Protein AF-0000000083339170 (afdb_homodimer)

Structure (mmCIF, N/CA/C/O backbone):
data_AF-0000000083339170-model_v1
#
loop_
_entity.id
_entity.type
_entity.pdbx_description
1 polymer 'D-allose kinase'
#
loop_
_atom_site.group_PDB
_atom_site.id
_atom_site.type_symbol
_atom_site.label_atom_id
_atom_site.label_alt_id
_atom_site.label_comp_id
_atom_site.label_asym_id
_atom_site.label_entity_id
_atom_site.label_seq_id
_atom_site.pdbx_PDB_ins_code
_atom_site.Cartn_x
_atom_site.Cartn_y
_atom_site.Cartn_z
_atom_site.occupancy
_atom_site.B_iso_or_equiv
_atom_site.auth_seq_id
_atom_site.auth_comp_id
_atom_site.auth_asym_id
_atom_site.auth_atom_id
_atom_site.pdbx_PDB_model_num
ATOM 1 N N . MET A 1 1 ? -38.438 28.297 18.734 1 37.62 1 MET A N 1
ATOM 2 C CA . MET A 1 1 ? -37.031 28.141 19.125 1 37.62 1 MET A CA 1
ATOM 3 C C . MET A 1 1 ? -36.156 27.781 17.922 1 37.62 1 MET A C 1
ATOM 5 O O . MET A 1 1 ? -36.406 26.766 17.25 1 37.62 1 MET A O 1
ATOM 9 N N . GLN A 1 2 ? -35.531 28.641 17.281 1 55.22 2 GLN A N 1
ATOM 10 C CA . GLN A 1 2 ? -34.875 28.438 16 1 55.22 2 GLN A CA 1
ATOM 11 C C . GLN A 1 2 ? -33.812 27.328 16.078 1 55.22 2 GLN A C 1
ATOM 13 O O . GLN A 1 2 ? -33.062 27.25 17.047 1 55.22 2 GLN A O 1
ATOM 18 N N . LYS A 1 3 ? -34.031 26.391 15.375 1 72.94 3 LYS A N 1
ATOM 19 C CA . LYS A 1 3 ? -33.25 25.156 15.422 1 72.94 3 LYS A CA 1
ATOM 20 C C . LYS A 1 3 ? -31.766 25.422 15.188 1 72.94 3 LYS A C 1
ATOM 22 O O . LYS A 1 3 ? -31.406 26.125 14.242 1 72.94 3 LYS A O 1
ATOM 27 N N . GLN A 1 4 ? -30.922 25.359 16.25 1 88.06 4 GLN A N 1
ATOM 28 C CA . GLN A 1 4 ? -29.484 25.516 16.156 1 88.06 4 GLN A CA 1
ATOM 29 C C . GLN A 1 4 ? -28.922 24.875 14.891 1 88.06 4 GLN A C 1
ATOM 31 O O . GLN A 1 4 ? -29.453 23.859 14.422 1 88.06 4 GLN A O 1
ATOM 36 N N . ARG A 1 5 ? -28 25.547 14.336 1 93.38 5 ARG A N 1
ATOM 37 C CA . ARG A 1 5 ? -27.312 25.047 13.148 1 93.38 5 ARG A CA 1
ATOM 38 C C . ARG A 1 5 ? -26.391 23.891 13.5 1 93.38 5 ARG A C 1
ATOM 40 O O . ARG A 1 5 ? -25.594 24 14.438 1 93.38 5 ARG A O 1
ATOM 47 N N . ASN A 1 6 ? -26.625 22.75 12.852 1 96.81 6 ASN A N 1
ATOM 48 C CA . ASN A 1 6 ? -25.703 21.641 13.047 1 96.81 6 ASN A CA 1
ATOM 49 C C . ASN A 1 6 ? -24.375 21.875 12.344 1 96.81 6 ASN A C 1
ATOM 51 O O . ASN A 1 6 ? -24.344 22.219 11.156 1 96.81 6 ASN A O 1
ATOM 55 N N . VAL A 1 7 ? -23.281 21.75 13.102 1 98.12 7 VAL A N 1
ATOM 56 C CA . VAL A 1 7 ? -21.953 21.922 12.523 1 98.12 7 VAL A CA 1
ATOM 57 C C . VAL A 1 7 ? -21.031 20.812 13.008 1 98.12 7 VAL A C 1
ATOM 59 O O . VAL A 1 7 ? -21.391 20.031 13.891 1 98.12 7 VAL A O 1
ATOM 62 N N . VAL A 1 8 ? -19.906 20.719 12.367 1 98.56 8 VAL A N 1
ATOM 63 C CA . VAL A 1 8 ? -18.812 19.859 12.828 1 98.56 8 VAL A CA 1
ATOM 64 C C . VAL A 1 8 ? -17.578 20.703 13.102 1 98.56 8 VAL A C 1
ATOM 66 O O . VAL A 1 8 ? -17.469 21.844 12.617 1 98.56 8 VAL A O 1
ATOM 69 N N . ALA A 1 9 ? -16.734 20.141 13.898 1 98.44 9 ALA A N 1
ATOM 70 C CA . ALA A 1 9 ? -15.492 20.828 14.234 1 98.44 9 ALA A CA 1
ATOM 71 C C . ALA A 1 9 ? -14.281 20.016 13.781 1 98.44 9 ALA A C 1
ATOM 73 O O . ALA A 1 9 ? -14.266 18.797 13.883 1 98.44 9 ALA A O 1
ATOM 74 N N . GLY A 1 10 ? -13.328 20.688 13.188 1 98.5 10 GLY A N 1
ATOM 75 C CA . GLY A 1 10 ? -12.008 20.156 12.891 1 98.5 10 GLY A CA 1
ATOM 76 C C . GLY A 1 10 ? -10.906 20.844 13.672 1 98.5 10 GLY A C 1
ATOM 77 O O . GLY A 1 10 ? -10.852 22.078 13.734 1 98.5 10 GLY A O 1
ATOM 78 N N . VAL A 1 11 ? -10.039 20.078 14.32 1 97.56 11 VAL A N 1
ATOM 79 C CA . VAL A 1 11 ? -8.906 20.594 15.062 1 97.56 11 VAL A CA 1
ATOM 80 C C . VAL A 1 11 ? -7.613 19.953 14.578 1 97.56 11 VAL A C 1
ATOM 82 O O . VAL A 1 11 ? -7.547 18.719 14.43 1 97.56 11 VAL A O 1
ATOM 85 N N . ASP A 1 12 ? -6.68 20.656 14.242 1 96.75 12 ASP A N 1
ATOM 86 C CA . ASP A 1 12 ? -5.324 20.234 13.914 1 96.75 12 ASP A CA 1
ATOM 87 C C . ASP A 1 12 ? -4.32 20.734 14.945 1 96.75 12 ASP A C 1
ATOM 89 O O . ASP A 1 12 ? -3.941 21.906 14.938 1 96.75 12 ASP A O 1
ATOM 93 N N . MET A 1 13 ? -3.891 19.844 15.773 1 93.06 13 MET A N 1
ATOM 94 C CA . MET A 1 13 ? -3.02 20.234 16.875 1 93.06 13 MET A CA 1
ATOM 95 C C . MET A 1 13 ? -1.557 19.969 16.531 1 93.06 13 MET A C 1
ATOM 97 O O . MET A 1 13 ? -1.157 18.828 16.328 1 93.06 13 MET A O 1
ATOM 101 N N . GLY A 1 14 ? -0.801 20.969 16.453 1 90.19 14 GLY A N 1
ATOM 102 C CA . GLY A 1 14 ? 0.647 20.891 16.359 1 90.19 14 GLY A CA 1
ATOM 103 C C . GLY A 1 14 ? 1.357 21.25 17.641 1 90.19 14 GLY A C 1
ATOM 104 O O . GLY A 1 14 ? 0.715 21.609 18.641 1 90.19 14 GLY A O 1
ATOM 105 N N . ALA A 1 15 ? 2.629 21.141 17.641 1 85.88 15 ALA A N 1
ATOM 106 C CA . ALA A 1 15 ? 3.424 21.453 18.828 1 85.88 15 ALA A CA 1
ATOM 107 C C . ALA A 1 15 ? 3.375 22.938 19.141 1 85.88 15 ALA A C 1
ATOM 109 O O . ALA A 1 15 ? 3.299 23.328 20.312 1 85.88 15 ALA A O 1
ATOM 110 N N . THR A 1 16 ? 3.363 23.734 18.109 1 87.62 16 THR A N 1
ATOM 111 C CA . THR A 1 16 ? 3.471 25.188 18.297 1 87.62 16 THR A CA 1
ATOM 112 C C . THR A 1 16 ? 2.102 25.844 18.172 1 87.62 16 THR A C 1
ATOM 114 O O . THR A 1 16 ? 1.79 26.781 18.906 1 87.62 16 THR A O 1
ATOM 117 N N . HIS A 1 17 ? 1.381 25.375 17.203 1 92.5 17 HIS A N 1
ATOM 118 C CA . HIS A 1 17 ? 0.088 26 16.953 1 92.5 17 HIS A CA 1
ATOM 119 C C . HIS A 1 17 ? -1.025 24.953 16.875 1 92.5 17 HIS A C 1
ATOM 121 O O . HIS A 1 17 ? -0.78 23.797 16.516 1 92.5 17 HIS A O 1
ATOM 127 N N . ILE A 1 18 ? -2.148 25.359 17.25 1 93.5 18 ILE A N 1
ATOM 128 C CA . ILE A 1 18 ? -3.381 24.594 17.094 1 93.5 18 ILE A CA 1
ATOM 129 C C . ILE A 1 18 ? -4.355 25.375 16.203 1 93.5 18 ILE A C 1
ATOM 131 O O . ILE A 1 18 ? -4.465 26.594 16.312 1 93.5 18 ILE A O 1
ATOM 135 N N . ARG A 1 19 ? -4.938 24.688 15.258 1 96.12 19 ARG A N 1
ATOM 136 C CA . ARG A 1 19 ? -5.91 25.297 14.352 1 96.12 19 ARG A CA 1
ATOM 137 C C . ARG A 1 19 ? -7.266 24.609 14.469 1 96.12 19 ARG A C 1
ATOM 139 O O . ARG A 1 19 ? -7.34 23.391 14.664 1 96.12 19 ARG A O 1
ATOM 146 N N . PHE A 1 20 ? -8.312 25.375 14.359 1 95.5 20 PHE A N 1
ATOM 147 C CA . PHE A 1 20 ? -9.664 24.828 14.461 1 95.5 20 PHE A CA 1
ATOM 148 C C . PHE A 1 20 ? -10.586 25.484 13.438 1 95.5 20 PHE A C 1
ATOM 150 O O . PHE A 1 20 ? -10.359 26.609 13.016 1 95.5 20 PHE A O 1
ATOM 157 N N . CYS A 1 21 ? -11.57 24.734 13.031 1 96.44 21 CYS A N 1
ATOM 158 C CA . CYS A 1 21 ? -12.578 25.281 12.133 1 96.44 21 CYS A CA 1
ATOM 159 C C . CYS A 1 21 ? -13.938 24.656 12.391 1 96.44 21 CYS A C 1
ATOM 161 O O . CYS A 1 21 ? -14.023 23.516 12.852 1 96.44 21 CYS A O 1
ATOM 163 N N . LEU A 1 22 ? -14.977 25.375 12.219 1 97.81 22 LEU A N 1
ATOM 164 C CA . LEU A 1 22 ? -16.359 24.922 12.234 1 97.81 22 LEU A CA 1
ATOM 165 C C . LEU A 1 22 ? -16.953 24.906 10.828 1 97.81 22 LEU A C 1
ATOM 167 O O . LEU A 1 22 ? -16.812 25.875 10.086 1 97.81 22 LEU A O 1
ATOM 171 N N . GLN A 1 23 ? -17.516 23.75 10.477 1 97.69 23 GLN A N 1
ATOM 172 C CA . GLN A 1 23 ? -18.094 23.656 9.148 1 97.69 23 GLN A CA 1
ATOM 173 C C . GLN A 1 23 ? -19.547 23.203 9.211 1 97.69 23 GLN A C 1
ATOM 175 O O . GLN A 1 23 ? -19.922 22.391 10.07 1 97.69 23 GLN A O 1
ATOM 180 N N . THR A 1 24 ? -20.328 23.734 8.258 1 97.19 24 THR A N 1
ATOM 181 C CA . THR A 1 24 ? -21.719 23.297 8.109 1 97.19 24 THR A CA 1
ATOM 182 C C . THR A 1 24 ? -21.797 22 7.32 1 97.19 24 THR A C 1
ATOM 184 O O . THR A 1 24 ? -20.781 21.484 6.836 1 97.19 24 THR A O 1
ATOM 187 N N . ALA A 1 25 ? -23 21.484 7.164 1 95.31 25 ALA A N 1
ATOM 188 C CA . ALA A 1 25 ? -23.234 20.25 6.414 1 95.31 25 ALA A CA 1
ATOM 189 C C . ALA A 1 25 ? -22.875 20.438 4.945 1 95.31 25 ALA A C 1
ATOM 191 O O . ALA A 1 25 ? -22.516 19.469 4.27 1 95.31 25 ALA A O 1
ATOM 192 N N . GLN A 1 26 ? -22.906 21.656 4.465 1 93.88 26 GLN A N 1
ATOM 193 C CA . GLN A 1 26 ? -22.625 21.953 3.066 1 93.88 26 GLN A CA 1
ATOM 194 C C . GLN A 1 26 ? -21.141 22.203 2.844 1 93.88 26 GLN A C 1
ATOM 196 O O . GLN A 1 26 ? -20.703 22.438 1.715 1 93.88 26 GLN A O 1
ATOM 201 N N . GLY A 1 27 ? -20.375 22.172 3.932 1 93.94 27 GLY A N 1
ATOM 202 C CA . GLY A 1 27 ? -18.938 22.344 3.801 1 93.94 27 GLY A CA 1
ATOM 203 C C . GLY A 1 27 ? -18.5 23.781 3.914 1 93.94 27 GLY A C 1
ATOM 204 O O . GLY A 1 27 ? -17.344 24.109 3.621 1 93.94 27 GLY A O 1
ATOM 205 N N . VAL A 1 28 ? -19.422 24.625 4.312 1 94.69 28 VAL A N 1
ATOM 206 C CA . VAL A 1 28 ? -19.094 26.047 4.496 1 94.69 28 VAL A CA 1
ATOM 207 C C . VAL A 1 28 ? -18.406 26.25 5.84 1 94.69 28 VAL A C 1
ATOM 209 O O . VAL A 1 28 ? -18.906 25.812 6.879 1 94.69 28 VAL A O 1
ATOM 212 N N . THR A 1 29 ? -17.281 26.922 5.781 1 95.56 29 THR A N 1
ATOM 213 C CA . THR A 1 29 ? -16.562 27.234 7.012 1 95.56 29 THR A CA 1
ATOM 214 C C . THR A 1 29 ? -17.188 28.438 7.711 1 95.56 29 THR A C 1
ATOM 216 O O . THR A 1 29 ? -17.172 29.547 7.176 1 95.56 29 THR A O 1
ATOM 219 N N . LEU A 1 30 ? -17.656 28.219 8.906 1 96.12 30 LEU A N 1
ATOM 220 C CA . LEU A 1 30 ? -18.25 29.312 9.68 1 96.12 30 LEU A CA 1
ATOM 221 C C . LEU A 1 30 ? -17.172 30.094 10.422 1 96.12 30 LEU A C 1
ATOM 223 O O . LEU A 1 30 ? -17.328 31.297 10.648 1 96.12 30 LEU A O 1
ATOM 227 N N . HIS A 1 31 ? -16.188 29.375 10.805 1 95.62 31 HIS A N 1
ATOM 228 C CA . HIS A 1 31 ? -15.117 29.984 11.594 1 95.62 31 HIS A CA 1
ATOM 229 C C . HIS A 1 31 ? -13.82 29.188 11.477 1 95.62 31 HIS A C 1
ATOM 231 O O . HIS A 1 31 ? -13.852 27.953 11.391 1 95.62 31 HIS A O 1
ATOM 237 N N . GLY A 1 32 ? -12.734 29.891 11.438 1 95.38 32 GLY A N 1
ATOM 238 C CA . GLY A 1 32 ? -11.391 29.344 11.516 1 95.38 32 GLY A CA 1
ATOM 239 C C . GLY A 1 32 ? -10.445 30.188 12.352 1 95.38 32 GLY A C 1
ATOM 240 O O . GLY A 1 32 ? -10.508 31.422 12.32 1 95.38 32 GLY A O 1
ATOM 241 N N . GLU A 1 33 ? -9.648 29.484 13.125 1 94.81 33 GLU A N 1
ATOM 242 C CA . GLU A 1 33 ? -8.742 30.234 14 1 94.81 33 GLU A CA 1
ATOM 243 C C . GLU A 1 33 ? -7.461 29.453 14.258 1 94.81 33 GLU A C 1
ATOM 245 O O . GLU A 1 33 ? -7.465 28.219 14.266 1 94.81 33 GLU A O 1
ATOM 250 N N . LYS A 1 34 ? -6.441 30.141 14.375 1 95.06 34 LYS A N 1
ATOM 251 C CA . LYS A 1 34 ? -5.125 29.641 14.758 1 95.06 34 LYS A CA 1
ATOM 252 C C . LYS A 1 34 ? -4.668 30.234 16.078 1 95.06 34 LYS A C 1
ATOM 254 O O . LYS A 1 34 ? -4.766 31.438 16.297 1 95.06 34 LYS A O 1
ATOM 259 N N . ARG A 1 35 ? -4.242 29.453 16.984 1 93.75 35 ARG A N 1
ATOM 260 C CA . ARG A 1 35 ? -3.723 29.875 18.281 1 93.75 35 ARG A CA 1
ATOM 261 C C . ARG A 1 35 ? -2.42 29.156 18.609 1 93.75 35 ARG A C 1
ATOM 263 O O . ARG A 1 35 ? -2.127 28.094 18.047 1 93.75 35 ARG A O 1
ATOM 270 N N . ARG A 1 36 ? -1.646 29.766 19.5 1 93.94 36 ARG A N 1
ATOM 271 C CA . ARG A 1 36 ? -0.527 29.016 20.062 1 93.94 36 ARG A CA 1
ATOM 272 C C . ARG A 1 36 ? -1.02 27.844 20.922 1 93.94 36 ARG A C 1
ATOM 274 O O . ARG A 1 36 ? -1.919 28.016 21.734 1 93.94 36 ARG A O 1
ATOM 281 N N . THR A 1 37 ? -0.454 26.672 20.672 1 91.81 37 THR A N 1
ATOM 282 C CA . THR A 1 37 ? -0.873 25.484 21.391 1 91.81 37 THR A CA 1
ATOM 283 C C . THR A 1 37 ? -0.781 25.703 22.906 1 91.81 37 THR A C 1
ATOM 285 O O . THR A 1 37 ? -1.71 25.375 23.641 1 91.81 37 THR A O 1
ATOM 288 N N . ALA A 1 38 ? 0.292 26.344 23.359 1 89.5 38 ALA A N 1
ATOM 289 C CA . ALA A 1 38 ? 0.528 26.609 24.781 1 89.5 38 ALA A CA 1
ATOM 290 C C . ALA A 1 38 ? -0.591 27.469 25.375 1 89.5 38 ALA A C 1
ATOM 292 O O . ALA A 1 38 ? -0.975 27.281 26.531 1 89.5 38 ALA A O 1
ATOM 293 N N . ASP A 1 39 ? -1.116 28.375 24.578 1 90.31 39 ASP A N 1
ATOM 294 C CA . ASP A 1 39 ? -2.168 29.281 25.047 1 90.31 39 ASP A CA 1
ATOM 295 C C . ASP A 1 39 ? -3.482 28.531 25.25 1 90.31 39 ASP A C 1
ATOM 297 O O . ASP A 1 39 ? -4.309 28.922 26.062 1 90.31 39 ASP A O 1
ATOM 301 N N . VAL A 1 40 ? -3.666 27.516 24.516 1 89 40 VAL A N 1
ATOM 302 C CA . VAL A 1 40 ? -4.902 26.734 24.594 1 89 40 VAL A CA 1
ATOM 303 C C . VAL A 1 40 ? -4.844 25.781 25.781 1 89 40 VAL A C 1
ATOM 305 O O . VAL A 1 40 ? -5.844 25.578 26.469 1 89 40 VAL A O 1
ATOM 308 N N . ILE A 1 41 ? -3.676 25.219 26.078 1 85.81 41 ILE A N 1
ATOM 309 C CA . ILE A 1 41 ? -3.539 24.188 27.094 1 85.81 41 ILE A CA 1
ATOM 310 C C . ILE A 1 41 ? -3.352 24.844 28.469 1 85.81 41 ILE A C 1
ATOM 312 O O . ILE A 1 41 ? -3.662 24.234 29.484 1 85.81 41 ILE A O 1
ATOM 316 N N . THR A 1 42 ? -2.6 25.953 28.734 1 75.69 42 THR A N 1
ATOM 317 C CA . THR A 1 42 ? -2.053 26.531 29.953 1 75.69 42 THR A CA 1
ATOM 318 C C . THR A 1 42 ? -3.139 26.688 31.016 1 75.69 42 THR A C 1
ATOM 320 O O . THR A 1 42 ? -2.887 26.469 32.219 1 75.69 42 THR A O 1
ATOM 323 N N . SER A 1 43 ? -4.145 27.109 30.734 1 67.75 43 SER A N 1
ATOM 324 C CA . SER A 1 43 ? -4.996 27.469 31.859 1 67.75 43 SER A CA 1
ATOM 325 C C . SER A 1 43 ? -5.684 26.234 32.438 1 67.75 43 SER A C 1
ATOM 327 O O . SER A 1 43 ? -5.531 25.938 33.625 1 67.75 43 SER A O 1
ATOM 329 N N . ASP A 1 44 ? -6.328 25.453 31.781 1 76.75 44 ASP A N 1
ATOM 330 C CA . ASP A 1 44 ? -7.238 24.438 32.312 1 76.75 44 ASP A CA 1
ATOM 331 C C . ASP A 1 44 ? -6.969 23.062 31.719 1 76.75 44 ASP A C 1
ATOM 333 O O . ASP A 1 44 ? -7.68 22.109 32 1 76.75 44 ASP A O 1
ATOM 337 N N . GLY A 1 45 ? -5.875 23.031 30.969 1 87.94 45 GLY A N 1
ATOM 338 C CA . GLY A 1 45 ? -5.566 21.766 30.328 1 87.94 45 GLY A CA 1
ATOM 339 C C . GLY A 1 45 ? -6.113 21.656 28.922 1 87.94 45 GLY A C 1
ATOM 340 O O . GLY A 1 45 ? -6.852 22.547 28.469 1 87.94 45 GLY A O 1
ATOM 341 N N . LEU A 1 46 ? -5.789 20.578 28.297 1 90.19 46 LEU A N 1
ATOM 342 C CA . LEU A 1 46 ? -6.098 20.406 26.875 1 90.19 46 LEU A CA 1
ATOM 343 C C . LEU A 1 46 ? -7.605 20.328 26.656 1 90.19 46 LEU A C 1
ATOM 345 O O . LEU A 1 46 ? -8.141 20.984 25.766 1 90.19 46 LEU A O 1
ATOM 349 N N . VAL A 1 47 ? -8.281 19.531 27.484 1 94.69 47 VAL A N 1
ATOM 350 C CA . VAL A 1 47 ? -9.711 19.297 27.312 1 94.69 47 VAL A CA 1
ATOM 351 C C . VAL A 1 47 ? -10.469 20.609 27.484 1 94.69 47 VAL A C 1
ATOM 353 O O . VAL A 1 47 ? -11.258 21 26.609 1 94.69 47 VAL A O 1
ATOM 356 N N . ASP A 1 48 ? -10.227 21.297 28.562 1 94 48 ASP A N 1
ATOM 357 C CA . ASP A 1 48 ? -10.906 22.562 28.812 1 94 48 ASP A CA 1
ATOM 358 C C . ASP A 1 48 ? -10.516 23.609 27.781 1 94 48 ASP A C 1
ATOM 360 O O . ASP A 1 48 ? -11.336 24.453 27.406 1 94 48 ASP A O 1
ATOM 364 N N . GLY A 1 49 ? -9.258 23.578 27.438 1 92.44 49 GLY A N 1
ATOM 365 C CA . GLY A 1 49 ? -8.805 24.484 26.391 1 92.44 49 GLY A CA 1
ATOM 366 C C . GLY A 1 49 ? -9.578 24.328 25.094 1 92.44 49 GLY A C 1
ATOM 367 O O . GLY A 1 49 ? -10.031 25.312 24.516 1 92.44 49 GLY A O 1
ATOM 368 N N . ILE A 1 50 ? -9.742 23.109 24.688 1 94.25 50 ILE A N 1
ATOM 369 C CA . ILE A 1 50 ? -10.477 22.812 23.453 1 94.25 50 ILE A CA 1
ATOM 370 C C . ILE A 1 50 ? -11.945 23.172 23.641 1 94.25 50 ILE A C 1
ATOM 372 O O . ILE A 1 50 ? -12.555 23.766 22.734 1 94.25 50 ILE A O 1
ATOM 376 N N . LYS A 1 51 ? -12.516 22.797 24.719 1 95 51 LYS A N 1
ATOM 377 C CA . LYS A 1 51 ? -13.914 23.109 25.016 1 95 51 LYS A CA 1
ATOM 378 C C . LYS A 1 51 ? -14.164 24.609 24.922 1 95 51 LYS A C 1
ATOM 380 O O . LYS A 1 51 ? -15.125 25.047 24.281 1 95 51 LYS A O 1
ATOM 385 N N . ASN A 1 52 ? -13.312 25.375 25.578 1 93.12 52 ASN A N 1
ATOM 386 C CA . ASN A 1 52 ? -13.484 26.828 25.594 1 93.12 52 ASN A CA 1
ATOM 387 C C . ASN A 1 52 ? -13.367 27.422 24.188 1 93.12 52 ASN A C 1
ATOM 389 O O . ASN A 1 52 ? -14.133 28.312 23.828 1 93.12 52 ASN A O 1
ATOM 393 N N . LEU A 1 53 ? -12.422 26.859 23.5 1 89.06 53 LEU A N 1
ATOM 394 C CA . LEU A 1 53 ? -12.203 27.312 22.125 1 89.06 53 LEU A CA 1
ATOM 395 C C . LEU A 1 53 ? -13.445 27.094 21.281 1 89.06 53 LEU A C 1
ATOM 397 O O . LEU A 1 53 ? -13.828 27.953 20.484 1 89.06 53 LEU A O 1
ATOM 401 N N . LEU A 1 54 ? -14.117 26 21.422 1 93.56 54 LEU A N 1
ATOM 402 C CA . LEU A 1 54 ? -15.25 25.625 20.594 1 93.56 54 LEU A CA 1
ATOM 403 C C . LEU A 1 54 ? -16.531 26.281 21.094 1 93.56 54 LEU A C 1
ATOM 405 O O . LEU A 1 54 ? -17.328 26.766 20.281 1 93.56 54 LEU A O 1
ATOM 409 N N . GLN A 1 55 ? -16.719 26.281 22.375 1 93.44 55 GLN A N 1
ATOM 410 C CA . GLN A 1 55 ? -17.969 26.75 22.969 1 93.44 55 GLN A CA 1
ATOM 411 C C . GLN A 1 55 ? -18.219 28.219 22.625 1 93.44 55 GLN A C 1
ATOM 413 O O . GLN A 1 55 ? -19.359 28.609 22.344 1 93.44 55 GLN A O 1
ATOM 418 N N . GLN A 1 56 ? -17.188 28.938 22.703 1 92.44 56 GLN A N 1
ATOM 419 C CA . GLN A 1 56 ? -17.312 30.344 22.375 1 92.44 56 GLN A CA 1
ATOM 420 C C . GLN A 1 56 ? -17.844 30.547 20.953 1 92.44 56 GLN A C 1
ATOM 422 O O . GLN A 1 56 ? -18.75 31.344 20.734 1 92.44 56 GLN A O 1
ATOM 427 N N . GLN A 1 57 ? -17.359 29.828 20.062 1 95.06 57 GLN A N 1
ATOM 428 C CA . GLN A 1 57 ? -17.734 29.984 18.672 1 95.06 57 GLN A CA 1
ATOM 429 C C . GLN A 1 57 ? -19.094 29.344 18.375 1 95.06 57 GLN A C 1
ATOM 431 O O . GLN A 1 57 ? -19.844 29.844 17.547 1 95.06 57 GLN A O 1
ATOM 436 N N . LEU A 1 58 ? -19.328 28.25 19.031 1 96.19 58 LEU A N 1
ATOM 437 C CA . LEU A 1 58 ? -20.625 27.609 18.875 1 96.19 58 LEU A CA 1
ATOM 438 C C . LEU A 1 58 ? -21.75 28.531 19.359 1 96.19 58 LEU A C 1
ATOM 440 O O . LEU A 1 58 ? -22.781 28.672 18.688 1 96.19 58 LEU A O 1
ATOM 444 N N . ALA A 1 59 ? -21.5 29.188 20.469 1 95.31 59 ALA A N 1
ATOM 445 C CA . ALA A 1 59 ? -22.484 30.141 21 1 95.31 59 ALA A CA 1
ATOM 446 C C . ALA A 1 59 ? -22.656 31.312 20.047 1 95.31 59 ALA A C 1
ATOM 448 O O . ALA A 1 59 ? -23.781 31.734 19.766 1 95.31 59 ALA A O 1
ATOM 449 N N . HIS A 1 60 ? -21.578 31.812 19.562 1 95.19 60 HIS A N 1
ATOM 450 C CA . HIS A 1 60 ? -21.578 32.969 18.672 1 95.19 60 HIS A CA 1
ATOM 451 C C . HIS A 1 60 ? -22.375 32.688 17.406 1 95.19 60 HIS A C 1
ATOM 453 O O . HIS A 1 60 ? -23.047 33.594 16.875 1 95.19 60 HIS A O 1
ATOM 459 N N . HIS A 1 61 ? -22.375 31.484 16.938 1 95.56 61 HIS A N 1
ATOM 460 C CA . HIS A 1 61 ? -23.031 31.125 15.672 1 95.56 61 HIS A CA 1
ATOM 461 C C . HIS A 1 61 ? -24.359 30.406 15.914 1 95.56 61 HIS A C 1
ATOM 463 O O . HIS A 1 61 ? -24.984 29.922 14.977 1 95.56 61 HIS A O 1
ATOM 469 N N . ASP A 1 62 ? -24.719 30.344 17.156 1 95.88 62 ASP A N 1
ATOM 470 C CA . ASP A 1 62 ? -25.922 29.594 17.531 1 95.88 62 ASP A CA 1
ATOM 471 C C . ASP A 1 62 ? -25.938 28.219 16.891 1 95.88 62 ASP A C 1
ATOM 473 O O . ASP A 1 62 ? -26.891 27.859 16.188 1 95.88 62 ASP A O 1
ATOM 477 N N . ALA A 1 63 ? -24.828 27.484 17.156 1 96.38 63 ALA A N 1
ATOM 478 C CA . ALA A 1 63 ? -24.641 26.188 16.5 1 96.38 63 ALA A CA 1
ATOM 479 C C . ALA A 1 63 ? -24.453 25.078 17.531 1 96.38 63 ALA A C 1
ATOM 481 O O . ALA A 1 63 ? -24.156 25.344 18.688 1 96.38 63 ALA A O 1
ATOM 482 N N . ARG A 1 64 ? -24.672 23.875 17.094 1 96.44 64 ARG A N 1
ATOM 483 C CA . ARG A 1 64 ? -24.406 22.656 17.859 1 96.44 64 ARG A CA 1
ATOM 484 C C . ARG A 1 64 ? -23.406 21.766 17.141 1 96.44 64 ARG A C 1
ATOM 486 O O . ARG A 1 64 ? -23.562 21.484 15.953 1 96.44 64 ARG A O 1
ATOM 493 N N . CYS A 1 65 ? -22.422 21.359 17.875 1 97.75 65 CYS A N 1
ATOM 494 C CA . CYS A 1 65 ? -21.406 20.5 17.281 1 97.75 65 CYS A CA 1
ATOM 495 C C . CYS A 1 65 ? -21.859 19.047 17.266 1 97.75 65 CYS A C 1
ATOM 497 O O . CYS A 1 65 ? -22.156 18.469 18.328 1 97.75 65 CYS A O 1
ATOM 499 N N . ARG A 1 66 ? -21.875 18.453 16.062 1 98.25 66 ARG A N 1
ATOM 500 C CA . ARG A 1 66 ? -22.359 17.094 15.93 1 98.25 66 ARG A CA 1
ATOM 501 C C . ARG A 1 66 ? -21.219 16.078 15.969 1 98.25 66 ARG A C 1
ATOM 503 O O . ARG A 1 66 ? -21.453 14.875 16.125 1 98.25 66 ARG A O 1
ATOM 510 N N . GLY A 1 67 ? -20.047 16.531 15.836 1 98.5 67 GLY A N 1
ATOM 511 C CA . GLY A 1 67 ? -18.859 15.688 15.883 1 98.5 67 GLY A CA 1
ATOM 512 C C . GLY A 1 67 ? -17.562 16.453 15.695 1 98.5 67 GLY A C 1
ATOM 513 O O . GLY A 1 67 ? -17.547 17.5 15.031 1 98.5 67 GLY A O 1
ATOM 514 N N . LEU A 1 68 ? -16.531 15.969 16.297 1 98.5 68 LEU A N 1
ATOM 515 C CA . LEU A 1 68 ? -15.203 16.578 16.219 1 98.5 68 LEU A CA 1
ATOM 516 C C . LEU A 1 68 ? -14.172 15.562 15.758 1 98.5 68 LEU A C 1
ATOM 518 O O . LEU A 1 68 ? -14.141 14.422 16.234 1 98.5 68 LEU A O 1
ATOM 522 N N . VAL A 1 69 ? -13.406 15.914 14.773 1 98.69 69 VAL A N 1
ATOM 523 C CA . VAL A 1 69 ? -12.188 15.188 14.43 1 98.69 69 VAL A CA 1
ATOM 524 C C . VAL A 1 69 ? -10.969 16.031 14.789 1 98.69 69 VAL A C 1
ATOM 526 O O . VAL A 1 69 ? -10.906 17.219 14.453 1 98.69 69 VAL A O 1
ATOM 529 N N . MET A 1 70 ? -10.078 15.43 15.492 1 97.62 70 MET A N 1
ATOM 530 C CA . MET A 1 70 ? -8.875 16.109 15.953 1 97.62 70 MET A CA 1
ATOM 531 C C . MET A 1 70 ? -7.625 15.375 15.477 1 97.62 70 MET A C 1
ATOM 533 O O . MET A 1 70 ? -7.523 14.156 15.609 1 97.62 70 MET A O 1
ATOM 537 N N . GLY A 1 71 ? -6.727 16.141 14.898 1 96.25 71 GLY A N 1
ATOM 538 C CA . GLY A 1 71 ? -5.496 15.57 14.375 1 96.25 71 GLY A CA 1
ATOM 539 C C . GLY A 1 71 ? -4.293 15.828 15.266 1 96.25 71 GLY A C 1
ATOM 540 O O . GLY A 1 71 ? -4.223 16.859 15.945 1 96.25 71 GLY A O 1
ATOM 541 N N . PHE A 1 72 ? -3.34 14.914 15.242 1 92.5 72 PHE A N 1
ATOM 542 C CA . PHE A 1 72 ? -2.096 14.977 16 1 92.5 72 PHE A CA 1
ATOM 543 C C . PHE A 1 72 ? -0.913 14.555 15.133 1 92.5 72 PHE A C 1
ATOM 545 O O . PHE A 1 72 ? -1.055 13.711 14.25 1 92.5 72 PHE A O 1
ATOM 552 N N . PRO A 1 73 ? 0.22 15.172 15.352 1 89.38 73 PRO A N 1
ATOM 553 C CA . PRO A 1 73 ? 1.448 14.57 14.82 1 89.38 73 PRO A CA 1
ATOM 554 C C . PRO A 1 73 ? 1.906 13.359 15.625 1 89.38 73 PRO A C 1
ATOM 556 O O . PRO A 1 73 ? 2.941 13.414 16.297 1 89.38 73 PRO A O 1
ATOM 559 N N . ALA A 1 74 ? 1.116 12.258 15.531 1 87.62 74 ALA A N 1
ATOM 560 C CA . ALA A 1 74 ? 1.311 11.07 16.359 1 87.62 74 ALA A CA 1
ATOM 561 C C . ALA A 1 74 ? 0.768 9.82 15.672 1 87.62 74 ALA A C 1
ATOM 563 O O . ALA A 1 74 ? 0.073 9.922 14.656 1 87.62 74 ALA A O 1
ATOM 564 N N . LEU A 1 75 ? 1.196 8.664 16.219 1 89.88 75 LEU A N 1
ATOM 565 C CA . LEU A 1 75 ? 0.508 7.426 15.859 1 89.88 75 LEU A CA 1
ATOM 566 C C . LEU A 1 75 ? -0.845 7.336 16.562 1 89.88 75 LEU A C 1
ATOM 568 O O . LEU A 1 75 ? -0.939 7.547 17.766 1 89.88 75 LEU A O 1
ATOM 572 N N . VAL A 1 76 ? -1.806 7.137 15.797 1 94.25 76 VAL A N 1
ATOM 573 C CA . VAL A 1 76 ? -3.168 6.984 16.297 1 94.25 76 VAL A CA 1
ATOM 574 C C . VAL A 1 76 ? -3.639 5.547 16.094 1 94.25 76 VAL A C 1
ATOM 576 O O . VAL A 1 76 ? -3.455 4.98 15.016 1 94.25 76 VAL A O 1
ATOM 579 N N . ALA A 1 77 ? -4.234 4.984 17.109 1 94.75 77 ALA A N 1
ATOM 580 C CA . ALA A 1 77 ? -4.656 3.588 17.062 1 94.75 77 ALA A CA 1
ATOM 581 C C . ALA A 1 77 ? -5.852 3.408 16.125 1 94.75 77 ALA A C 1
ATOM 583 O O . ALA A 1 77 ? -6.5 4.387 15.742 1 94.75 77 ALA A O 1
ATOM 584 N N . ARG A 1 78 ? -6.09 2.205 15.844 1 95.44 78 ARG A N 1
ATOM 585 C CA . ARG A 1 78 ? -7.156 1.836 14.922 1 95.44 78 ARG A CA 1
ATOM 586 C C . ARG A 1 78 ? -8.508 2.318 15.43 1 95.44 78 ARG A C 1
ATOM 588 O O . ARG A 1 78 ? -9.391 2.658 14.641 1 95.44 78 ARG A O 1
ATOM 595 N N . ASP A 1 79 ? -8.68 2.406 16.719 1 96.12 79 ASP A N 1
ATOM 596 C CA . ASP A 1 79 ? -9.969 2.789 17.297 1 96.12 79 ASP A CA 1
ATOM 597 C C . ASP A 1 79 ? -10.227 4.281 17.109 1 96.12 79 ASP A C 1
ATOM 599 O O . ASP A 1 79 ? -11.32 4.77 17.438 1 96.12 79 ASP A O 1
ATOM 603 N N . LYS A 1 80 ? -9.219 5.047 16.672 1 96.56 80 LYS A N 1
ATOM 604 C CA . LYS A 1 80 ? -9.289 6.484 16.422 1 96.56 80 LYS A CA 1
ATOM 605 C C . LYS A 1 80 ? -9.562 7.254 17.703 1 96.56 80 LYS A C 1
ATOM 607 O O . LYS A 1 80 ? -10.18 8.32 17.688 1 96.56 80 LYS A O 1
ATOM 612 N N . ARG A 1 81 ? -9.219 6.652 18.812 1 96.31 81 ARG A N 1
ATOM 613 C CA . ARG A 1 81 ? -9.469 7.27 20.109 1 96.31 81 ARG A CA 1
ATOM 614 C C . ARG A 1 81 ? -8.203 7.281 20.969 1 96.31 81 ARG A C 1
ATOM 616 O O . ARG A 1 81 ? -8.086 8.062 21.906 1 96.31 81 ARG A O 1
ATOM 623 N N . THR A 1 82 ? -7.297 6.41 20.609 1 93.81 82 THR A N 1
ATOM 624 C CA . THR A 1 82 ? -6.09 6.215 21.406 1 93.81 82 THR A CA 1
ATOM 625 C C . THR A 1 82 ? -4.867 6.762 20.672 1 93.81 82 THR A C 1
ATOM 627 O O . THR A 1 82 ? -4.66 6.465 19.484 1 93.81 82 THR A O 1
ATOM 630 N N . ILE A 1 83 ? -4.137 7.535 21.312 1 91.94 83 ILE A N 1
ATOM 631 C CA . ILE A 1 83 ? -2.852 8.008 20.828 1 91.94 83 ILE A CA 1
ATOM 632 C C . ILE A 1 83 ? -1.739 7.074 21.281 1 91.94 83 ILE A C 1
ATOM 634 O O . ILE A 1 83 ? -1.546 6.879 22.484 1 91.94 83 ILE A O 1
ATOM 638 N N . ILE A 1 84 ? -1.02 6.516 20.422 1 85.56 84 ILE A N 1
ATOM 639 C CA . ILE A 1 84 ? -0.02 5.496 20.719 1 85.56 84 ILE A CA 1
ATOM 640 C C . ILE A 1 84 ? 1.309 6.16 21.078 1 85.56 84 ILE A C 1
ATOM 642 O O . ILE A 1 84 ? 1.979 5.758 22.031 1 85.56 84 ILE A O 1
ATOM 646 N N . SER A 1 85 ? 1.749 7.141 20.266 1 78.12 85 SER A N 1
ATOM 647 C CA . SER A 1 85 ? 3.033 7.801 20.469 1 78.12 85 SER A CA 1
ATOM 648 C C . SER A 1 85 ? 2.996 9.242 19.984 1 78.12 85 SER A C 1
ATOM 650 O O . SER A 1 85 ? 2.402 9.539 18.953 1 78.12 85 SER A O 1
ATOM 652 N N . THR A 1 86 ? 3.484 10.078 20.953 1 70.38 86 THR A N 1
ATOM 653 C CA . THR A 1 86 ? 3.566 11.492 20.609 1 70.38 86 THR A CA 1
ATOM 654 C C . THR A 1 86 ? 4.984 12.016 20.812 1 70.38 86 THR A C 1
ATOM 656 O O . THR A 1 86 ? 5.242 12.773 21.75 1 70.38 86 THR A O 1
ATOM 659 N N . PRO A 1 87 ? 5.82 11.703 19.969 1 65.19 87 PRO A N 1
ATOM 660 C CA . PRO A 1 87 ? 7.207 12.055 20.281 1 65.19 87 PRO A CA 1
ATOM 661 C C . PRO A 1 87 ? 7.445 13.562 20.281 1 65.19 87 PRO A C 1
ATOM 663 O O . PRO A 1 87 ? 8.336 14.055 20.969 1 65.19 87 PRO A O 1
ATOM 666 N N . ASN A 1 88 ? 6.59 14.328 19.672 1 67.56 88 ASN A N 1
ATOM 667 C CA . ASN A 1 88 ? 6.934 15.734 19.484 1 67.56 88 ASN A CA 1
ATOM 668 C C . ASN A 1 88 ? 5.887 16.656 20.109 1 67.56 88 ASN A C 1
ATOM 670 O O . ASN A 1 88 ? 5.895 17.859 19.875 1 67.56 88 ASN A O 1
ATOM 674 N N . LEU A 1 89 ? 5.004 16.078 20.828 1 72.5 89 LEU A N 1
ATOM 675 C CA . LEU A 1 89 ? 3.98 16.938 21.422 1 72.5 89 LEU A CA 1
ATOM 676 C C . LEU A 1 89 ? 4.266 17.172 22.906 1 72.5 89 LEU A C 1
ATOM 678 O O . LEU A 1 89 ? 4.664 16.25 23.625 1 72.5 89 LEU A O 1
ATOM 682 N N . PRO A 1 90 ? 4.207 18.422 23.281 1 72.44 90 PRO A N 1
ATOM 683 C CA . PRO A 1 90 ? 4.414 18.766 24.688 1 72.44 90 PRO A CA 1
ATOM 684 C C . PRO A 1 90 ? 3.25 18.328 25.578 1 72.44 90 PRO A C 1
ATOM 686 O O . PRO A 1 90 ? 2.637 19.172 26.25 1 72.44 90 PRO A O 1
ATOM 689 N N . LEU A 1 91 ? 2.834 17.094 25.5 1 77.12 91 LEU A N 1
ATOM 690 C CA . LEU A 1 91 ? 1.714 16.562 26.281 1 77.12 91 LEU A CA 1
ATOM 691 C C . LEU A 1 91 ? 2.176 15.453 27.219 1 77.12 91 LEU A C 1
ATOM 693 O O . LEU A 1 91 ? 3.033 14.648 26.859 1 77.12 91 LEU A O 1
ATOM 697 N N . ALA A 1 92 ? 1.739 15.672 28.469 1 75.38 92 ALA A N 1
ATOM 698 C CA . ALA A 1 92 ? 2.023 14.625 29.453 1 75.38 92 ALA A CA 1
ATOM 699 C C . ALA A 1 92 ? 1.127 13.414 29.234 1 75.38 92 ALA A C 1
ATOM 701 O O . ALA A 1 92 ? 0.101 13.5 28.562 1 75.38 92 ALA A O 1
ATOM 702 N N . ALA A 1 93 ? 1.558 12.305 29.656 1 73.94 93 ALA A N 1
ATOM 703 C CA . ALA A 1 93 ? 0.789 11.062 29.547 1 73.94 93 ALA A CA 1
ATOM 704 C C . ALA A 1 93 ? -0.622 11.25 30.109 1 73.94 93 ALA A C 1
ATOM 706 O O . ALA A 1 93 ? -1.588 10.727 29.547 1 73.94 93 ALA A O 1
ATOM 707 N N . ASP A 1 94 ? -0.73 12.039 31.125 1 77.94 94 ASP A N 1
ATOM 708 C CA . ASP A 1 94 ? -2.016 12.273 31.781 1 77.94 94 ASP A CA 1
ATOM 709 C C . ASP A 1 94 ? -2.953 13.062 30.875 1 77.94 94 ASP A C 1
ATOM 711 O O . ASP A 1 94 ? -4.172 12.898 30.938 1 77.94 94 ASP A O 1
ATOM 715 N N . ASP A 1 95 ? -2.402 13.828 30.062 1 79.81 95 ASP A N 1
ATOM 716 C CA . ASP A 1 95 ? -3.207 14.617 29.125 1 79.81 95 ASP A CA 1
ATOM 717 C C . ASP A 1 95 ? -3.877 13.719 28.094 1 79.81 95 ASP A C 1
ATOM 719 O O . ASP A 1 95 ? -4.992 13.992 27.641 1 79.81 95 ASP A O 1
ATOM 723 N N . LEU A 1 96 ? -3.23 12.672 27.828 1 84.62 96 LEU A N 1
ATOM 724 C CA . LEU A 1 96 ? -3.686 11.836 26.734 1 84.62 96 LEU A CA 1
ATOM 725 C C . LEU A 1 96 ? -4.562 10.695 27.234 1 84.62 96 LEU A C 1
ATOM 727 O O . LEU A 1 96 ? -5.277 10.062 26.453 1 84.62 96 LEU A O 1
ATOM 731 N N . TYR A 1 97 ? -4.484 10.523 28.5 1 85.81 97 TYR A N 1
ATOM 732 C CA . TYR A 1 97 ? -5.266 9.438 29.078 1 85.81 97 TYR A CA 1
ATOM 733 C C . TYR A 1 97 ? -6.758 9.672 28.891 1 85.81 97 TYR A C 1
ATOM 735 O O . TYR A 1 97 ? -7.289 10.711 29.297 1 85.81 97 TYR A O 1
ATOM 743 N N . ASN A 1 98 ? -7.484 8.734 28.234 1 92.88 98 ASN A N 1
ATOM 744 C CA . ASN A 1 98 ? -8.914 8.766 27.953 1 92.88 98 ASN A CA 1
ATOM 745 C C . ASN A 1 98 ? -9.336 10.094 27.344 1 92.88 98 ASN A C 1
ATOM 747 O O . ASN A 1 98 ? -10.414 10.609 27.641 1 92.88 98 ASN A O 1
ATOM 751 N N . LEU A 1 99 ? -8.43 10.68 26.594 1 94.38 99 LEU A N 1
ATOM 752 C CA . LEU A 1 99 ? -8.648 12.016 26.047 1 94.38 99 LEU A CA 1
ATOM 753 C C . LEU A 1 99 ? -9.938 12.07 25.234 1 94.38 99 LEU A C 1
ATOM 755 O O . LEU A 1 99 ? -10.719 13.016 25.375 1 94.38 99 LEU A O 1
ATOM 759 N N . ALA A 1 100 ? -10.227 11.078 24.422 1 96.81 100 ALA A N 1
ATOM 760 C CA . ALA A 1 100 ? -11.422 11.07 23.578 1 96.81 100 ALA A CA 1
ATOM 761 C C . ALA A 1 100 ? -12.688 11.102 24.438 1 96.81 100 ALA A C 1
ATOM 763 O O . ALA A 1 100 ? -13.602 11.891 24.188 1 96.81 100 ALA A O 1
ATOM 764 N N . ASP A 1 101 ? -12.719 10.281 25.469 1 97.31 101 ASP A N 1
ATOM 765 C CA . ASP A 1 101 ? -13.859 10.234 26.375 1 97.31 101 ASP A CA 1
ATOM 766 C C . ASP A 1 101 ? -14.055 11.57 27.078 1 97.31 101 ASP A C 1
ATOM 768 O O . ASP A 1 101 ? -15.18 12.039 27.234 1 97.31 101 ASP A O 1
ATOM 772 N N . ARG A 1 102 ? -13 12.102 27.531 1 96.75 102 ARG A N 1
ATOM 773 C CA . ARG A 1 102 ? -13.062 13.367 28.25 1 96.75 102 ARG A CA 1
ATOM 774 C C . ARG A 1 102 ? -13.539 14.5 27.344 1 96.75 102 ARG A C 1
ATOM 776 O O . ARG A 1 102 ? -14.352 15.328 27.75 1 96.75 102 ARG A O 1
ATOM 783 N N . LEU A 1 103 ? -13.062 14.5 26.156 1 97.25 103 LEU A N 1
ATOM 784 C CA . LEU A 1 103 ? -13.508 15.508 25.188 1 97.25 103 LEU A CA 1
ATOM 785 C C . LEU A 1 103 ? -14.984 15.328 24.875 1 97.25 103 LEU A C 1
ATOM 787 O O . LEU A 1 103 ? -15.727 16.312 24.781 1 97.25 103 LEU A O 1
ATOM 791 N N . GLU A 1 104 ? -15.406 14.117 24.656 1 98 104 GLU A N 1
ATOM 792 C CA . GLU A 1 104 ? -16.812 13.844 24.375 1 98 104 GLU A CA 1
ATOM 793 C C . GLU A 1 104 ? -17.703 14.32 25.516 1 98 104 GLU A C 1
ATOM 795 O O . GLU A 1 104 ? -18.766 14.914 25.281 1 98 104 GLU A O 1
ATOM 800 N N . ALA A 1 105 ? -17.297 14.016 26.719 1 97.38 105 ALA A N 1
ATOM 801 C CA . ALA A 1 105 ? -18.062 14.445 27.891 1 97.38 105 ALA A CA 1
ATOM 802 C C . ALA A 1 105 ? -18.141 15.969 27.969 1 97.38 105 ALA A C 1
ATOM 804 O O . ALA A 1 105 ? -19.188 16.516 28.312 1 97.38 105 ALA A O 1
ATOM 805 N N . ALA A 1 106 ? -17.094 16.625 27.672 1 96.12 106 ALA A N 1
ATOM 806 C CA . ALA A 1 106 ? -17.016 18.078 27.781 1 96.12 106 ALA A CA 1
ATOM 807 C C . ALA A 1 106 ? -17.797 18.75 26.656 1 96.12 106 ALA A C 1
ATOM 809 O O . ALA A 1 106 ? -18.391 19.812 26.859 1 96.12 106 ALA A O 1
ATOM 810 N N . LEU A 1 107 ? -17.812 18.156 25.484 1 96.56 107 LEU A N 1
ATOM 811 C CA . LEU A 1 107 ? -18.344 18.812 24.297 1 96.56 107 LEU A CA 1
ATOM 812 C C . LEU A 1 107 ? -19.75 18.312 23.984 1 96.56 107 LEU A C 1
ATOM 814 O O . LEU A 1 107 ? -20.5 18.969 23.266 1 96.56 107 LEU A O 1
ATOM 818 N N . GLY A 1 108 ? -20.047 17.125 24.422 1 97.06 108 GLY A N 1
ATOM 819 C CA . GLY A 1 108 ? -21.359 16.547 24.203 1 97.06 108 GLY A CA 1
ATOM 820 C C . GLY A 1 108 ? -21.531 16.016 22.781 1 97.06 108 GLY A C 1
ATOM 821 O O . GLY A 1 108 ? -22.656 15.992 22.266 1 97.06 108 GLY A O 1
ATOM 822 N N . CYS A 1 109 ? -20.516 15.695 22.109 1 97.75 109 CYS A N 1
ATOM 823 C CA . CYS A 1 109 ? -20.562 15.125 20.766 1 97.75 109 CYS A CA 1
ATOM 824 C C . CYS A 1 109 ? -19.469 14.102 20.562 1 97.75 109 CYS A C 1
ATOM 826 O O . CYS A 1 109 ? -18.516 14.047 21.344 1 97.75 109 CYS A O 1
ATOM 828 N N . PRO A 1 110 ? -19.625 13.211 19.547 1 98.25 110 PRO A N 1
ATOM 829 C CA . PRO A 1 110 ? -18.578 12.219 19.281 1 98.25 110 PRO A CA 1
ATOM 830 C C . PRO A 1 110 ? -17.25 12.859 18.875 1 98.25 110 PRO A C 1
ATOM 832 O O . PRO A 1 110 ? -17.234 13.906 18.234 1 98.25 110 PRO A O 1
ATOM 835 N N . VAL A 1 111 ? -16.141 12.188 19.312 1 98.31 111 VAL A N 1
ATOM 836 C CA . VAL A 1 111 ? -14.789 12.664 19.031 1 98.31 111 VAL A CA 1
ATOM 837 C C . VAL A 1 111 ? -13.961 11.531 18.422 1 98.31 111 VAL A C 1
ATOM 839 O O . VAL A 1 111 ? -14.016 10.391 18.891 1 98.31 111 VAL A O 1
ATOM 842 N N . GLU A 1 112 ? -13.227 11.812 17.359 1 98 112 GLU A N 1
ATOM 843 C CA . GLU A 1 112 ? -12.273 10.891 16.75 1 98 112 GLU A CA 1
ATOM 844 C C . GLU A 1 112 ? -10.914 11.562 16.547 1 98 112 GLU A C 1
ATOM 846 O O . GLU A 1 112 ? -10.852 12.766 16.266 1 98 112 GLU A O 1
ATOM 851 N N . PHE A 1 113 ? -9.898 10.781 16.656 1 97.44 113 PHE A N 1
ATOM 852 C CA . PHE A 1 113 ? -8.539 11.25 16.391 1 97.44 113 PHE A CA 1
ATOM 853 C C . PHE A 1 113 ? -8.031 10.75 15.047 1 97.44 113 PHE A C 1
ATOM 855 O O . PHE A 1 113 ? -8.516 9.742 14.531 1 97.44 113 PHE A O 1
ATOM 862 N N . SER A 1 114 ? -7.145 11.445 14.438 1 97.06 114 SER A N 1
ATOM 863 C CA . SER A 1 114 ? -6.496 11.094 13.18 1 97.06 114 SER A CA 1
ATOM 864 C C . SER A 1 114 ? -5.059 11.594 13.133 1 97.06 114 SER A C 1
ATOM 866 O O . SER A 1 114 ?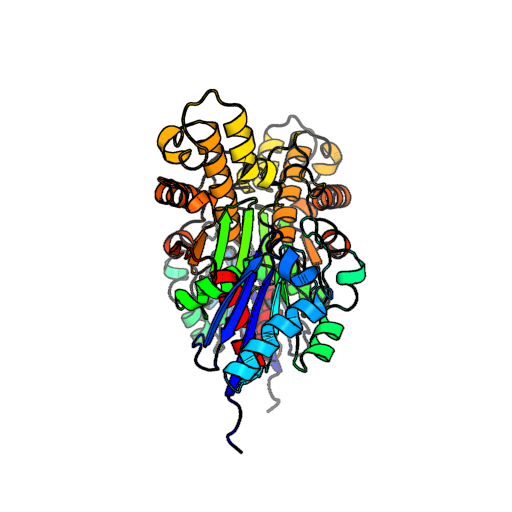 -4.688 12.492 13.891 1 97.06 114 SER A O 1
ATOM 868 N N . ARG A 1 115 ? -4.289 11.008 12.336 1 95.62 115 ARG A N 1
ATOM 869 C CA . ARG A 1 115 ? -2.957 11.539 12.055 1 95.62 115 ARG A CA 1
ATOM 870 C C . ARG A 1 115 ? -3.039 12.844 11.273 1 95.62 115 ARG A C 1
ATOM 872 O O . ARG A 1 115 ? -3.877 12.992 10.383 1 95.62 115 ARG A O 1
ATOM 879 N N . ASP A 1 116 ? -2.162 13.688 11.523 1 93.12 116 ASP A N 1
ATOM 880 C CA . ASP A 1 116 ? -2.188 15 10.898 1 93.12 116 ASP A CA 1
ATOM 881 C C . ASP A 1 116 ? -2.104 14.891 9.375 1 93.12 116 ASP A C 1
ATOM 883 O O . ASP A 1 116 ? -2.785 15.625 8.656 1 93.12 116 ASP A O 1
ATOM 887 N N . VAL A 1 117 ? -1.281 13.953 8.867 1 95.5 117 VAL A N 1
ATOM 888 C CA . VAL A 1 117 ? -1.126 13.82 7.418 1 95.5 117 VAL A CA 1
ATOM 889 C C . VAL A 1 117 ? -2.445 13.359 6.797 1 95.5 117 VAL A C 1
ATOM 891 O O . VAL A 1 117 ? -2.746 13.695 5.648 1 95.5 117 VAL A O 1
ATOM 894 N N . ASN A 1 118 ? -3.225 12.594 7.488 1 97.88 118 ASN A N 1
ATOM 895 C CA . ASN A 1 118 ? -4.531 12.188 6.988 1 97.88 118 ASN A CA 1
ATOM 896 C C . ASN A 1 118 ? -5.48 13.375 6.852 1 97.88 118 ASN A C 1
ATOM 898 O O . ASN A 1 118 ? -6.32 13.406 5.949 1 97.88 118 ASN A O 1
ATOM 902 N N . LEU A 1 119 ? -5.344 14.367 7.789 1 97.5 119 LEU A N 1
ATOM 903 C CA . LEU A 1 119 ? -6.152 15.578 7.691 1 97.5 119 LEU A CA 1
ATOM 904 C C . LEU A 1 119 ? -5.785 16.375 6.445 1 97.5 119 LEU A C 1
ATOM 906 O O . LEU A 1 119 ? -6.668 16.828 5.715 1 97.5 119 LEU A O 1
ATOM 910 N N . GLN A 1 120 ? -4.48 16.484 6.281 1 96.44 120 GLN A N 1
ATOM 911 C CA . GLN A 1 120 ? -4.008 17.203 5.098 1 96.44 120 GLN A CA 1
ATOM 912 C C . GLN A 1 120 ? -4.492 16.516 3.818 1 96.44 120 GLN A C 1
ATOM 914 O O . GLN A 1 120 ? -4.961 17.188 2.893 1 96.44 120 GLN A O 1
ATOM 919 N N . LEU A 1 121 ? -4.367 15.234 3.77 1 98 121 LEU A N 1
ATOM 920 C CA . LEU A 1 121 ? -4.855 14.461 2.633 1 98 121 LEU A CA 1
ATOM 921 C C . LEU A 1 121 ? -6.344 14.711 2.41 1 98 121 LEU A C 1
ATOM 923 O O . LEU A 1 121 ? -6.781 14.93 1.278 1 98 121 LEU A O 1
ATOM 927 N N . SER A 1 122 ? -7.082 14.625 3.469 1 97.88 122 SER A N 1
ATOM 928 C CA . SER A 1 122 ? -8.523 14.828 3.369 1 97.88 122 SER A CA 1
ATOM 929 C C . SER A 1 122 ? -8.852 16.172 2.744 1 97.88 122 SER A C 1
ATOM 931 O O . SER A 1 122 ? -9.719 16.266 1.867 1 97.88 122 SER A O 1
ATOM 933 N N . PHE A 1 123 ? -8.211 17.234 3.154 1 97.69 123 PHE A N 1
ATOM 934 C CA . PHE A 1 123 ? -8.422 18.562 2.578 1 97.69 123 PHE A CA 1
ATOM 935 C C . PHE A 1 123 ? -8.133 18.562 1.082 1 97.69 123 PHE A C 1
ATOM 937 O O . PHE A 1 123 ? -8.961 19 0.281 1 97.69 123 PHE A O 1
ATOM 944 N N . ASP A 1 124 ? -6.934 18.047 0.75 1 98.06 124 ASP A N 1
ATOM 945 C CA . ASP A 1 124 ? -6.488 18.062 -0.641 1 98.06 124 ASP A CA 1
ATOM 946 C C . ASP A 1 124 ? -7.418 17.234 -1.527 1 98.06 124 ASP A C 1
ATOM 948 O O . ASP A 1 124 ? -7.695 17.625 -2.668 1 98.06 124 ASP A O 1
ATOM 952 N N . VAL A 1 125 ? -7.871 16.094 -1.032 1 97.88 125 VAL A N 1
ATOM 953 C CA . VAL A 1 125 ? -8.812 15.258 -1.767 1 97.88 125 VAL A CA 1
ATOM 954 C C . VAL A 1 125 ? -10.102 16.031 -2.029 1 97.88 125 VAL A C 1
ATOM 956 O O . VAL A 1 125 ? -10.609 16.031 -3.15 1 97.88 125 VAL A O 1
ATOM 959 N N . GLN A 1 126 ? -10.594 16.703 -0.995 1 96 126 GLN A N 1
ATOM 960 C CA . GLN A 1 126 ? -11.812 17.5 -1.15 1 96 126 GLN A CA 1
ATOM 961 C C . GLN A 1 126 ? -11.594 18.656 -2.127 1 96 126 GLN A C 1
ATOM 963 O O . GLN A 1 126 ? -12.422 18.875 -3.012 1 96 126 GLN A O 1
ATOM 968 N N . GLU A 1 127 ? -10.531 19.328 -1.916 1 95.31 127 GLU A N 1
ATOM 969 C CA . GLU A 1 127 ? -10.242 20.5 -2.723 1 95.31 127 GLU A CA 1
ATOM 970 C C . GLU A 1 127 ? -10.117 20.141 -4.203 1 95.31 127 GLU A C 1
ATOM 972 O O . GLU A 1 127 ? -10.484 20.938 -5.07 1 95.31 127 GLU A O 1
ATOM 977 N N . ASN A 1 128 ? -9.625 19 -4.477 1 97.38 128 ASN A N 1
ATOM 978 C CA . ASN A 1 128 ? -9.367 18.609 -5.855 1 97.38 128 ASN A CA 1
ATOM 979 C C . ASN A 1 128 ? -10.422 17.641 -6.375 1 97.38 128 ASN A C 1
ATOM 981 O O . ASN A 1 128 ? -10.266 17.062 -7.453 1 97.38 128 ASN A O 1
ATOM 985 N N . HIS A 1 129 ? -11.508 17.406 -5.645 1 97.19 129 HIS A N 1
ATOM 986 C CA . HIS A 1 129 ? -12.656 16.578 -6.023 1 97.19 129 HIS A CA 1
ATOM 987 C C . HIS A 1 129 ? -12.219 15.156 -6.352 1 97.19 129 HIS A C 1
ATOM 989 O O . HIS A 1 129 ? -12.609 14.609 -7.387 1 97.19 129 HIS A O 1
ATOM 995 N N . LEU A 1 130 ? -11.43 14.531 -5.441 1 98.06 130 LEU A N 1
ATOM 996 C CA . LEU A 1 130 ? -10.852 13.219 -5.668 1 98.06 130 LEU A CA 1
ATOM 997 C C . LEU A 1 130 ? -11.469 12.18 -4.738 1 98.06 130 LEU A C 1
ATOM 999 O O . LEU A 1 130 ? -10.883 11.125 -4.484 1 98.06 130 LEU A O 1
ATOM 1003 N N . GLN A 1 131 ? -12.633 12.398 -4.199 1 97 131 GLN A N 1
ATOM 1004 C CA . GLN A 1 131 ? -13.219 11.594 -3.133 1 97 131 GLN A CA 1
ATOM 1005 C C . GLN A 1 131 ? -13.469 10.164 -3.594 1 97 131 GLN A C 1
ATOM 1007 O O . GLN A 1 131 ? -13.477 9.234 -2.781 1 97 131 GLN A O 1
ATOM 1012 N N . GLU A 1 132 ? -13.664 9.961 -4.883 1 97.06 132 GLU A N 1
ATOM 1013 C CA . GLU A 1 132 ? -14 8.633 -5.383 1 97.06 132 GLU A CA 1
ATOM 1014 C C . GLU A 1 132 ? -12.781 7.969 -6.031 1 97.06 132 GLU A C 1
ATOM 1016 O O . GLU A 1 132 ? -12.914 6.934 -6.688 1 97.06 132 GLU A O 1
ATOM 1021 N N . GLN A 1 133 ? -11.641 8.516 -5.898 1 98.19 133 GLN A N 1
ATOM 1022 C CA . GLN A 1 133 ? -10.43 8.023 -6.535 1 98.19 133 GLN A CA 1
ATOM 1023 C C . GLN A 1 133 ? -9.461 7.453 -5.504 1 98.19 133 GLN A C 1
ATOM 1025 O O . GLN A 1 133 ? -9.641 7.652 -4.301 1 98.19 133 GLN A O 1
ATOM 1030 N N . GLU A 1 134 ? -8.547 6.602 -5.93 1 98.56 134 GLU A N 1
ATOM 1031 C CA . GLU A 1 134 ? -7.418 6.156 -5.113 1 98.56 134 GLU A CA 1
ATOM 1032 C C . GLU A 1 134 ? -6.273 7.16 -5.164 1 98.56 134 GLU A C 1
ATOM 1034 O O . GLU A 1 134 ? -5.723 7.43 -6.234 1 98.56 134 GLU A O 1
ATOM 1039 N N . VAL A 1 135 ? -5.945 7.738 -3.973 1 98.88 135 VAL A N 1
ATOM 1040 C CA . VAL A 1 135 ? -5.016 8.867 -3.961 1 98.88 135 VAL A CA 1
ATOM 1041 C C . VAL A 1 135 ? -3.908 8.609 -2.943 1 98.88 135 VAL A C 1
ATOM 1043 O O . VAL A 1 135 ? -4.168 8.117 -1.843 1 98.88 135 VAL A O 1
ATOM 1046 N N . LEU A 1 136 ? -2.68 8.852 -3.348 1 98.94 136 LEU A N 1
ATOM 1047 C CA . LEU A 1 136 ? -1.548 8.93 -2.43 1 98.94 136 LEU A CA 1
ATOM 1048 C C . LEU A 1 136 ? -1.122 10.383 -2.223 1 98.94 136 LEU A C 1
ATOM 1050 O O . LEU A 1 136 ? -1.254 11.203 -3.129 1 98.94 136 LEU A O 1
ATOM 1054 N N . ALA A 1 137 ? -0.671 10.672 -1.067 1 98.75 137 ALA A N 1
ATOM 1055 C CA . ALA A 1 137 ? -0.107 11.992 -0.805 1 98.75 137 ALA A CA 1
ATOM 1056 C C . ALA A 1 137 ? 1.248 11.883 -0.111 1 98.75 137 ALA A C 1
ATOM 1058 O O . ALA A 1 137 ? 1.385 11.172 0.887 1 98.75 137 ALA A O 1
ATOM 1059 N N . ALA A 1 138 ? 2.203 12.5 -0.651 1 98.62 138 ALA A N 1
ATOM 1060 C CA . ALA A 1 138 ? 3.535 12.625 -0.063 1 98.62 138 ALA A CA 1
ATOM 1061 C C . ALA A 1 138 ? 3.822 14.07 0.34 1 98.62 138 ALA A C 1
ATOM 1063 O O . ALA A 1 138 ? 3.758 14.977 -0.491 1 98.62 138 ALA A O 1
ATOM 1064 N N . TYR A 1 139 ? 4.039 14.289 1.604 1 97.06 139 TYR A N 1
ATOM 1065 C CA . TYR 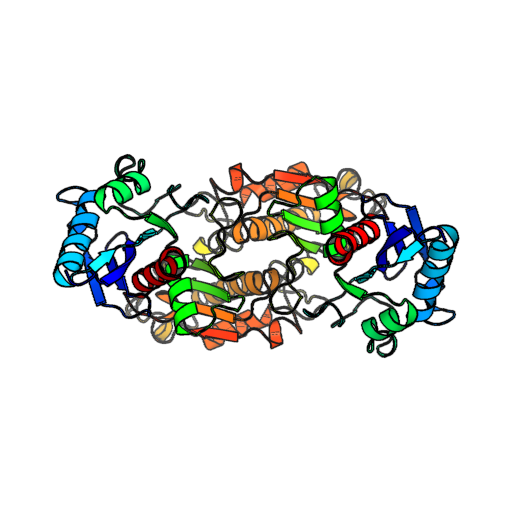A 1 139 ? 4.293 15.609 2.16 1 97.06 139 TYR A CA 1
ATOM 1066 C C . TYR A 1 139 ? 5.707 15.711 2.719 1 97.06 139 TYR A C 1
ATOM 1068 O O . TYR A 1 139 ? 5.988 15.203 3.811 1 97.06 139 TYR A O 1
ATOM 1076 N N . LEU A 1 140 ? 6.586 16.406 1.995 1 97.38 140 LEU A N 1
ATOM 1077 C CA . LEU A 1 140 ? 7.961 16.578 2.443 1 97.38 140 LEU A CA 1
ATOM 1078 C C . LEU A 1 140 ? 8.102 17.828 3.307 1 97.38 140 LEU A C 1
ATOM 1080 O O . LEU A 1 140 ? 8.039 18.953 2.799 1 97.38 140 LEU A O 1
ATOM 1084 N N . GLY A 1 141 ? 8.156 17.672 4.535 1 94.19 141 GLY A N 1
ATOM 1085 C CA . GLY A 1 141 ? 8.359 18.719 5.527 1 94.19 141 GLY A CA 1
ATOM 1086 C C . GLY A 1 141 ? 9.484 18.406 6.496 1 94.19 141 GLY A C 1
ATOM 1087 O O . GLY A 1 141 ? 10.594 18.047 6.078 1 94.19 141 GLY A O 1
ATOM 1088 N N . THR A 1 142 ? 9.141 18.578 7.816 1 91.38 142 THR A N 1
ATOM 1089 C CA . THR A 1 142 ? 10.141 18.188 8.797 1 91.38 142 THR A CA 1
ATOM 1090 C C . THR A 1 142 ? 10.586 16.75 8.578 1 91.38 142 THR A C 1
ATOM 1092 O O . THR A 1 142 ? 11.773 16.438 8.656 1 91.38 142 THR A O 1
ATOM 1095 N N . GLY A 1 143 ? 9.695 15.898 8.312 1 94.12 143 GLY A N 1
ATOM 1096 C CA . GLY A 1 143 ? 9.922 14.531 7.875 1 94.12 143 GLY A CA 1
ATOM 1097 C C . GLY A 1 143 ? 9.305 14.234 6.52 1 94.12 143 GLY A C 1
ATOM 1098 O O . GLY A 1 143 ? 9.109 15.141 5.707 1 94.12 143 GLY A O 1
ATOM 1099 N N . MET A 1 144 ? 9.211 13 6.18 1 96.25 144 MET A N 1
ATOM 1100 C CA . MET A 1 144 ? 8.492 12.539 4.992 1 96.25 144 MET A CA 1
ATOM 1101 C C . MET A 1 144 ? 7.145 11.945 5.363 1 96.25 144 MET A C 1
ATOM 1103 O O . MET A 1 144 ? 7.051 10.75 5.656 1 96.25 144 MET A O 1
ATOM 1107 N N . GLY A 1 145 ? 6.082 12.789 5.32 1 96.06 145 GLY A N 1
ATOM 1108 C CA . GLY A 1 145 ? 4.727 12.32 5.559 1 96.06 145 GLY A CA 1
ATOM 1109 C C . GLY A 1 145 ? 4.125 11.609 4.363 1 96.06 145 GLY A C 1
ATOM 1110 O O . GLY A 1 145 ? 4.512 11.859 3.223 1 96.06 145 GLY A O 1
ATOM 1111 N N . PHE A 1 146 ? 3.207 10.789 4.652 1 98.06 146 PHE A N 1
ATOM 1112 C CA . PHE A 1 146 ? 2.533 10.008 3.619 1 98.06 146 PHE A CA 1
ATOM 1113 C C . PHE A 1 146 ? 1.151 9.57 4.09 1 98.06 146 PHE A C 1
ATOM 1115 O O . PHE A 1 146 ? 0.968 9.227 5.258 1 98.06 146 PHE A O 1
ATOM 1122 N N . ALA A 1 147 ? 0.225 9.664 3.25 1 98.5 147 ALA A N 1
ATOM 1123 C CA . ALA A 1 147 ? -1.145 9.242 3.539 1 98.5 147 ALA A CA 1
ATOM 1124 C C . ALA A 1 147 ? -1.804 8.633 2.307 1 98.5 147 ALA A C 1
ATOM 1126 O O . ALA A 1 147 ? -1.396 8.906 1.176 1 98.5 147 ALA A O 1
ATOM 1127 N N . VAL A 1 148 ? -2.744 7.758 2.541 1 98.69 148 VAL A N 1
ATOM 1128 C CA . VAL A 1 148 ? -3.393 6.992 1.482 1 98.69 148 VAL A CA 1
ATOM 1129 C C . VAL A 1 148 ? -4.906 7.16 1.576 1 98.69 148 VAL A C 1
ATOM 1131 O O . VAL A 1 148 ? -5.484 7.043 2.66 1 98.69 148 VAL A O 1
ATOM 1134 N N . TRP A 1 149 ? -5.543 7.566 0.52 1 98.62 149 TRP A N 1
ATOM 1135 C CA . TRP A 1 149 ? -6.992 7.637 0.394 1 98.62 149 TRP A CA 1
ATOM 1136 C C . TRP A 1 149 ? -7.523 6.477 -0.438 1 98.62 149 TRP A C 1
ATOM 1138 O O . TRP A 1 149 ? -7.273 6.398 -1.643 1 98.62 149 TRP A O 1
ATOM 1148 N N . LEU A 1 150 ? -8.164 5.555 0.202 1 96.88 150 LEU A N 1
ATOM 1149 C CA . LEU A 1 150 ? -8.742 4.379 -0.435 1 96.88 150 LEU A CA 1
ATOM 1150 C C . LEU A 1 150 ? -10.195 4.199 -0.025 1 96.88 150 LEU A C 1
ATOM 1152 O O . LEU A 1 150 ? -10.555 4.438 1.13 1 96.88 150 LEU A O 1
ATOM 1156 N N . ASN A 1 151 ? -10.992 3.773 -0.911 1 93.12 151 ASN A N 1
ATOM 1157 C CA . ASN A 1 151 ? -12.383 3.412 -0.64 1 93.12 151 ASN A CA 1
ATOM 1158 C C . ASN A 1 151 ? -13.125 4.535 0.079 1 93.12 151 ASN A C 1
ATOM 1160 O O . ASN A 1 151 ? -13.805 4.297 1.08 1 93.12 151 ASN A O 1
ATOM 1164 N N . GLY A 1 152 ? -12.836 5.746 -0.184 1 94.69 152 GLY A N 1
ATOM 1165 C CA . GLY A 1 152 ? -13.648 6.879 0.235 1 94.69 152 GLY A CA 1
ATOM 1166 C C . GLY A 1 152 ? -13.156 7.516 1.522 1 94.69 152 GLY A C 1
ATOM 1167 O O . GLY A 1 152 ? -13.836 8.375 2.094 1 94.69 152 GLY A O 1
ATOM 1168 N N . GLY A 1 153 ? -11.992 7.145 2.023 1 96.69 153 GLY A N 1
ATOM 1169 C CA . GLY A 1 153 ? -11.422 7.723 3.229 1 96.69 153 GLY A CA 1
ATOM 1170 C C . GLY A 1 153 ? -9.945 7.418 3.395 1 96.69 153 GLY A C 1
ATOM 1171 O O . GLY A 1 153 ? -9.367 6.664 2.607 1 96.69 153 GLY A O 1
ATOM 1172 N N . PRO A 1 154 ? -9.359 7.98 4.449 1 97.94 154 PRO A N 1
ATOM 1173 C CA . PRO A 1 154 ? -7.965 7.641 4.727 1 97.94 154 PRO A CA 1
ATOM 1174 C C . PRO A 1 154 ? -7.777 6.176 5.109 1 97.94 154 PRO A C 1
ATOM 1176 O O . PRO A 1 154 ? -8.531 5.648 5.934 1 97.94 154 PRO A O 1
ATOM 1179 N N . TRP A 1 155 ? -6.848 5.551 4.477 1 97.94 155 TRP A N 1
ATOM 1180 C CA . TRP A 1 155 ? -6.492 4.191 4.859 1 97.94 155 TRP A CA 1
ATOM 1181 C C . TRP A 1 155 ? -5.609 4.188 6.105 1 97.94 155 TRP A C 1
ATOM 1183 O O . TRP A 1 155 ? -4.52 4.766 6.102 1 97.94 155 TRP A O 1
ATOM 1193 N N . ILE A 1 156 ? -6.066 3.475 7.129 1 97.5 156 ILE A N 1
ATOM 1194 C CA . ILE A 1 156 ? -5.32 3.574 8.375 1 97.5 156 ILE A CA 1
ATOM 1195 C C . ILE A 1 156 ? -4.652 2.238 8.688 1 97.5 156 ILE A C 1
ATOM 1197 O O . ILE A 1 156 ? -3.781 2.158 9.562 1 97.5 156 ILE A O 1
ATOM 1201 N N . GLY A 1 157 ? -5.008 1.127 7.969 1 97.5 157 GLY A N 1
ATOM 1202 C CA . GLY A 1 157 ? -4.387 -0.172 8.172 1 97.5 157 GLY A CA 1
ATOM 1203 C C . GLY A 1 157 ? -5.012 -0.965 9.305 1 97.5 157 GLY A C 1
ATOM 1204 O O . GLY A 1 157 ? -6.043 -0.57 9.852 1 97.5 157 GLY A O 1
ATOM 1205 N N . ALA A 1 158 ? -4.461 -2.117 9.609 1 97.81 158 ALA A N 1
ATOM 1206 C CA . ALA A 1 158 ? -4.988 -3.066 10.586 1 97.81 158 ALA A CA 1
ATOM 1207 C C . ALA A 1 158 ? -4.848 -2.525 12.008 1 97.81 158 ALA A C 1
ATOM 1209 O O . ALA A 1 158 ? -5.656 -2.842 12.883 1 97.81 158 ALA A O 1
ATOM 1210 N N . HIS A 1 159 ? -3.836 -1.647 12.203 1 97.19 159 HIS A N 1
ATOM 1211 C CA . HIS A 1 159 ? -3.535 -1.213 13.562 1 97.19 159 HIS A CA 1
ATOM 1212 C C . HIS A 1 159 ? -3.598 0.306 13.688 1 97.19 159 HIS A C 1
ATOM 1214 O O . HIS A 1 159 ? -3.314 0.861 14.75 1 97.19 159 HIS A O 1
ATOM 1220 N N . GLY A 1 160 ? -3.914 0.964 12.586 1 96.88 160 GLY A N 1
ATOM 1221 C CA . GLY A 1 160 ? -4.121 2.404 12.586 1 96.88 160 GLY A CA 1
ATOM 1222 C C . GLY A 1 160 ? -2.896 3.184 12.141 1 96.88 160 GLY A C 1
ATOM 1223 O O . GLY A 1 160 ? -2.932 4.414 12.062 1 96.88 160 GLY A O 1
ATOM 1224 N N . VAL A 1 161 ? -1.821 2.512 11.719 1 96.56 161 VAL A N 1
ATOM 1225 C CA . VAL A 1 161 ? -0.551 3.211 11.562 1 96.56 161 VAL A CA 1
ATOM 1226 C C . VAL A 1 161 ? -0.04 3.033 10.133 1 96.56 161 VAL A C 1
ATOM 1228 O O . VAL A 1 161 ? 1.17 2.996 9.898 1 96.56 161 VAL A O 1
ATOM 1231 N N . ALA A 1 162 ? -0.926 2.857 9.156 1 97.69 162 ALA A N 1
ATOM 1232 C CA . ALA A 1 162 ? -0.525 2.744 7.754 1 97.69 162 ALA A CA 1
ATOM 1233 C C . ALA A 1 162 ? 0.132 4.031 7.266 1 97.69 162 ALA A C 1
ATOM 1235 O O . ALA A 1 162 ? -0.1 5.105 7.824 1 97.69 162 ALA A O 1
ATOM 1236 N N . GLY A 1 163 ? 0.965 3.9 6.258 1 97.69 163 GLY A N 1
ATOM 1237 C CA . GLY A 1 163 ? 1.46 5.051 5.52 1 97.69 163 GLY A CA 1
ATOM 1238 C C . GLY A 1 163 ? 2.732 5.633 6.105 1 97.69 163 GLY A C 1
ATOM 1239 O O . GLY A 1 163 ? 2.908 6.855 6.133 1 97.69 163 GLY A O 1
ATOM 1240 N N . GLU A 1 164 ? 3.588 4.816 6.598 1 96.69 164 GLU A N 1
ATOM 1241 C CA . GLU A 1 164 ? 4.836 5.293 7.188 1 96.69 164 GLU A CA 1
ATOM 1242 C C . GLU A 1 164 ? 5.965 5.297 6.16 1 96.69 164 GLU A C 1
ATOM 1244 O O . GLU A 1 164 ? 7.004 4.668 6.367 1 96.69 164 GLU A O 1
ATOM 1249 N N . LEU A 1 165 ? 5.812 6.129 5.18 1 98.06 165 LEU A N 1
ATOM 1250 C CA . LEU A 1 165 ? 6.773 6.219 4.09 1 98.06 165 LEU A CA 1
ATOM 1251 C C . LEU A 1 165 ? 8.125 6.719 4.594 1 98.06 165 LEU A C 1
ATOM 1253 O O . LEU A 1 165 ? 9.172 6.289 4.105 1 98.06 165 LEU A O 1
ATOM 1257 N N . GLY A 1 166 ? 8.148 7.598 5.547 1 97.75 166 GLY A N 1
ATOM 1258 C CA . GLY A 1 166 ? 9.391 8.125 6.094 1 97.75 166 GLY A CA 1
ATOM 1259 C C . GLY A 1 166 ? 10.211 7.082 6.828 1 97.75 166 GLY A C 1
ATOM 1260 O O . GLY A 1 166 ? 11.398 7.289 7.086 1 97.75 166 GLY A O 1
ATOM 1261 N N . HIS A 1 167 ? 9.617 5.961 7.121 1 97.44 167 HIS A N 1
ATOM 1262 C CA . HIS A 1 167 ? 10.266 4.957 7.961 1 97.44 167 HIS A CA 1
ATOM 1263 C C . HIS A 1 167 ? 10.477 3.656 7.195 1 97.44 167 HIS A C 1
ATOM 1265 O O . HIS A 1 167 ? 10.617 2.59 7.805 1 97.44 167 HIS A O 1
ATOM 1271 N N . ILE A 1 168 ? 10.477 3.703 5.875 1 98.62 168 ILE A N 1
ATOM 1272 C CA . ILE A 1 168 ? 10.883 2.535 5.102 1 98.62 168 ILE A CA 1
ATOM 1273 C C . ILE A 1 168 ? 12.406 2.494 4.996 1 98.62 168 ILE A C 1
ATOM 1275 O O . ILE A 1 168 ? 13.07 3.525 5.117 1 98.62 168 ILE A O 1
ATOM 1279 N N . PRO A 1 169 ? 12.953 1.337 4.773 1 98.44 169 PRO A N 1
ATOM 1280 C CA . PRO A 1 169 ? 14.414 1.179 4.77 1 98.44 169 PRO A CA 1
ATOM 1281 C C . PRO A 1 169 ? 15.039 1.536 3.424 1 98.44 169 PRO A C 1
ATOM 1283 O O . PRO A 1 169 ? 15.672 0.687 2.789 1 98.44 169 PRO A O 1
ATOM 1286 N N . LEU A 1 170 ? 14.984 2.75 3.01 1 97.94 170 LEU A N 1
ATOM 1287 C CA . LEU A 1 170 ? 15.547 3.295 1.781 1 97.94 170 LEU A CA 1
ATOM 1288 C C . LEU A 1 170 ? 16.547 4.414 2.09 1 97.94 170 LEU A C 1
ATOM 1290 O O . LEU A 1 170 ? 16.797 5.273 1.244 1 97.94 170 LEU A O 1
ATOM 1294 N N . GLY A 1 171 ? 16.969 4.516 3.344 1 97.44 171 GLY A N 1
ATOM 1295 C CA . GLY A 1 171 ? 17.922 5.531 3.762 1 97.44 171 GLY A CA 1
ATOM 1296 C C . GLY A 1 171 ? 19.328 5 3.904 1 97.44 171 GLY A C 1
ATOM 1297 O O . GLY A 1 171 ? 19.75 4.141 3.131 1 97.44 171 GLY A O 1
ATOM 1298 N N . ASP A 1 172 ? 20.109 5.609 4.742 1 96.06 172 ASP A N 1
ATOM 1299 C CA . ASP A 1 172 ? 21.5 5.254 5.008 1 96.06 172 ASP A CA 1
ATOM 1300 C C . ASP A 1 172 ? 21.594 4.234 6.137 1 96.06 172 ASP A C 1
ATOM 1302 O O . ASP A 1 172 ? 21.172 4.504 7.266 1 96.06 172 ASP A O 1
ATOM 1306 N N . ASP A 1 173 ? 22.203 3.146 5.832 1 95.94 173 ASP A N 1
ATOM 1307 C CA . ASP A 1 173 ? 22.328 2.059 6.797 1 95.94 173 ASP A CA 1
ATOM 1308 C C . ASP A 1 173 ? 23.109 2.504 8.031 1 95.94 173 ASP A C 1
ATOM 1310 O O . ASP A 1 173 ? 22.953 1.928 9.109 1 95.94 173 ASP A O 1
ATOM 1314 N N . ALA A 1 174 ? 23.938 3.479 7.887 1 96.56 174 ALA A N 1
ATOM 1315 C CA . ALA A 1 174 ? 24.828 3.916 8.961 1 96.56 174 ALA A CA 1
ATOM 1316 C C . ALA A 1 174 ? 24.094 4.844 9.93 1 96.56 174 ALA A C 1
ATOM 1318 O O . ALA A 1 174 ? 24.625 5.176 11 1 96.56 174 ALA A O 1
ATOM 1319 N N . LEU A 1 175 ? 22.922 5.285 9.633 1 96.38 175 LEU A N 1
ATOM 1320 C CA . LEU A 1 175 ? 22.188 6.238 10.453 1 96.38 175 LEU A CA 1
ATOM 1321 C C . LEU A 1 175 ? 21.031 5.559 11.164 1 96.38 175 LEU A C 1
ATOM 1323 O O . LEU A 1 175 ? 20.359 4.699 10.594 1 96.38 175 LEU A O 1
ATOM 1327 N N . THR A 1 176 ? 20.781 5.938 12.391 1 95.88 176 THR A N 1
ATOM 1328 C CA . THR A 1 176 ? 19.641 5.492 13.172 1 95.88 176 THR A CA 1
ATOM 1329 C C . THR A 1 176 ? 18.578 6.586 13.242 1 95.88 176 THR A C 1
ATOM 1331 O O . THR A 1 176 ? 18.875 7.734 13.586 1 95.88 176 THR A O 1
ATOM 1334 N N . CYS A 1 177 ? 17.438 6.25 12.883 1 94.38 177 CYS A N 1
ATOM 1335 C CA . CYS A 1 177 ? 16.312 7.18 12.883 1 94.38 177 CYS A CA 1
ATOM 1336 C C . CYS A 1 177 ? 15.828 7.449 14.297 1 94.38 177 CYS A C 1
ATOM 1338 O O . CYS A 1 177 ? 16.109 6.672 15.211 1 94.38 177 CYS A O 1
ATOM 1340 N N . ALA A 1 178 ? 15.094 8.547 14.492 1 86.5 178 ALA A N 1
ATOM 1341 C CA . ALA A 1 178 ? 14.523 8.867 15.789 1 86.5 178 ALA A CA 1
ATOM 1342 C C . ALA A 1 178 ? 13.539 7.789 16.234 1 86.5 178 ALA A C 1
ATOM 1344 O O . ALA A 1 178 ? 13.312 7.609 17.438 1 86.5 178 ALA A O 1
ATOM 1345 N N . CYS A 1 179 ? 13.039 7.027 15.328 1 88.69 179 CYS A N 1
ATOM 1346 C CA . CYS A 1 179 ? 12.094 5.969 15.672 1 88.69 179 CYS A CA 1
ATOM 1347 C C . CYS A 1 179 ? 12.82 4.75 16.219 1 88.69 179 CYS A C 1
ATOM 1349 O O . CYS A 1 179 ? 12.195 3.82 16.719 1 88.69 179 CYS A O 1
ATOM 1351 N N . GLY A 1 180 ? 14.102 4.699 16.078 1 92.75 180 GLY A N 1
ATOM 1352 C CA . GLY A 1 180 ? 14.922 3.617 16.594 1 92.75 180 GLY A CA 1
ATOM 1353 C C . GLY A 1 180 ? 15.391 2.654 15.516 1 92.75 180 GLY A C 1
ATOM 1354 O O . GLY A 1 180 ? 16.281 1.837 15.758 1 92.75 180 GLY A O 1
ATOM 1355 N N . ASN A 1 181 ? 14.883 2.678 14.312 1 95.69 181 ASN A N 1
ATOM 1356 C CA . ASN A 1 181 ? 15.242 1.768 13.234 1 95.69 181 ASN A CA 1
ATOM 1357 C C . ASN A 1 181 ? 16.438 2.281 12.445 1 95.69 181 ASN A C 1
ATOM 1359 O O . ASN A 1 181 ? 16.672 3.49 12.359 1 95.69 181 ASN A O 1
ATOM 1363 N N . PRO A 1 182 ? 17.141 1.414 11.898 1 96.5 182 PRO A N 1
ATOM 1364 C CA . PRO A 1 182 ? 18.156 1.826 10.922 1 96.5 182 PRO A CA 1
ATOM 1365 C C . PRO A 1 182 ? 17.562 2.119 9.547 1 96.5 182 PRO A C 1
ATOM 1367 O O . PRO A 1 182 ? 16.484 1.617 9.219 1 96.5 182 PRO A O 1
ATOM 1370 N N . ALA A 1 183 ? 18.219 2.961 8.734 1 97.44 183 ALA A N 1
ATOM 1371 C CA . ALA A 1 183 ? 18.094 3.084 7.289 1 97.44 183 ALA A CA 1
ATOM 1372 C C . ALA A 1 183 ? 16.75 3.695 6.895 1 97.44 183 ALA A C 1
ATOM 1374 O O . ALA A 1 183 ? 16.359 3.623 5.73 1 97.44 183 ALA A O 1
ATOM 1375 N N . CYS A 1 184 ? 16.078 4.328 7.867 1 98.12 184 CYS A N 1
ATOM 1376 C CA . CYS A 1 184 ? 14.828 4.977 7.496 1 98.12 184 CYS A CA 1
ATOM 1377 C C . CYS A 1 184 ? 15.07 6.078 6.469 1 98.12 184 CYS A C 1
ATOM 1379 O O . CYS A 1 184 ? 16.047 6.828 6.57 1 98.12 184 CYS A O 1
ATOM 1381 N N . LEU A 1 185 ? 14.156 6.227 5.59 1 98.5 185 LEU A N 1
ATOM 1382 C CA . LEU A 1 185 ? 14.219 7.207 4.516 1 98.5 185 LEU A CA 1
ATOM 1383 C C . LEU A 1 185 ? 14.43 8.609 5.07 1 98.5 185 LEU A C 1
ATOM 1385 O O . LEU A 1 185 ? 15.203 9.391 4.523 1 98.5 185 LEU A O 1
ATOM 1389 N N . GLU A 1 186 ? 13.789 8.969 6.16 1 97 186 GLU A N 1
ATOM 1390 C CA . GLU A 1 186 ? 13.75 10.328 6.691 1 97 186 GLU A CA 1
ATOM 1391 C C . GLU A 1 186 ? 15.141 10.789 7.121 1 97 186 GLU A C 1
ATOM 1393 O O . GLU A 1 186 ? 15.398 11.992 7.223 1 97 186 GLU A O 1
ATOM 1398 N N . THR A 1 187 ? 16.031 9.82 7.367 1 96.88 187 THR A N 1
ATOM 1399 C CA . THR A 1 187 ? 17.391 10.188 7.785 1 96.88 187 THR A CA 1
ATOM 1400 C C . THR A 1 187 ? 18.125 10.891 6.652 1 96.88 187 THR A C 1
ATOM 1402 O O . THR A 1 187 ? 19.078 11.633 6.898 1 96.88 187 THR A O 1
ATOM 1405 N N . VAL A 1 188 ? 17.656 10.68 5.402 1 97.88 188 VAL A N 1
ATOM 1406 C CA . VAL A 1 188 ? 18.391 11.25 4.273 1 97.88 188 VAL A CA 1
ATOM 1407 C C . VAL A 1 188 ? 17.453 12.062 3.396 1 97.88 188 VAL A C 1
ATOM 1409 O O . VAL A 1 188 ? 17.891 12.812 2.521 1 97.88 188 VAL A O 1
ATOM 1412 N N . CYS A 1 189 ? 16.203 11.938 3.586 1 98.25 189 CYS A N 1
ATOM 1413 C CA . CYS A 1 189 ? 15.195 12.625 2.787 1 98.25 189 CYS A CA 1
ATOM 1414 C C . CYS A 1 189 ? 14.141 13.258 3.678 1 98.25 189 CYS A C 1
ATOM 1416 O O . CYS A 1 189 ? 13.055 12.695 3.852 1 98.25 189 CYS A O 1
ATOM 1418 N N . SER A 1 190 ? 14.406 14.422 4.18 1 97.31 190 SER A N 1
ATOM 1419 C CA . SER A 1 190 ? 13.539 15.195 5.062 1 97.31 190 SER A CA 1
ATOM 1420 C C . SER A 1 190 ? 14.023 16.625 5.188 1 97.31 190 SER A C 1
ATOM 1422 O O . SER A 1 190 ? 15.133 16.953 4.758 1 97.31 190 SER A O 1
ATOM 1424 N N . GLY A 1 191 ? 13.102 17.453 5.73 1 96.56 191 GLY A N 1
ATOM 1425 C CA . GLY A 1 191 ? 13.531 18.797 6.047 1 96.56 191 GLY A CA 1
ATOM 1426 C C . GLY A 1 191 ? 14.648 18.844 7.07 1 96.56 191 GLY A C 1
ATOM 1427 O O . GLY A 1 191 ? 15.539 19.703 6.992 1 96.56 191 GLY A O 1
ATOM 1428 N N . ILE A 1 192 ? 14.648 17.953 8 1 95.19 192 ILE A N 1
ATOM 1429 C CA . ILE A 1 192 ? 15.695 17.875 9.016 1 95.19 192 ILE A CA 1
ATOM 1430 C C . ILE A 1 192 ? 17.031 17.547 8.352 1 95.19 192 ILE A C 1
ATOM 1432 O O . ILE A 1 192 ? 18.047 18.156 8.664 1 95.19 192 ILE A O 1
ATOM 1436 N N . ALA A 1 193 ? 17.016 16.578 7.445 1 96.62 193 ALA A N 1
ATOM 1437 C CA . ALA A 1 193 ? 18.234 16.219 6.719 1 96.62 193 ALA A CA 1
ATOM 1438 C C . ALA A 1 193 ? 18.75 17.391 5.902 1 96.62 193 ALA A C 1
ATOM 1440 O O . ALA A 1 193 ? 19.953 17.656 5.867 1 96.62 193 ALA A O 1
ATOM 1441 N N . LEU A 1 194 ? 17.875 18.125 5.27 1 96.81 194 LEU A N 1
ATOM 1442 C CA . LEU A 1 194 ? 18.234 19.297 4.488 1 96.81 194 LEU A CA 1
ATOM 1443 C C . LEU A 1 194 ? 18.859 20.375 5.375 1 96.81 194 LEU A C 1
ATOM 1445 O O . LEU A 1 194 ? 19.859 20.984 5.008 1 96.81 194 LEU A O 1
ATOM 1449 N N . LYS A 1 195 ? 18.234 20.609 6.496 1 96.31 195 LYS A N 1
ATOM 1450 C CA . LYS A 1 195 ? 18.734 21.609 7.438 1 96.31 195 LYS A CA 1
ATOM 1451 C C . LYS A 1 195 ? 20.125 21.234 7.941 1 96.31 195 LYS A C 1
ATOM 1453 O O . LYS A 1 195 ? 21 22.094 8.039 1 96.31 195 LYS A O 1
ATOM 1458 N N . ARG A 1 196 ? 20.297 19.984 8.297 1 95.88 196 ARG A N 1
ATOM 1459 C CA . ARG A 1 196 ? 21.594 19.516 8.75 1 95.88 196 ARG A CA 1
ATOM 1460 C C . ARG A 1 196 ? 22.672 19.781 7.695 1 95.88 196 ARG A C 1
ATOM 1462 O O . ARG A 1 196 ? 23.75 20.266 8.008 1 95.88 196 ARG A O 1
ATOM 1469 N N . TRP A 1 197 ? 22.391 19.438 6.457 1 96.31 197 TRP A N 1
ATOM 1470 C CA . TRP A 1 197 ? 23.312 19.672 5.355 1 96.31 197 TRP A CA 1
ATOM 1471 C C . TRP A 1 197 ? 23.594 21.172 5.195 1 96.31 197 TRP A C 1
ATOM 1473 O O . TRP A 1 197 ? 24.75 21.578 5.074 1 96.31 197 TRP A O 1
ATOM 1483 N N . TYR A 1 198 ? 22.547 21.984 5.219 1 96.19 198 TYR A N 1
ATOM 1484 C CA . TYR A 1 198 ? 22.625 23.422 5.078 1 96.19 198 TYR A CA 1
ATOM 1485 C C . TYR A 1 198 ? 23.547 24.031 6.129 1 96.19 198 TYR A C 1
ATOM 1487 O O . TYR A 1 198 ? 24.359 24.891 5.816 1 96.19 198 TYR A O 1
ATOM 1495 N N . GLU A 1 199 ? 23.391 23.547 7.34 1 96 199 GLU A N 1
ATOM 1496 C CA . GLU A 1 199 ? 24.141 24.094 8.469 1 96 199 GLU A CA 1
ATOM 1497 C C . GLU A 1 199 ? 25.641 23.797 8.328 1 96 199 GLU A C 1
ATOM 1499 O O . GLU A 1 199 ? 26.469 24.438 8.969 1 96 199 GLU A O 1
ATOM 1504 N N . GLN A 1 200 ? 25.969 22.875 7.523 1 94.12 200 GLN A N 1
ATOM 1505 C CA . GLN A 1 200 ? 27.359 22.5 7.316 1 94.12 200 GLN A CA 1
ATOM 1506 C C . GLN A 1 200 ? 27.969 23.266 6.148 1 94.12 200 GLN A C 1
ATOM 1508 O O . GLN A 1 200 ? 29.188 23.203 5.914 1 94.12 200 GLN A O 1
ATOM 1513 N N . GLN A 1 201 ? 27.188 23.984 5.484 1 90.12 201 GLN A N 1
ATOM 1514 C CA . GLN A 1 201 ? 27.672 24.688 4.305 1 90.12 201 GLN A CA 1
ATOM 1515 C C . GLN A 1 201 ? 28.125 26.109 4.66 1 90.12 201 GLN A C 1
ATOM 1517 O O . GLN A 1 201 ? 27.578 26.719 5.578 1 90.12 201 GLN A O 1
ATOM 1522 N N . THR A 1 202 ? 29.266 26.578 4.047 1 87.62 202 THR A N 1
ATOM 1523 C CA . THR A 1 202 ? 29.594 28 4.039 1 87.62 202 THR A CA 1
ATOM 1524 C C . THR A 1 202 ? 28.719 28.75 3.025 1 87.62 202 THR A C 1
ATOM 1526 O O . THR A 1 202 ? 28.844 28.531 1.818 1 87.62 202 THR A O 1
ATOM 1529 N N . ARG A 1 203 ? 27.812 29.531 3.623 1 79.12 203 ARG A N 1
ATOM 1530 C CA . ARG A 1 203 ? 26.828 30.109 2.701 1 79.12 203 ARG A CA 1
ATOM 1531 C C . ARG A 1 203 ? 26.469 31.531 3.107 1 79.12 203 ARG A C 1
ATOM 1533 O O . ARG A 1 203 ? 26.641 31.906 4.266 1 79.12 203 ARG A O 1
ATOM 1540 N N . ASP A 1 204 ? 25.969 32.281 2.145 1 89.56 204 ASP A N 1
ATOM 1541 C CA . ASP A 1 204 ? 25.469 33.625 2.381 1 89.56 204 ASP A CA 1
ATOM 1542 C C . ASP A 1 204 ? 23.984 33.75 2.057 1 89.56 204 ASP A C 1
ATOM 1544 O O . ASP A 1 204 ? 23.5 34.812 1.65 1 89.56 204 ASP A O 1
ATOM 1548 N N . TRP A 1 205 ? 23.328 32.625 1.982 1 92 205 TRP A N 1
ATOM 1549 C CA . TRP A 1 205 ? 21.906 32.625 1.694 1 92 205 TRP A CA 1
ATOM 1550 C C . TRP A 1 205 ? 21.125 31.906 2.783 1 92 205 TRP A C 1
ATOM 1552 O O . TRP A 1 205 ? 21.688 31.062 3.488 1 92 205 TRP A O 1
ATOM 1562 N N . ALA A 1 206 ? 19.828 32.25 3.023 1 94.56 206 ALA A N 1
ATOM 1563 C CA . ALA A 1 206 ? 18.969 31.656 4.059 1 94.56 206 ALA A CA 1
ATOM 1564 C C . ALA A 1 206 ? 18.469 30.281 3.643 1 94.56 206 ALA A C 1
ATOM 1566 O O . ALA A 1 206 ? 18.391 29.984 2.451 1 94.56 206 ALA A O 1
ATOM 1567 N N . LEU A 1 207 ? 18.109 29.469 4.598 1 93.81 207 LEU A N 1
ATOM 1568 C CA . LEU A 1 207 ? 17.594 28.125 4.371 1 93.81 207 LEU A CA 1
ATOM 1569 C C . LEU A 1 207 ? 16.406 28.156 3.42 1 93.81 207 LEU A C 1
ATOM 1571 O O . LEU A 1 207 ? 16.281 27.281 2.559 1 93.81 207 LEU A O 1
ATOM 1575 N N . GLY A 1 208 ? 15.562 29.156 3.564 1 94.25 208 GLY A N 1
ATOM 1576 C CA . GLY A 1 208 ? 14.367 29.281 2.746 1 94.25 208 GLY A CA 1
ATOM 1577 C C . GLY A 1 208 ? 14.672 29.469 1.271 1 94.25 208 GLY A C 1
ATOM 1578 O O . GLY A 1 208 ? 13.789 29.312 0.426 1 94.25 208 GLY A O 1
ATOM 1579 N N . GLU A 1 209 ? 15.906 29.766 0.923 1 95.88 209 GLU A N 1
ATOM 1580 C CA . GLU A 1 209 ? 16.328 29.984 -0.457 1 95.88 209 GLU A CA 1
ATOM 1581 C C . GLU A 1 20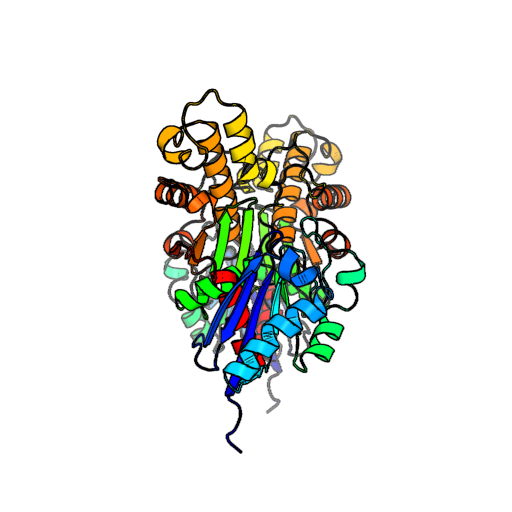9 ? 17.203 28.828 -0.953 1 95.88 209 GLU A C 1
ATOM 1583 O O . GLU A 1 209 ? 17.938 28.969 -1.943 1 95.88 209 GLU A O 1
ATOM 1588 N N . LEU A 1 210 ? 17.125 27.781 -0.34 1 96.12 210 LEU A N 1
ATOM 1589 C CA . LEU A 1 210 ? 18.047 26.656 -0.573 1 96.12 210 LEU A CA 1
ATOM 1590 C C . LEU A 1 210 ? 17.984 26.219 -2.029 1 96.12 210 LEU A C 1
ATOM 1592 O O . LEU A 1 210 ? 19.031 26.094 -2.684 1 96.12 210 LEU A O 1
ATOM 1596 N N . PHE A 1 211 ? 16.844 26.031 -2.604 1 97.19 211 PHE A N 1
ATOM 1597 C CA . PHE A 1 211 ? 16.719 25.469 -3.939 1 97.19 211 PHE A CA 1
ATOM 1598 C C . PHE A 1 211 ? 17.078 26.5 -5.004 1 97.19 211 PHE A C 1
ATOM 1600 O O . PHE A 1 211 ? 17.391 26.141 -6.141 1 97.19 211 PHE A O 1
ATOM 1607 N N . VAL A 1 212 ? 16.984 27.734 -4.637 1 96.81 212 VAL A N 1
ATOM 1608 C CA . VAL A 1 212 ? 17.406 28.797 -5.539 1 96.81 212 VAL A CA 1
ATOM 1609 C C . VAL A 1 212 ? 18.922 28.734 -5.746 1 96.81 212 VAL A C 1
ATOM 1611 O O . VAL A 1 212 ? 19.406 28.875 -6.871 1 96.81 212 VAL A O 1
ATOM 1614 N N . HIS A 1 213 ? 19.609 28.438 -4.73 1 95.44 213 HIS A N 1
ATOM 1615 C CA . HIS A 1 213 ? 21.062 28.594 -4.762 1 95.44 213 HIS A CA 1
ATOM 1616 C C . HIS A 1 213 ? 21.766 27.234 -4.867 1 95.44 213 HIS A C 1
ATOM 1618 O O . HIS A 1 213 ? 22.875 27.156 -5.383 1 95.44 213 HIS A O 1
ATOM 1624 N N . ALA A 1 214 ? 21.109 26.203 -4.426 1 94.5 214 ALA A N 1
ATOM 1625 C CA . ALA A 1 214 ? 21.812 24.938 -4.297 1 94.5 214 ALA A CA 1
ATOM 1626 C C . ALA A 1 214 ? 20.984 23.781 -4.855 1 94.5 214 ALA A C 1
ATOM 1628 O O . ALA A 1 214 ? 21.141 22.641 -4.418 1 94.5 214 ALA A O 1
ATOM 1629 N N . GLY A 1 215 ? 20.109 24.062 -5.766 1 94 215 GLY A N 1
ATOM 1630 C CA . GLY A 1 215 ? 19.234 23.047 -6.344 1 94 215 GLY A CA 1
ATOM 1631 C C . GLY A 1 215 ? 20 21.953 -7.047 1 94 215 GLY A C 1
ATOM 1632 O O . GLY A 1 215 ? 19.531 20.812 -7.141 1 94 215 GLY A O 1
ATOM 1633 N N . GLN A 1 216 ? 21.25 22.234 -7.43 1 95.56 216 GLN A N 1
ATOM 1634 C CA . GLN A 1 216 ? 22.031 21.266 -8.195 1 95.56 216 GLN A CA 1
ATOM 1635 C C . GLN A 1 216 ? 23.109 20.625 -7.332 1 95.56 216 GLN A C 1
ATOM 1637 O O . GLN A 1 216 ? 23.875 19.766 -7.805 1 95.56 216 GLN A O 1
ATOM 1642 N N . ALA A 1 217 ? 23.125 21.016 -6.07 1 96 217 ALA A N 1
ATOM 1643 C CA . ALA A 1 217 ? 24.094 20.391 -5.176 1 96 217 ALA A CA 1
ATOM 1644 C C . ALA A 1 217 ? 23.891 18.891 -5.117 1 96 217 ALA A C 1
ATOM 1646 O O . ALA A 1 217 ? 22.75 18.406 -5.102 1 96 217 ALA A O 1
ATOM 1647 N N . PRO A 1 218 ? 24.984 18.141 -5.051 1 97.31 218 PRO A N 1
ATOM 1648 C CA . PRO A 1 218 ? 24.891 16.688 -5.059 1 97.31 218 PRO A CA 1
ATOM 1649 C C . PRO A 1 218 ? 23.969 16.156 -3.959 1 97.31 218 PRO A C 1
ATOM 1651 O O . PRO A 1 218 ? 23.188 15.227 -4.199 1 97.31 218 PRO A O 1
ATOM 1654 N N . PHE A 1 219 ? 24.078 16.734 -2.797 1 96.56 219 PHE A N 1
ATOM 1655 C CA . PHE A 1 219 ? 23.219 16.281 -1.7 1 96.56 219 PHE A CA 1
ATOM 1656 C C . PHE A 1 219 ? 21.75 16.453 -2.049 1 96.56 219 PHE A C 1
ATOM 1658 O O . PHE A 1 219 ? 20.938 15.57 -1.78 1 96.56 219 PHE A O 1
ATOM 1665 N N . VAL A 1 220 ? 21.422 17.594 -2.625 1 97.12 220 VAL A N 1
ATOM 1666 C CA . VAL A 1 220 ? 20.047 17.906 -2.961 1 97.12 220 VAL A CA 1
ATOM 1667 C C . VAL A 1 220 ? 19.531 16.953 -4.035 1 97.12 220 VAL A C 1
ATOM 1669 O O . VAL A 1 220 ? 18.422 16.438 -3.938 1 97.12 220 VAL A O 1
ATOM 1672 N N . GLN A 1 221 ? 20.375 16.672 -4.996 1 97.94 221 GLN A N 1
ATOM 1673 C CA . GLN A 1 221 ? 20.016 15.734 -6.051 1 97.94 221 GLN A CA 1
ATOM 1674 C C . GLN A 1 221 ? 19.781 14.328 -5.488 1 97.94 221 GLN A C 1
ATOM 1676 O O . GLN A 1 221 ? 18.859 13.625 -5.914 1 97.94 221 GLN A O 1
ATOM 1681 N N . THR A 1 222 ? 20.609 13.938 -4.559 1 97.94 222 THR A N 1
ATOM 1682 C CA . THR A 1 222 ? 20.453 12.641 -3.908 1 97.94 222 THR A CA 1
ATOM 1683 C C . THR A 1 222 ? 19.156 12.586 -3.102 1 97.94 222 THR A C 1
ATOM 1685 O O . THR A 1 222 ? 18.453 11.57 -3.113 1 97.94 222 THR A O 1
ATOM 1688 N N . LEU A 1 223 ? 18.891 13.68 -2.387 1 98.12 223 LEU A N 1
ATOM 1689 C CA . LEU A 1 223 ? 17.641 13.773 -1.625 1 98.12 223 LEU A CA 1
ATOM 1690 C C . LEU A 1 223 ? 16.438 13.625 -2.541 1 98.12 223 LEU A C 1
ATOM 1692 O O . LEU A 1 223 ? 15.516 12.859 -2.244 1 98.12 223 LEU A O 1
ATOM 1696 N N . LEU A 1 224 ? 16.484 14.273 -3.66 1 98.44 224 LEU A N 1
ATOM 1697 C CA . LEU A 1 224 ? 15.383 14.203 -4.621 1 98.44 224 LEU A CA 1
ATOM 1698 C C . LEU A 1 224 ? 15.242 12.797 -5.188 1 98.44 224 LEU A C 1
ATOM 1700 O O . LEU A 1 224 ? 14.125 12.312 -5.383 1 98.44 224 LEU A O 1
ATOM 1704 N N . ASN A 1 225 ? 16.344 12.18 -5.426 1 98.56 225 ASN A N 1
ATOM 1705 C CA . ASN A 1 225 ? 16.297 10.812 -5.934 1 98.56 225 ASN A CA 1
ATOM 1706 C C . ASN A 1 225 ? 15.695 9.852 -4.914 1 98.56 225 ASN A C 1
ATOM 1708 O O . ASN A 1 225 ? 14.93 8.961 -5.277 1 98.56 225 ASN A O 1
ATOM 1712 N N . HIS A 1 226 ? 16.062 10.031 -3.658 1 98.69 226 HIS A N 1
ATOM 1713 C CA . HIS A 1 226 ? 15.469 9.227 -2.598 1 98.69 226 HIS A CA 1
ATOM 1714 C C . HIS A 1 226 ? 13.961 9.445 -2.52 1 98.69 226 HIS A C 1
ATOM 1716 O O . HIS A 1 226 ? 13.195 8.484 -2.357 1 98.69 226 HIS A O 1
ATOM 1722 N N . ALA A 1 227 ? 13.547 10.68 -2.605 1 98.81 227 ALA A N 1
ATOM 1723 C CA . ALA A 1 227 ? 12.117 10.992 -2.611 1 98.81 227 ALA A CA 1
ATOM 1724 C C . ALA A 1 227 ? 11.414 10.32 -3.785 1 98.81 227 ALA A C 1
ATOM 1726 O O . ALA A 1 227 ? 10.359 9.711 -3.617 1 98.81 227 ALA A O 1
ATOM 1727 N N . ALA A 1 228 ? 12.039 10.406 -4.941 1 98.88 228 ALA A N 1
ATOM 1728 C CA . ALA A 1 228 ? 11.469 9.828 -6.156 1 98.88 228 ALA A CA 1
ATOM 1729 C C . ALA A 1 228 ? 11.305 8.32 -6.023 1 98.88 228 ALA A C 1
ATOM 1731 O O . ALA A 1 228 ? 10.258 7.766 -6.355 1 98.88 228 ALA A O 1
ATOM 1732 N N . ARG A 1 229 ? 12.32 7.648 -5.527 1 98.81 229 ARG A N 1
ATOM 1733 C CA . ARG A 1 229 ? 12.289 6.199 -5.352 1 98.81 229 ARG A CA 1
ATOM 1734 C C . ARG A 1 229 ? 11.195 5.793 -4.371 1 98.81 229 ARG A C 1
ATOM 1736 O O . ARG A 1 229 ? 10.461 4.828 -4.613 1 98.81 229 ARG A O 1
ATOM 1743 N N . ALA A 1 230 ? 11.094 6.555 -3.305 1 98.88 230 ALA A N 1
ATOM 1744 C CA . ALA A 1 230 ? 10.094 6.246 -2.285 1 98.88 230 ALA A CA 1
ATOM 1745 C C . ALA A 1 230 ? 8.68 6.43 -2.832 1 98.88 230 ALA A C 1
ATOM 1747 O O . ALA A 1 230 ? 7.812 5.574 -2.627 1 98.88 230 ALA A O 1
ATOM 1748 N N . ILE A 1 231 ? 8.445 7.508 -3.516 1 98.94 231 ILE A N 1
ATOM 1749 C CA . ILE A 1 231 ? 7.121 7.801 -4.059 1 98.94 231 ILE A CA 1
ATOM 1750 C C . ILE A 1 231 ? 6.781 6.801 -5.164 1 98.94 231 ILE A C 1
ATOM 1752 O O . ILE A 1 231 ? 5.664 6.285 -5.223 1 98.94 231 ILE A O 1
ATOM 1756 N N . ALA A 1 232 ? 7.762 6.492 -6.004 1 98.94 232 ALA A N 1
ATOM 1757 C CA . ALA A 1 232 ? 7.547 5.488 -7.043 1 98.94 232 ALA A CA 1
ATOM 1758 C C . ALA A 1 232 ? 7.215 4.129 -6.434 1 98.94 232 ALA A C 1
ATOM 1760 O O . ALA A 1 232 ? 6.367 3.398 -6.953 1 98.94 232 ALA A O 1
ATOM 1761 N N . THR A 1 233 ? 7.914 3.773 -5.371 1 98.88 233 THR A N 1
ATOM 1762 C CA . THR A 1 233 ? 7.613 2.549 -4.637 1 98.88 233 THR A CA 1
ATOM 1763 C C . THR A 1 233 ? 6.141 2.506 -4.234 1 98.88 233 THR A C 1
ATOM 1765 O O . THR A 1 233 ? 5.453 1.515 -4.48 1 98.88 233 THR A O 1
ATOM 1768 N N . SER A 1 234 ? 5.668 3.586 -3.68 1 98.88 234 SER A N 1
ATOM 1769 C CA . SER A 1 234 ? 4.273 3.65 -3.248 1 98.88 234 SER A CA 1
ATOM 1770 C C . SER A 1 234 ? 3.322 3.537 -4.434 1 98.88 234 SER A C 1
ATOM 1772 O O . SER A 1 234 ? 2.295 2.861 -4.352 1 98.88 234 SER A O 1
ATOM 1774 N N . ILE A 1 235 ? 3.646 4.188 -5.566 1 98.88 235 ILE A N 1
ATOM 1775 C CA . ILE A 1 235 ? 2.816 4.137 -6.762 1 98.88 235 ILE A CA 1
ATOM 1776 C C . ILE A 1 235 ? 2.74 2.701 -7.277 1 98.88 235 ILE A C 1
ATOM 1778 O O . ILE A 1 235 ? 1.655 2.201 -7.582 1 98.88 235 ILE A O 1
ATOM 1782 N N . ASN A 1 236 ? 3.877 2.051 -7.32 1 98.62 236 ASN A N 1
ATOM 1783 C CA . ASN A 1 236 ? 3.938 0.69 -7.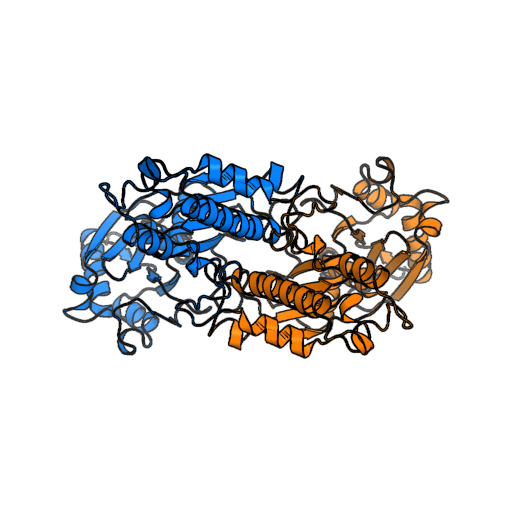844 1 98.62 236 ASN A CA 1
ATOM 1784 C C . ASN A 1 236 ? 3.201 -0.293 -6.938 1 98.62 236 ASN A C 1
ATOM 1786 O O . ASN A 1 236 ? 2.693 -1.313 -7.406 1 98.62 236 ASN A O 1
ATOM 1790 N N . LEU A 1 237 ? 3.096 -0.008 -5.695 1 98.75 237 LEU A N 1
ATOM 1791 C CA . LEU A 1 237 ? 2.447 -0.915 -4.754 1 98.75 237 LEU A CA 1
ATOM 1792 C C . LEU A 1 237 ? 0.946 -0.651 -4.695 1 98.75 237 LEU A C 1
ATOM 1794 O O . LEU A 1 237 ? 0.147 -1.59 -4.668 1 98.75 237 LEU A O 1
ATOM 1798 N N . PHE A 1 238 ? 0.541 0.632 -4.758 1 98.81 238 PHE A N 1
ATOM 1799 C CA . PHE A 1 238 ? -0.853 0.968 -4.492 1 98.81 238 PHE A CA 1
ATOM 1800 C C . PHE A 1 238 ? -1.625 1.146 -5.793 1 98.81 238 PHE A C 1
ATOM 1802 O O . PHE A 1 238 ? -2.854 1.044 -5.812 1 98.81 238 PHE A O 1
ATOM 1809 N N . ASP A 1 239 ? -0.982 1.536 -6.941 1 98.56 239 ASP A N 1
ATOM 1810 C CA . ASP A 1 239 ? -1.622 1.816 -8.227 1 98.56 239 ASP A CA 1
ATOM 1811 C C . ASP A 1 239 ? -2.717 2.871 -8.07 1 98.56 239 ASP A C 1
ATOM 1813 O O . ASP A 1 239 ? -3.895 2.588 -8.305 1 98.56 239 ASP A O 1
ATOM 1817 N N . PRO A 1 240 ? -2.312 4.098 -7.746 1 98.81 240 PRO A N 1
ATOM 1818 C CA . PRO A 1 240 ? -3.291 5.16 -7.504 1 98.81 240 PRO A CA 1
ATOM 1819 C C . PRO A 1 240 ? -3.752 5.844 -8.789 1 98.81 240 PRO A C 1
ATOM 1821 O O . PRO A 1 240 ? -3.098 5.719 -9.828 1 98.81 240 PRO A O 1
ATOM 1824 N N . ASP A 1 241 ? -4.875 6.559 -8.664 1 98.81 241 ASP A N 1
ATOM 1825 C CA . ASP A 1 241 ? -5.293 7.492 -9.703 1 98.81 241 ASP A CA 1
ATOM 1826 C C . ASP A 1 241 ? -4.414 8.742 -9.711 1 98.81 241 ASP A C 1
ATOM 1828 O O . ASP A 1 241 ? -4.094 9.273 -10.773 1 98.81 241 ASP A O 1
ATOM 1832 N N . ALA A 1 242 ? -4.035 9.164 -8.523 1 98.88 242 ALA A N 1
ATOM 1833 C CA . ALA A 1 242 ? -3.324 10.43 -8.398 1 98.88 242 ALA A CA 1
ATOM 1834 C C . ALA A 1 242 ? -2.373 10.406 -7.203 1 98.88 242 ALA A C 1
ATOM 1836 O O . ALA A 1 242 ? -2.568 9.641 -6.258 1 98.88 242 ALA A O 1
ATOM 1837 N N . VAL A 1 243 ? -1.338 11.227 -7.293 1 98.88 243 VAL A N 1
ATOM 1838 C CA . VAL A 1 243 ? -0.388 11.477 -6.215 1 98.88 243 VAL A CA 1
ATOM 1839 C C . VAL A 1 243 ? -0.332 12.977 -5.918 1 98.88 243 VAL A C 1
ATOM 1841 O O . VAL A 1 243 ? -0.054 13.781 -6.812 1 98.88 243 VAL A O 1
ATOM 1844 N N . ILE A 1 244 ? -0.656 13.297 -4.68 1 98.81 244 ILE A N 1
ATOM 1845 C CA . ILE A 1 244 ? -0.543 14.68 -4.227 1 98.81 244 ILE A CA 1
ATOM 1846 C C . ILE A 1 244 ? 0.844 14.914 -3.633 1 98.81 244 ILE A C 1
ATOM 1848 O O . ILE A 1 244 ? 1.311 14.133 -2.801 1 98.81 244 ILE A O 1
ATOM 1852 N N . LEU A 1 245 ? 1.54 15.945 -4.09 1 98.62 245 LEU A N 1
ATOM 1853 C CA . LEU A 1 245 ? 2.871 16.312 -3.615 1 98.62 245 LEU A CA 1
ATOM 1854 C C . LEU A 1 245 ? 2.842 17.656 -2.9 1 98.62 245 LEU A C 1
ATOM 1856 O O . LEU A 1 245 ? 2.355 18.641 -3.451 1 98.62 245 LEU A O 1
ATOM 1860 N N . GLY A 1 246 ? 3.281 17.625 -1.679 1 97.31 246 GLY A N 1
ATOM 1861 C CA . GLY A 1 246 ? 3.307 18.875 -0.919 1 97.31 246 GLY A CA 1
ATOM 1862 C C . GLY A 1 246 ? 4.234 18.812 0.28 1 97.31 246 GLY A C 1
ATOM 1863 O O . GLY A 1 246 ? 5.113 17.953 0.353 1 97.31 246 GLY A O 1
ATOM 1864 N N . GLY A 1 247 ? 4.039 19.844 1.219 1 95.12 247 GLY A N 1
ATOM 1865 C CA . GLY A 1 247 ? 4.891 19.969 2.393 1 95.12 247 GLY A CA 1
ATOM 1866 C C . GLY A 1 247 ? 5.766 21.219 2.354 1 95.12 247 GLY A C 1
ATOM 1867 O O . GLY A 1 247 ? 5.996 21.781 1.286 1 95.12 247 GLY A O 1
ATOM 1868 N N . GLY A 1 248 ? 6.227 21.594 3.551 1 94.5 248 GLY A N 1
ATOM 1869 C CA . GLY A 1 248 ? 6.984 22.812 3.699 1 94.5 248 GLY A CA 1
ATOM 1870 C C . GLY A 1 248 ? 8.211 22.875 2.807 1 94.5 248 GLY A C 1
ATOM 1871 O O . GLY A 1 248 ? 8.555 23.938 2.289 1 94.5 248 GLY A O 1
ATOM 1872 N N . VAL A 1 249 ? 8.883 21.766 2.605 1 96.5 249 VAL A N 1
ATOM 1873 C CA . VAL A 1 249 ? 10.078 21.734 1.771 1 96.5 249 VAL A CA 1
ATOM 1874 C C . VAL A 1 249 ? 9.695 21.938 0.307 1 96.5 249 VAL A C 1
ATOM 1876 O O . VAL A 1 249 ? 10.336 22.719 -0.403 1 96.5 249 VAL A O 1
ATOM 1879 N N . MET A 1 250 ? 8.609 21.281 -0.174 1 96.62 250 MET A N 1
ATOM 1880 C CA . MET A 1 250 ? 8.188 21.391 -1.567 1 96.62 250 MET A CA 1
ATOM 1881 C C . MET A 1 250 ? 7.605 22.781 -1.853 1 96.62 250 MET A C 1
ATOM 1883 O O . MET A 1 250 ? 7.484 23.172 -3.012 1 96.62 250 MET A O 1
ATOM 1887 N N . ASP A 1 251 ? 7.27 23.484 -0.779 1 95 251 ASP A N 1
ATOM 1888 C CA . ASP A 1 251 ? 6.707 24.828 -0.929 1 95 251 ASP A CA 1
ATOM 1889 C C . ASP A 1 251 ? 7.812 25.875 -1.063 1 95 251 ASP A C 1
ATOM 1891 O O . ASP A 1 251 ? 7.539 27.031 -1.392 1 95 251 ASP A O 1
ATOM 1895 N N . MET A 1 252 ? 9.039 25.5 -0.787 1 96.06 252 MET A N 1
ATOM 1896 C CA . MET A 1 252 ? 10.141 26.453 -0.862 1 96.06 252 MET A CA 1
ATOM 1897 C C . MET A 1 252 ? 10.305 26.984 -2.283 1 96.06 252 MET A C 1
ATOM 1899 O O . MET A 1 252 ? 10.086 26.266 -3.252 1 96.06 252 MET A O 1
ATOM 1903 N N . PRO A 1 253 ? 10.781 28.203 -2.359 1 96.69 253 PRO A N 1
ATOM 1904 C CA . PRO A 1 253 ? 11.016 28.797 -3.682 1 96.69 253 PRO A CA 1
ATOM 1905 C C . PRO A 1 253 ? 11.969 27.969 -4.535 1 96.69 253 PRO A C 1
ATOM 1907 O O . PRO A 1 253 ? 12.984 27.469 -4.035 1 96.69 253 PRO A O 1
ATOM 1910 N N . ALA A 1 254 ? 11.57 27.734 -5.762 1 97.75 254 ALA A N 1
ATOM 1911 C CA . ALA A 1 254 ? 12.391 27.109 -6.797 1 97.75 254 ALA A CA 1
ATOM 1912 C C . ALA A 1 254 ? 12.523 25.609 -6.57 1 97.75 254 ALA A C 1
ATOM 1914 O O . ALA A 1 254 ? 13.336 24.938 -7.223 1 97.75 254 ALA A O 1
ATOM 1915 N N . PHE A 1 255 ? 11.797 25.078 -5.633 1 97.88 255 PHE A N 1
ATOM 1916 C CA . PHE A 1 255 ? 11.781 23.625 -5.527 1 97.88 255 PHE A CA 1
ATOM 1917 C C . PHE A 1 255 ? 11.523 22.984 -6.891 1 97.88 255 PHE A C 1
ATOM 1919 O O . PHE A 1 255 ? 10.594 23.375 -7.598 1 97.88 255 PHE A O 1
ATOM 1926 N N . PRO A 1 256 ? 12.336 21.984 -7.258 1 97.88 256 PRO A N 1
ATOM 1927 C CA . PRO A 1 256 ? 12.242 21.438 -8.609 1 97.88 256 PRO A CA 1
ATOM 1928 C C . PRO A 1 256 ? 11.18 20.359 -8.742 1 97.88 256 PRO A C 1
ATOM 1930 O O . PRO A 1 256 ? 11.5 19.203 -9.016 1 97.88 256 PRO A O 1
ATOM 1933 N N . ARG A 1 257 ? 9.945 20.734 -8.719 1 97.88 257 ARG A N 1
ATOM 1934 C CA . ARG A 1 257 ? 8.812 19.812 -8.719 1 97.88 257 ARG A CA 1
ATOM 1935 C C . ARG A 1 257 ? 8.781 18.969 -9.992 1 97.88 257 ARG A C 1
ATOM 1937 O O . ARG A 1 257 ? 8.594 17.766 -9.945 1 97.88 257 ARG A O 1
ATOM 1944 N N . ASP A 1 258 ? 8.953 19.594 -11.141 1 98 258 ASP A N 1
ATOM 1945 C CA . ASP A 1 258 ? 8.914 18.875 -12.414 1 98 258 ASP A CA 1
ATOM 1946 C C . ASP A 1 258 ? 10.039 17.859 -12.516 1 98 258 ASP A C 1
ATOM 1948 O O . ASP A 1 258 ? 9.844 16.766 -13.055 1 98 258 ASP A O 1
ATOM 1952 N N . ALA A 1 259 ? 11.188 18.266 -12.039 1 98.19 259 ALA A N 1
ATOM 1953 C CA . ALA A 1 259 ? 12.305 17.328 -12.031 1 98.19 259 ALA A CA 1
ATOM 1954 C C . ALA A 1 259 ? 12.008 16.125 -11.133 1 98.19 259 ALA A C 1
ATOM 1956 O O . ALA A 1 259 ? 12.32 14.992 -11.492 1 98.19 259 ALA A O 1
ATOM 1957 N N . LEU A 1 260 ? 11.43 16.406 -9.977 1 98.69 260 LEU A N 1
ATOM 1958 C CA . LEU A 1 260 ? 11.055 15.32 -9.078 1 98.69 260 LEU A CA 1
ATOM 1959 C C . LEU A 1 260 ? 10.07 14.367 -9.758 1 98.69 260 LEU A C 1
ATOM 1961 O O . LEU A 1 260 ? 10.258 13.148 -9.719 1 98.69 260 LEU A O 1
ATOM 1965 N N . ILE A 1 261 ? 9.07 14.906 -10.422 1 98.81 261 ILE A N 1
ATOM 1966 C CA . ILE A 1 261 ? 8.055 14.094 -11.086 1 98.81 261 ILE A CA 1
ATOM 1967 C C . ILE A 1 261 ? 8.703 13.266 -12.188 1 98.81 261 ILE A C 1
ATOM 1969 O O . ILE A 1 261 ? 8.391 12.078 -12.344 1 98.81 261 ILE A O 1
ATOM 1973 N N . ALA A 1 262 ? 9.586 13.852 -12.906 1 98.5 262 ALA A N 1
ATOM 1974 C CA . ALA A 1 262 ? 10.305 13.125 -13.945 1 98.5 262 ALA A CA 1
ATOM 1975 C C . ALA A 1 262 ? 11.109 11.977 -13.359 1 98.5 262 ALA A C 1
ATOM 1977 O O . ALA A 1 262 ? 11.141 10.875 -13.914 1 98.5 262 ALA A O 1
ATOM 1978 N N . MET A 1 263 ? 11.789 12.242 -12.258 1 98.5 263 MET A N 1
ATOM 1979 C CA . MET A 1 263 ? 12.539 11.195 -11.57 1 98.5 263 MET A CA 1
ATOM 1980 C C . MET A 1 263 ? 11.617 10.086 -11.094 1 98.5 263 MET A C 1
ATOM 1982 O O . MET A 1 263 ? 11.938 8.906 -11.219 1 98.5 263 MET A O 1
ATOM 1986 N N . ILE A 1 264 ? 10.469 10.453 -10.516 1 98.81 264 ILE A N 1
ATOM 1987 C CA . ILE A 1 264 ? 9.492 9.461 -10.07 1 98.81 264 ILE A CA 1
ATOM 1988 C C . ILE A 1 264 ? 9.102 8.562 -11.242 1 98.81 264 ILE A C 1
ATOM 1990 O O . ILE A 1 264 ? 9.125 7.332 -11.117 1 98.81 264 ILE A O 1
ATOM 1994 N N . LYS A 1 265 ? 8.82 9.117 -12.344 1 98.31 265 LYS A N 1
ATOM 1995 C CA . LYS A 1 265 ? 8.32 8.398 -13.516 1 98.31 265 LYS A CA 1
ATOM 1996 C C . LYS A 1 265 ? 9.367 7.434 -14.062 1 98.31 265 LYS A C 1
ATOM 1998 O O . LYS A 1 265 ? 9.031 6.426 -14.68 1 98.31 265 LYS A O 1
ATOM 2003 N N . THR A 1 266 ? 10.648 7.695 -13.805 1 97.75 266 THR A N 1
ATOM 2004 C CA . THR A 1 266 ? 11.719 6.797 -14.219 1 97.75 266 THR A CA 1
ATOM 2005 C C . THR A 1 266 ? 11.57 5.434 -13.547 1 97.75 266 THR A C 1
ATOM 2007 O O . THR A 1 266 ? 11.984 4.414 -14.102 1 97.75 266 THR A O 1
ATOM 2010 N N . TYR A 1 267 ? 10.93 5.422 -12.406 1 98.19 267 TYR A N 1
ATOM 2011 C CA . TYR A 1 267 ? 10.906 4.215 -11.586 1 98.19 267 TYR A CA 1
ATOM 2012 C C . TYR A 1 267 ? 9.516 3.592 -11.562 1 98.19 267 TYR A C 1
ATOM 2014 O O . TYR A 1 267 ? 9.32 2.512 -11 1 98.19 267 TYR A O 1
ATOM 2022 N N . VAL A 1 268 ? 8.5 4.215 -12.164 1 98.19 268 VAL A N 1
ATOM 2023 C CA . VAL A 1 268 ? 7.125 3.717 -12.148 1 98.19 268 VAL A CA 1
ATOM 2024 C C . VAL A 1 268 ? 6.941 2.672 -13.242 1 98.19 268 VAL A C 1
ATOM 2026 O O . VAL A 1 268 ? 7.41 2.857 -14.375 1 98.19 268 VAL A O 1
ATOM 2029 N N . ARG A 1 269 ? 6.297 1.638 -12.883 1 94.62 269 ARG A N 1
ATOM 2030 C CA . ARG A 1 269 ? 6.094 0.513 -13.789 1 94.62 269 ARG A CA 1
ATOM 2031 C C . ARG A 1 269 ? 5.332 0.947 -15.039 1 94.62 269 ARG A C 1
ATOM 2033 O O . ARG A 1 269 ? 4.375 1.718 -14.953 1 94.62 269 ARG A O 1
ATOM 2040 N N . ARG A 1 270 ? 5.832 0.464 -16.188 1 92.06 270 ARG A N 1
ATOM 2041 C CA . ARG A 1 270 ? 5.188 0.689 -17.469 1 92.06 270 ARG A CA 1
ATOM 2042 C C . ARG A 1 270 ? 4.449 -0.559 -17.938 1 92.06 270 ARG A C 1
ATOM 2044 O O . ARG A 1 270 ? 4.887 -1.682 -17.672 1 92.06 270 ARG A O 1
ATOM 2051 N N . PRO A 1 271 ? 3.33 -0.378 -18.625 1 92.5 271 PRO A N 1
ATOM 2052 C CA . PRO A 1 271 ? 2.73 0.887 -19.062 1 92.5 271 PRO A CA 1
ATOM 2053 C C . PRO A 1 271 ? 1.864 1.528 -17.984 1 92.5 271 PRO A C 1
ATOM 2055 O O . PRO A 1 271 ? 1.643 2.742 -18 1 92.5 271 PRO A O 1
ATOM 2058 N N . LEU A 1 272 ? 1.325 0.609 -17.125 1 92.69 272 LEU A N 1
ATOM 2059 C CA . LEU A 1 272 ? 0.526 1.097 -16 1 92.69 272 LEU A CA 1
ATOM 2060 C C . LEU A 1 272 ? 1.212 0.8 -14.68 1 92.69 272 LEU A C 1
ATOM 2062 O O . LEU A 1 272 ? 1.827 -0.257 -14.516 1 92.69 272 LEU A O 1
ATOM 2066 N N . PRO A 1 273 ? 1.218 1.82 -13.773 1 93.69 273 PRO A N 1
ATOM 2067 C CA . PRO A 1 273 ? 0.38 3.021 -13.727 1 93.69 273 PRO A CA 1
ATOM 2068 C C . PRO A 1 273 ? 1.021 4.215 -14.43 1 93.69 273 PRO A C 1
ATOM 2070 O O . PRO A 1 273 ? 0.431 5.301 -14.477 1 93.69 273 PRO A O 1
ATOM 2073 N N . TYR A 1 274 ? 2.127 4.07 -15 1 95 274 TYR A N 1
A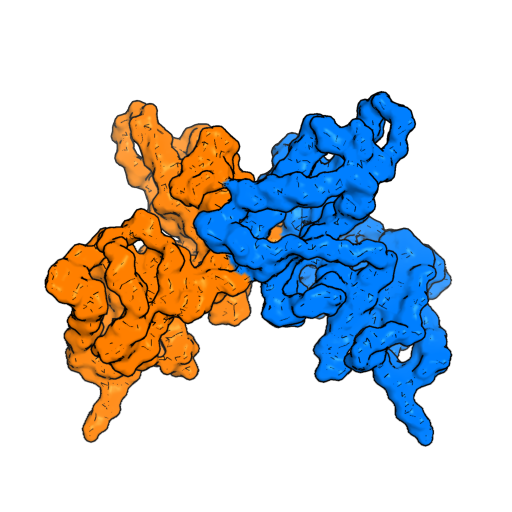TOM 2074 C CA . TYR A 1 274 ? 2.957 5.137 -15.547 1 95 274 TYR A CA 1
ATOM 2075 C C . TYR A 1 274 ? 2.129 6.09 -16.406 1 95 274 TYR A C 1
ATOM 2077 O O . TYR A 1 274 ? 2.184 7.309 -16.203 1 95 274 TYR A O 1
ATOM 2085 N N . GLN A 1 275 ? 1.308 5.551 -17.25 1 95.44 275 GLN A N 1
ATOM 2086 C CA . GLN A 1 275 ? 0.585 6.367 -18.219 1 95.44 275 GLN A CA 1
ATOM 2087 C C . GLN A 1 275 ? -0.639 7.023 -17.578 1 95.44 275 GLN A C 1
ATOM 2089 O O . GLN A 1 275 ? -1.19 7.98 -18.125 1 95.44 275 GLN A O 1
ATOM 2094 N N . ALA A 1 276 ? -1.029 6.574 -16.438 1 96.81 276 ALA A N 1
ATOM 2095 C CA . ALA A 1 276 ? -2.369 6.934 -15.977 1 96.81 276 ALA A CA 1
ATOM 2096 C C . ALA A 1 276 ? -2.305 7.789 -14.719 1 96.81 276 ALA A C 1
ATOM 2098 O O . ALA A 1 276 ? -3.215 8.578 -14.445 1 96.81 276 ALA A O 1
ATOM 2099 N N . VAL A 1 277 ? -1.231 7.625 -13.922 1 98.5 277 VAL A N 1
ATOM 2100 C CA . VAL A 1 277 ? -1.178 8.305 -12.633 1 98.5 277 VAL A CA 1
ATOM 2101 C C . VAL A 1 277 ? -0.995 9.805 -12.852 1 98.5 277 VAL A C 1
ATOM 2103 O O . VAL A 1 277 ? -0.193 10.227 -13.688 1 98.5 277 VAL A O 1
ATOM 2106 N N . ARG A 1 278 ? -1.789 10.609 -12.188 1 98.5 278 ARG A N 1
ATOM 2107 C CA . ARG A 1 278 ? -1.702 12.062 -12.227 1 98.5 278 ARG A CA 1
ATOM 2108 C C . ARG A 1 278 ? -0.955 12.602 -11.008 1 98.5 278 ARG A C 1
ATOM 2110 O O . ARG A 1 278 ? -1.054 12.039 -9.922 1 98.5 278 ARG A O 1
ATOM 2117 N N . PHE A 1 279 ? -0.224 13.672 -11.164 1 98.81 279 PHE A N 1
ATOM 2118 C CA . PHE A 1 279 ? 0.446 14.367 -10.07 1 98.81 279 PHE A CA 1
ATOM 2119 C C . PHE A 1 279 ? -0.204 15.719 -9.805 1 98.81 279 PHE A C 1
ATOM 2121 O O . PHE A 1 279 ? -0.403 16.5 -10.727 1 98.81 279 PHE A O 1
ATOM 2128 N N . ILE A 1 280 ? -0.566 15.969 -8.562 1 98.38 280 ILE A N 1
ATOM 2129 C CA . ILE A 1 280 ? -1.271 17.188 -8.156 1 98.38 280 ILE A CA 1
ATOM 2130 C C . ILE A 1 280 ? -0.492 17.891 -7.047 1 98.38 280 ILE A C 1
ATOM 2132 O O . ILE A 1 280 ? 0.02 17.234 -6.133 1 98.38 280 ILE A O 1
ATOM 2136 N N . ALA A 1 281 ? -0.375 19.203 -7.102 1 97.31 281 ALA A N 1
ATOM 2137 C CA . ALA A 1 281 ? 0.25 19.969 -6.031 1 97.31 281 ALA A CA 1
ATOM 2138 C C . ALA A 1 281 ? -0.705 20.156 -4.855 1 97.31 281 ALA A C 1
ATOM 2140 O O . ALA A 1 281 ? -1.885 20.453 -5.047 1 97.31 281 ALA A O 1
ATOM 2141 N N . ALA A 1 282 ? -0.182 19.891 -3.699 1 96.25 282 ALA A N 1
ATOM 2142 C CA . ALA A 1 282 ? -0.984 20.156 -2.506 1 96.25 282 ALA A CA 1
ATOM 2143 C C . ALA A 1 282 ? -1.191 21.656 -2.301 1 96.25 282 ALA A C 1
ATOM 2145 O O . ALA A 1 282 ? -0.389 22.469 -2.766 1 96.25 282 ALA A O 1
ATOM 2146 N N . SER A 1 283 ? -2.279 21.938 -1.676 1 89.19 283 SER A N 1
ATOM 2147 C CA . SER A 1 283 ? -2.516 23.312 -1.258 1 89.19 283 SER A CA 1
ATOM 2148 C C . SER A 1 283 ? -1.688 23.672 -0.027 1 89.19 283 SER A C 1
ATOM 2150 O O . SER A 1 283 ? -1.428 22.812 0.821 1 89.19 283 SER A O 1
ATOM 2152 N N . SER A 1 284 ? -1.256 24.953 0.051 1 81.12 284 SER A N 1
ATOM 2153 C CA . SER A 1 284 ? -0.378 25.344 1.15 1 81.12 284 SER A CA 1
ATOM 2154 C C . SER A 1 284 ? -1.077 26.312 2.102 1 81.12 284 SER A C 1
ATOM 2156 O O . SER A 1 284 ? -0.822 27.516 2.07 1 81.12 284 SER A O 1
ATOM 2158 N N . SER A 1 285 ? -2.211 25.984 2.561 1 79.12 285 SER A N 1
ATOM 2159 C CA . SER A 1 285 ? -2.871 26.828 3.551 1 79.12 285 SER A CA 1
ATOM 2160 C C . SER A 1 285 ? -2.609 26.328 4.969 1 79.12 285 SER A C 1
ATOM 2162 O O . SER A 1 285 ? -2.525 25.125 5.199 1 79.12 285 SER A O 1
ATOM 2164 N N . ALA A 1 286 ? -2.496 27.344 5.855 1 81.94 286 ALA A N 1
ATOM 2165 C CA . ALA A 1 286 ? -2.266 27.016 7.262 1 81.94 286 ALA A CA 1
ATOM 2166 C C . ALA A 1 286 ? -3.461 26.281 7.855 1 81.94 286 ALA A C 1
ATOM 2168 O O . ALA A 1 286 ? -3.35 25.656 8.914 1 81.94 286 ALA A O 1
ATOM 2169 N N . PHE A 1 287 ? -4.574 26.297 7.188 1 90.25 287 PHE A N 1
ATOM 2170 C CA . PHE A 1 287 ? -5.789 25.766 7.781 1 90.25 287 PHE A CA 1
ATOM 2171 C C . PHE A 1 287 ? -6.164 24.438 7.137 1 90.25 287 PHE A C 1
ATOM 2173 O O . PHE A 1 287 ? -7.203 23.844 7.453 1 90.25 287 PHE A O 1
ATOM 2180 N N . ASN A 1 288 ? -5.336 23.922 6.273 1 94 288 ASN A N 1
ATOM 2181 C CA . ASN A 1 288 ? -5.688 22.703 5.543 1 94 288 ASN A CA 1
ATOM 2182 C C . ASN A 1 288 ? -5.965 21.547 6.492 1 94 288 ASN A C 1
ATOM 2184 O O . ASN A 1 288 ? -6.938 20.797 6.312 1 94 288 ASN A O 1
ATOM 2188 N N . GLY A 1 289 ? -5.129 21.469 7.52 1 96.06 289 GLY A N 1
ATOM 2189 C CA . GLY A 1 289 ? -5.316 20.406 8.477 1 96.06 289 GLY A CA 1
ATOM 2190 C C . GLY A 1 289 ? -6.656 20.453 9.18 1 96.06 289 GLY A C 1
ATOM 2191 O O . GLY A 1 289 ? -7.398 19.469 9.203 1 96.06 289 GLY A O 1
ATOM 2192 N N . ALA A 1 290 ? -7.02 21.672 9.695 1 97.62 290 ALA A N 1
ATOM 2193 C CA . ALA A 1 290 ? -8.281 21.844 10.414 1 97.62 290 ALA A CA 1
ATOM 2194 C C . ALA A 1 290 ? -9.477 21.641 9.484 1 97.62 290 ALA A C 1
ATOM 2196 O O . ALA A 1 290 ? -10.461 21 9.867 1 97.62 290 ALA A O 1
ATOM 2197 N N . ARG A 1 291 ? -9.352 22.156 8.336 1 97.31 291 ARG A N 1
ATOM 2198 C CA . ARG A 1 291 ? -10.43 22 7.367 1 97.31 291 ARG A CA 1
ATOM 2199 C C . ARG A 1 291 ? -10.57 20.547 6.938 1 97.31 291 ARG A C 1
ATOM 2201 O O . ARG A 1 291 ? -11.688 20.062 6.723 1 97.31 291 ARG A O 1
ATOM 2208 N N . GLY A 1 292 ? -9.43 19.844 6.738 1 97.75 292 GLY A N 1
ATOM 2209 C CA . GLY A 1 292 ? -9.477 18.422 6.453 1 97.75 292 GLY A CA 1
ATOM 2210 C C . GLY A 1 292 ? -10.117 17.609 7.566 1 97.75 292 GLY A C 1
ATOM 2211 O O . GLY A 1 292 ? -10.859 16.672 7.301 1 97.75 292 GLY A O 1
ATOM 2212 N N . ALA A 1 293 ? -9.789 18 8.766 1 98.25 293 ALA A N 1
ATOM 2213 C CA . ALA A 1 293 ? -10.406 17.359 9.922 1 98.25 293 ALA A CA 1
ATOM 2214 C C . ALA A 1 293 ? -11.922 17.562 9.914 1 98.25 293 ALA A C 1
ATOM 2216 O O . ALA A 1 293 ? -12.68 16.609 10.133 1 98.25 293 ALA A O 1
ATOM 2217 N N . ALA A 1 294 ? -12.367 18.781 9.641 1 98.19 294 ALA A N 1
ATOM 2218 C CA . ALA A 1 294 ? -13.789 19.078 9.594 1 98.19 294 ALA A CA 1
ATOM 2219 C C . ALA A 1 294 ? -14.477 18.297 8.477 1 98.19 294 ALA A C 1
ATOM 2221 O O . ALA A 1 294 ? -15.617 17.844 8.633 1 98.19 294 ALA A O 1
ATOM 2222 N N . ALA A 1 295 ? -13.773 18.156 7.406 1 97.5 295 ALA A N 1
ATOM 2223 C CA . ALA A 1 295 ? -14.336 17.391 6.289 1 97.5 295 ALA A CA 1
ATOM 2224 C C . ALA A 1 295 ? -14.562 15.938 6.68 1 97.5 295 ALA A C 1
ATOM 2226 O O . ALA A 1 295 ? -15.586 15.352 6.332 1 97.5 295 ALA A O 1
ATOM 2227 N N . LEU A 1 296 ? -13.617 15.359 7.336 1 97.81 296 LEU A N 1
ATOM 2228 C CA . LEU A 1 296 ? -13.789 13.992 7.82 1 97.81 296 LEU A CA 1
ATOM 2229 C C . LEU A 1 296 ? -14.961 13.891 8.789 1 97.81 296 LEU A C 1
ATOM 2231 O O . LEU A 1 296 ? -15.758 12.953 8.711 1 97.81 296 LEU A O 1
ATOM 2235 N N . ALA A 1 297 ? -15.039 14.867 9.672 1 98.25 297 ALA A N 1
ATOM 2236 C CA . ALA A 1 297 ? -16.141 14.891 10.625 1 98.25 297 ALA A CA 1
ATOM 2237 C C . ALA A 1 297 ? -17.484 15 9.914 1 98.25 297 ALA A C 1
ATOM 2239 O O . ALA A 1 297 ? -18.453 14.336 10.281 1 98.25 297 ALA A O 1
ATOM 2240 N N . ARG A 1 298 ? -17.531 15.844 8.93 1 97.38 298 ARG A N 1
ATOM 2241 C CA . ARG A 1 298 ? -18.75 16.047 8.164 1 97.38 298 ARG A CA 1
ATOM 2242 C C . ARG A 1 298 ? -19.219 14.742 7.523 1 97.38 298 ARG A C 1
ATOM 2244 O O . ARG A 1 298 ? -20.406 14.398 7.602 1 97.38 298 ARG A O 1
ATOM 2251 N N . SER A 1 299 ? -18.344 14.031 6.941 1 95 299 SER A N 1
ATOM 2252 C CA . SER A 1 299 ? -18.656 12.773 6.277 1 95 299 SER A CA 1
ATOM 2253 C C . SER A 1 299 ? -19.172 11.734 7.27 1 95 299 SER A C 1
ATOM 2255 O O . SER A 1 299 ? -20 10.891 6.922 1 95 299 SER A O 1
ATOM 2257 N N . ARG A 1 300 ? -18.781 11.805 8.453 1 94.88 300 ARG A N 1
ATOM 2258 C CA . ARG A 1 300 ? -19.094 10.797 9.461 1 94.88 300 ARG A CA 1
ATOM 2259 C C . ARG A 1 300 ? -20.375 11.148 10.203 1 94.88 300 ARG A C 1
ATOM 2261 O O . ARG A 1 300 ? -21.156 10.258 10.562 1 94.88 300 ARG A O 1
ATOM 2268 N N . TYR A 1 301 ? -20.531 12.477 10.406 1 96.62 301 TYR A N 1
ATOM 2269 C CA . TYR A 1 301 ? -21.516 12.812 11.43 1 96.62 301 TYR A CA 1
ATOM 2270 C C . TYR A 1 301 ? -22.641 13.648 10.828 1 96.62 301 TYR A C 1
ATOM 2272 O O . TYR A 1 301 ? -23.656 13.906 11.492 1 96.62 301 TYR A O 1
ATOM 2280 N N . LEU A 1 302 ? -22.469 14.203 9.68 1 93.31 302 LEU A N 1
ATOM 2281 C CA . LEU A 1 302 ? -23.516 14.977 9.055 1 93.31 302 LEU A CA 1
ATOM 2282 C C . LEU A 1 302 ? -23.938 14.352 7.727 1 93.31 302 LEU A C 1
ATOM 2284 O O . LEU A 1 302 ? -24.859 14.844 7.07 1 93.31 302 LEU A O 1
ATOM 2288 N N . ALA A 1 303 ? -23.297 13.281 7.23 1 77.62 303 ALA A N 1
ATOM 2289 C CA . ALA A 1 303 ? -23.672 12.672 5.961 1 77.62 303 ALA A CA 1
ATOM 2290 C C . ALA A 1 303 ? -24.875 11.75 6.129 1 77.62 303 ALA A C 1
ATOM 2292 O O . ALA A 1 303 ? -25.109 11.211 7.215 1 77.62 303 ALA A O 1
ATOM 2293 N N . MET B 1 1 ? -36.562 -33.625 -12.805 1 37.97 1 MET B N 1
ATOM 2294 C CA . MET B 1 1 ? -35.281 -33.25 -13.43 1 37.97 1 MET B CA 1
ATOM 2295 C C . MET B 1 1 ? -34.281 -32.781 -12.383 1 37.97 1 MET B C 1
ATOM 2297 O O . MET B 1 1 ? -34.531 -31.812 -11.672 1 37.97 1 MET B O 1
ATOM 2301 N N . GLN B 1 2 ? -33.438 -33.562 -11.906 1 55.16 2 GLN B N 1
ATOM 2302 C CA . GLN B 1 2 ? -32.594 -33.281 -10.742 1 55.16 2 GLN B CA 1
ATOM 2303 C C . GLN B 1 2 ? -31.734 -32.031 -10.984 1 55.16 2 GLN B C 1
ATOM 2305 O O . GLN B 1 2 ? -31.141 -31.875 -12.055 1 55.16 2 GLN B O 1
ATOM 2310 N N . LYS B 1 3 ? -32 -31.125 -10.219 1 73.38 3 LYS B N 1
ATOM 2311 C CA . LYS B 1 3 ? -31.406 -29.797 -10.383 1 73.38 3 LYS B CA 1
ATOM 2312 C C . LYS B 1 3 ? -29.875 -29.875 -10.383 1 73.38 3 LYS B C 1
ATOM 2314 O O . LYS B 1 3 ? -29.281 -30.469 -9.484 1 73.38 3 LYS B O 1
ATOM 2319 N N . GLN B 1 4 ? -29.188 -29.719 -11.555 1 88.12 4 GLN B N 1
ATOM 2320 C CA . GLN B 1 4 ? -27.734 -29.688 -11.695 1 88.12 4 GLN B CA 1
ATOM 2321 C C . GLN B 1 4 ? -27.078 -28.969 -10.523 1 88.12 4 GLN B C 1
ATOM 2323 O O . GLN B 1 4 ? -27.656 -28.016 -9.977 1 88.12 4 GLN B O 1
ATOM 2328 N N . ARG B 1 5 ? -25.969 -29.5 -10.133 1 93.38 5 ARG B N 1
ATOM 2329 C CA . ARG B 1 5 ? -25.188 -28.891 -9.07 1 93.38 5 ARG B CA 1
ATOM 2330 C C . ARG B 1 5 ? -24.5 -27.609 -9.555 1 93.38 5 ARG B C 1
ATOM 2332 O O . ARG B 1 5 ? -23.844 -27.625 -10.602 1 93.38 5 ARG B O 1
ATOM 2339 N N . ASN B 1 6 ? -24.797 -26.5 -8.867 1 96.75 6 ASN B N 1
ATOM 2340 C CA . ASN B 1 6 ? -24.078 -25.281 -9.195 1 96.75 6 ASN B CA 1
ATOM 2341 C C . ASN B 1 6 ? -22.641 -25.328 -8.711 1 96.75 6 ASN B C 1
ATOM 2343 O O . ASN B 1 6 ? -22.375 -25.656 -7.555 1 96.75 6 ASN B O 1
ATOM 2347 N N . VAL B 1 7 ? -21.703 -25.047 -9.625 1 98.12 7 VAL B N 1
ATOM 2348 C CA . VAL B 1 7 ? -20.297 -25.016 -9.266 1 98.12 7 VAL B CA 1
ATOM 2349 C C . VAL B 1 7 ? -19.625 -23.781 -9.875 1 98.12 7 VAL B C 1
ATOM 2351 O O . VAL B 1 7 ? -20.234 -23.078 -10.68 1 98.12 7 VAL B O 1
ATOM 2354 N N . VAL B 1 8 ? -18.438 -23.531 -9.422 1 98.62 8 VAL B N 1
ATOM 2355 C CA . VAL B 1 8 ? -17.578 -22.531 -10.047 1 98.62 8 VAL B CA 1
ATOM 2356 C C . VAL B 1 8 ? -16.297 -23.203 -10.531 1 98.62 8 VAL B C 1
ATOM 2358 O O . VAL B 1 8 ? -15.953 -24.297 -10.086 1 98.62 8 VAL B O 1
ATOM 2361 N N . ALA B 1 9 ? -15.672 -22.516 -11.43 1 98.44 9 ALA B N 1
ATOM 2362 C CA . ALA B 1 9 ? -14.414 -23.031 -11.977 1 98.44 9 ALA B CA 1
ATOM 2363 C C . ALA B 1 9 ? -13.273 -22.047 -1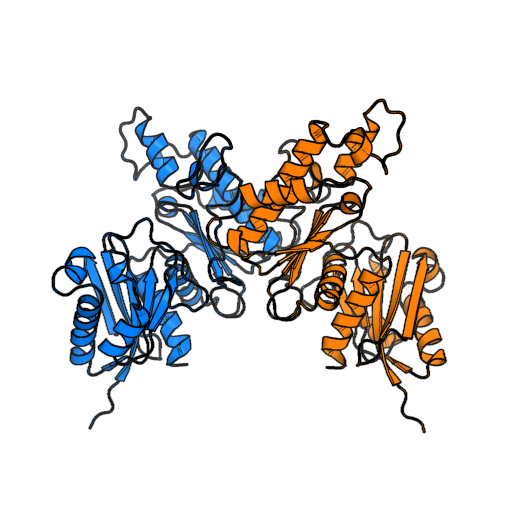1.703 1 98.44 9 ALA B C 1
ATOM 2365 O O . ALA B 1 9 ? -13.453 -20.828 -11.789 1 98.44 9 ALA B O 1
ATOM 2366 N N . GLY B 1 10 ? -12.156 -22.578 -11.273 1 98.5 10 GLY B N 1
ATOM 2367 C CA . GLY B 1 10 ? -10.891 -21.859 -11.188 1 98.5 10 GLY B CA 1
ATOM 2368 C C . GLY B 1 10 ? -9.836 -22.391 -12.133 1 98.5 10 GLY B C 1
ATOM 2369 O O . GLY B 1 10 ? -9.617 -23.594 -12.219 1 98.5 10 GLY B O 1
ATOM 2370 N N . VAL B 1 11 ? -9.211 -21.5 -12.906 1 97.62 11 VAL B N 1
ATOM 2371 C CA . VAL B 1 11 ? -8.141 -21.875 -13.836 1 97.62 11 VAL B CA 1
ATOM 2372 C C . VAL B 1 11 ? -6.898 -21.031 -13.555 1 97.62 11 VAL B C 1
ATOM 2374 O O . VAL B 1 11 ? -6.984 -19.812 -13.398 1 97.62 11 VAL B O 1
ATOM 2377 N N . ASP B 1 12 ? -5.828 -21.609 -13.383 1 96.81 12 ASP B N 1
ATOM 2378 C CA . ASP B 1 12 ? -4.512 -20.984 -13.266 1 96.81 12 ASP B CA 1
ATOM 2379 C C . ASP B 1 12 ? -3.623 -21.344 -14.453 1 96.81 12 ASP B C 1
ATOM 2381 O O . ASP B 1 12 ? -3.088 -22.453 -14.516 1 96.81 12 ASP B O 1
ATOM 2385 N N . MET B 1 13 ? -3.463 -20.422 -15.32 1 93.19 13 MET B N 1
ATOM 2386 C CA . MET B 1 13 ? -2.729 -20.688 -16.562 1 93.19 13 MET B CA 1
ATOM 2387 C C . MET B 1 13 ? -1.285 -20.219 -16.453 1 93.19 13 MET B C 1
ATOM 2389 O O . MET B 1 13 ? -1.033 -19.016 -16.312 1 93.19 13 MET B O 1
ATOM 2393 N N . GLY B 1 14 ? -0.387 -21.094 -16.484 1 90.31 14 GLY B N 1
ATOM 2394 C CA . GLY B 1 14 ? 1.028 -20.797 -16.625 1 90.31 14 GLY B CA 1
ATOM 2395 C C . GLY B 1 14 ? 1.568 -21.062 -18.016 1 90.31 14 GLY B C 1
ATOM 2396 O O . GLY B 1 14 ? 0.833 -21.516 -18.891 1 90.31 14 GLY B O 1
ATOM 2397 N N . ALA B 1 15 ? 2.795 -20.781 -18.203 1 86.19 15 ALA B N 1
ATOM 2398 C CA . ALA B 1 15 ? 3.428 -20.984 -19.5 1 86.19 15 ALA B CA 1
ATOM 2399 C C . ALA B 1 15 ? 3.545 -22.469 -19.828 1 86.19 15 ALA B C 1
ATOM 2401 O O . ALA B 1 15 ? 3.346 -22.875 -20.969 1 86.19 15 ALA B O 1
ATOM 2402 N N . THR B 1 16 ? 3.807 -23.25 -18.812 1 87.81 16 THR B N 1
ATOM 2403 C CA . THR B 1 16 ? 4.09 -24.656 -19.016 1 87.81 16 THR B CA 1
ATOM 2404 C C . THR B 1 16 ? 2.867 -25.516 -18.688 1 87.81 16 THR B C 1
ATOM 2406 O O . THR B 1 16 ? 2.584 -26.5 -19.375 1 87.81 16 THR B O 1
ATOM 2409 N N . HIS B 1 17 ? 2.248 -25.141 -17.625 1 92.69 17 HIS B N 1
ATOM 2410 C CA . HIS B 1 17 ? 1.112 -25.938 -17.188 1 92.69 17 HIS B CA 1
ATOM 2411 C C . HIS B 1 17 ? -0.114 -25.078 -16.938 1 92.69 17 HIS B C 1
ATOM 2413 O O . HIS B 1 17 ? 0.016 -23.891 -16.609 1 92.69 17 HIS B O 1
ATOM 2419 N N . ILE B 1 18 ? -1.203 -25.625 -17.125 1 93.62 18 ILE B N 1
ATOM 2420 C CA . ILE B 1 18 ? -2.492 -25.047 -16.766 1 93.62 18 ILE B CA 1
ATOM 2421 C C . ILE B 1 18 ? -3.193 -25.953 -15.742 1 93.62 18 ILE B C 1
ATOM 2423 O O . ILE B 1 18 ? -3.141 -27.172 -15.844 1 93.62 18 ILE B O 1
ATOM 2427 N N . ARG B 1 19 ? -3.713 -25.359 -14.711 1 96.25 19 ARG B N 1
ATOM 2428 C CA . ARG B 1 19 ? -4.434 -26.078 -13.672 1 96.25 19 ARG B CA 1
ATOM 2429 C C . ARG B 1 19 ? -5.875 -25.594 -13.562 1 96.25 19 ARG B C 1
ATOM 2431 O O . ARG B 1 19 ? -6.148 -24.406 -13.727 1 96.25 19 ARG B O 1
ATOM 2438 N N . PHE B 1 20 ? -6.773 -26.484 -13.289 1 95.56 20 PHE B N 1
ATOM 2439 C CA . PHE B 1 20 ? -8.188 -26.141 -13.172 1 95.56 20 PHE B CA 1
ATOM 2440 C C . PHE B 1 20 ? -8.836 -26.922 -12.023 1 95.56 20 PHE B C 1
ATOM 2442 O O . PHE B 1 20 ? -8.383 -28 -11.664 1 95.56 20 PHE B O 1
ATOM 2449 N N . CYS B 1 21 ? -9.836 -26.328 -11.461 1 96.5 21 CYS B N 1
ATOM 2450 C CA . CYS B 1 21 ? -10.602 -27.016 -10.422 1 96.5 21 CYS B CA 1
ATOM 2451 C C . CYS B 1 21 ? -12.062 -26.578 -10.453 1 96.5 21 CYS B C 1
ATOM 2453 O O . CYS B 1 21 ? -12.375 -25.469 -10.875 1 96.5 21 CYS B O 1
ATOM 2455 N N . LEU B 1 22 ? -12.945 -27.438 -10.125 1 97.81 22 LEU B N 1
ATOM 2456 C CA . LEU B 1 22 ? -14.367 -27.188 -9.914 1 97.81 22 LEU B CA 1
ATOM 2457 C C . LEU B 1 22 ? -14.719 -27.234 -8.43 1 97.81 22 LEU B C 1
ATOM 2459 O O . LEU B 1 22 ? -14.336 -28.172 -7.734 1 97.81 22 LEU B O 1
ATOM 2463 N N . GLN B 1 23 ? -15.375 -26.188 -7.98 1 97.69 23 GLN B N 1
ATOM 2464 C CA . GLN B 1 23 ? -15.742 -26.156 -6.57 1 97.69 23 GLN B CA 1
ATOM 2465 C C . GLN B 1 23 ? -17.234 -25.906 -6.398 1 97.69 23 GLN B C 1
ATOM 2467 O O . GLN B 1 23 ? -17.844 -25.172 -7.168 1 97.69 23 GLN B O 1
ATOM 2472 N N . THR B 1 24 ? -17.766 -26.531 -5.336 1 97.19 24 THR B N 1
ATOM 2473 C CA . THR B 1 24 ? -19.156 -26.297 -4.961 1 97.19 24 THR B CA 1
ATOM 2474 C C . THR B 1 24 ? -19.297 -25.016 -4.156 1 97.19 24 THR B C 1
ATOM 2476 O O . THR B 1 24 ? -18.297 -24.359 -3.832 1 97.19 24 THR B O 1
ATOM 2479 N N . ALA B 1 25 ? -20.531 -24.688 -3.809 1 95.31 25 ALA B N 1
ATOM 2480 C CA . ALA B 1 25 ? -20.812 -23.484 -3.018 1 95.31 25 ALA B CA 1
ATOM 2481 C C . ALA B 1 25 ? -20.203 -23.594 -1.624 1 95.31 25 ALA B C 1
ATOM 2483 O O . ALA B 1 25 ? -19.875 -22.578 -1.005 1 95.31 25 ALA B O 1
ATOM 2484 N N . GLN B 1 26 ? -20 -24.812 -1.16 1 93.94 26 GLN B N 1
ATOM 2485 C CA . GLN B 1 26 ? -19.453 -25.047 0.176 1 93.94 26 GLN B CA 1
ATOM 2486 C C . GLN B 1 26 ? -17.938 -25.078 0.159 1 93.94 26 GLN B C 1
ATOM 2488 O O . GLN B 1 26 ? -17.297 -25.25 1.202 1 93.94 26 GLN B O 1
ATOM 2493 N N . GLY B 1 27 ? -17.344 -24.953 -1.034 1 94 27 GLY B N 1
ATOM 2494 C CA . GLY B 1 27 ? -15.898 -24.922 -1.133 1 94 27 GLY B CA 1
ATOM 2495 C C . GLY B 1 27 ? -15.281 -26.281 -1.337 1 94 27 GLY B C 1
ATOM 2496 O O . GLY B 1 27 ? -14.062 -26.438 -1.238 1 94 27 GLY B O 1
ATOM 2497 N N . VAL B 1 28 ? -16.125 -27.25 -1.59 1 94.75 28 VAL B N 1
ATOM 2498 C CA . VAL B 1 28 ? -15.641 -28.609 -1.841 1 94.75 28 VAL B CA 1
ATOM 2499 C C . VAL B 1 28 ? -15.141 -28.719 -3.279 1 94.75 28 VAL B C 1
ATOM 2501 O O . VAL B 1 28 ? -15.852 -28.359 -4.223 1 94.75 28 VAL B O 1
ATOM 2504 N N . THR B 1 29 ? -13.953 -29.234 -3.416 1 95.62 29 THR B N 1
ATOM 2505 C CA . THR B 1 29 ? -13.398 -29.453 -4.75 1 95.62 29 THR B CA 1
ATOM 2506 C C . THR B 1 29 ? -13.945 -30.734 -5.355 1 95.62 29 THR B C 1
ATOM 2508 O O . THR B 1 29 ? -13.68 -31.828 -4.844 1 95.62 29 THR B O 1
ATOM 2511 N N . LEU B 1 30 ? -14.625 -30.594 -6.457 1 96.12 30 LEU B N 1
ATOM 2512 C CA . LEU B 1 30 ? -15.18 -31.766 -7.141 1 96.12 30 LEU B CA 1
ATOM 2513 C C . LEU B 1 30 ? -14.133 -32.406 -8.055 1 96.12 30 LEU B C 1
ATOM 2515 O O . LEU B 1 30 ? -14.148 -33.625 -8.266 1 96.12 30 LEU B O 1
ATOM 2519 N N . HIS B 1 31 ? -13.32 -31.547 -8.578 1 95.75 31 HIS B N 1
ATOM 2520 C CA . HIS B 1 31 ? -12.312 -32 -9.539 1 95.75 31 HIS B CA 1
ATOM 2521 C C . HIS B 1 31 ? -11.148 -31.031 -9.617 1 95.75 31 HIS B C 1
ATOM 2523 O O . HIS B 1 31 ? -11.336 -29.812 -9.516 1 95.75 31 HIS B O 1
ATOM 2529 N N . GLY B 1 32 ? -9.984 -31.578 -9.766 1 95.5 32 GLY B N 1
ATOM 2530 C CA . GLY B 1 32 ? -8.758 -30.844 -10.047 1 95.5 32 GLY B CA 1
ATOM 2531 C C . GLY B 1 32 ? -7.852 -31.547 -11.039 1 95.5 32 GLY B C 1
ATOM 2532 O O . GLY B 1 32 ? -7.73 -32.781 -11.008 1 95.5 32 GLY B O 1
ATOM 2533 N N . GLU B 1 33 ? -7.289 -30.75 -11.914 1 94.94 33 GLU B N 1
ATOM 2534 C CA . GLU B 1 33 ? -6.441 -31.375 -12.93 1 94.94 33 GLU B CA 1
ATOM 2535 C C . GLU B 1 33 ? -5.34 -30.422 -13.375 1 94.94 33 GLU B C 1
ATOM 2537 O O . GLU B 1 33 ? -5.523 -29.203 -13.367 1 94.94 33 GLU B O 1
ATOM 2542 N N . LYS B 1 34 ? -4.262 -30.953 -13.664 1 95.19 34 LYS B N 1
ATOM 2543 C CA . LYS B 1 34 ? -3.109 -30.266 -14.242 1 95.19 34 LYS B CA 1
ATOM 2544 C C . LYS B 1 34 ? -2.785 -30.812 -15.633 1 95.19 34 LYS B C 1
ATOM 2546 O O . LYS B 1 34 ? -2.738 -32.031 -15.836 1 95.19 34 LYS B O 1
ATOM 2551 N N . ARG B 1 35 ? -2.625 -29.984 -16.578 1 93.81 35 ARG B N 1
ATOM 2552 C CA . ARG B 1 35 ? -2.262 -30.344 -17.953 1 93.81 35 ARG B CA 1
ATOM 2553 C C . ARG B 1 35 ? -1.141 -29.438 -18.469 1 93.81 35 ARG B C 1
ATOM 2555 O O . ARG B 1 35 ? -0.914 -28.344 -17.938 1 93.81 35 ARG B O 1
ATOM 2562 N N . ARG B 1 36 ? -0.428 -29.953 -19.469 1 93.94 36 ARG B N 1
ATOM 2563 C CA . ARG B 1 36 ? 0.471 -29.047 -20.188 1 93.94 36 ARG B CA 1
ATOM 2564 C C . ARG B 1 36 ? -0.31 -27.984 -20.938 1 93.94 36 ARG B C 1
ATOM 2566 O O . ARG B 1 36 ? -1.295 -28.297 -21.625 1 93.94 36 ARG B O 1
ATOM 2573 N N . THR B 1 37 ? 0.104 -26.75 -20.781 1 91.88 37 THR B N 1
ATOM 2574 C CA . THR B 1 37 ? -0.59 -25.625 -21.422 1 91.88 37 THR B CA 1
ATOM 2575 C C . THR B 1 37 ? -0.706 -25.859 -22.922 1 91.88 37 THR B C 1
ATOM 2577 O O . THR B 1 37 ? -1.777 -25.672 -23.516 1 91.88 37 THR B O 1
ATOM 2580 N N . ALA B 1 38 ? 0.357 -26.344 -23.547 1 89.69 38 ALA B N 1
ATOM 2581 C CA . ALA B 1 38 ? 0.401 -26.594 -25 1 89.69 38 ALA B CA 1
ATOM 2582 C C . ALA B 1 38 ? -0.664 -27.594 -25.406 1 89.69 38 ALA B C 1
ATOM 2584 O O . ALA B 1 38 ? -1.252 -27.484 -26.484 1 89.69 38 ALA B O 1
ATOM 2585 N N . ASP B 1 39 ? -0.916 -28.562 -24.562 1 90.38 39 ASP B N 1
ATOM 2586 C CA . ASP B 1 39 ? -1.888 -29.609 -24.859 1 90.38 39 ASP B CA 1
ATOM 2587 C C . ASP B 1 39 ? -3.311 -29.062 -24.844 1 90.38 39 ASP B C 1
ATOM 2589 O O . ASP B 1 39 ? -4.191 -29.594 -25.531 1 90.38 39 ASP B O 1
ATOM 2593 N N . VAL B 1 40 ? -3.527 -28.078 -24.078 1 89.12 40 VAL B N 1
ATOM 2594 C CA . VAL B 1 40 ? -4.855 -27.484 -23.953 1 89.12 40 VAL B CA 1
ATOM 2595 C C . VAL B 1 40 ? -5.121 -26.547 -25.125 1 89.12 40 VAL B C 1
ATOM 2597 O O . VAL B 1 40 ? -6.234 -26.5 -25.656 1 89.12 40 VAL B O 1
ATOM 2600 N N . ILE B 1 41 ? -4.109 -25.828 -25.594 1 85.94 41 ILE B N 1
ATOM 2601 C CA . ILE B 1 41 ? -4.281 -24.781 -26.594 1 85.94 41 ILE B CA 1
ATOM 2602 C C . ILE B 1 41 ? -4.234 -25.406 -27.984 1 85.94 41 ILE B C 1
ATOM 2604 O O . ILE B 1 41 ? -4.82 -24.875 -28.938 1 85.94 41 ILE B O 1
ATOM 2608 N N . THR B 1 42 ? -3.359 -26.391 -28.422 1 75.88 42 THR B N 1
ATOM 2609 C CA . THR B 1 42 ? -2.951 -26.891 -29.734 1 75.88 42 THR B CA 1
ATOM 2610 C C . THR B 1 42 ? -4.168 -27.266 -30.562 1 75.88 42 THR B C 1
ATOM 2612 O O . THR B 1 42 ? -4.184 -27.062 -31.781 1 75.88 42 THR B O 1
ATOM 2615 N N . SER B 1 43 ? -5.023 -27.781 -30.078 1 68 43 SER B N 1
ATOM 2616 C CA . SER B 1 43 ? -6 -28.328 -31.016 1 68 43 SER B CA 1
ATOM 2617 C C . SER B 1 43 ? -6.969 -27.25 -31.484 1 68 43 SER B C 1
ATOM 2619 O O . SER B 1 43 ? -7.086 -27 -32.688 1 68 43 SER B O 1
ATOM 2621 N N . ASP B 1 44 ? -7.562 -26.531 -30.75 1 76.94 44 ASP B N 1
ATOM 2622 C CA . ASP B 1 44 ? -8.688 -25.688 -31.125 1 76.94 44 ASP B CA 1
ATOM 2623 C C . ASP B 1 44 ? -8.531 -24.266 -30.562 1 76.94 44 ASP B C 1
ATOM 2625 O O . ASP B 1 44 ? -9.414 -23.422 -30.734 1 76.94 44 ASP B O 1
ATOM 2629 N N . GLY B 1 45 ? -7.34 -24.047 -30.016 1 88 45 GLY B N 1
ATOM 2630 C CA . GLY B 1 45 ? -7.121 -22.734 -29.438 1 88 45 GLY B CA 1
ATOM 2631 C C . GLY B 1 45 ? -7.445 -22.688 -27.953 1 88 45 GLY B C 1
ATOM 2632 O O . GLY B 1 45 ? -7.965 -23.656 -27.391 1 88 45 GLY B O 1
ATOM 2633 N N . LEU B 1 46 ? -7.184 -21.578 -27.375 1 90.31 46 LEU B N 1
ATOM 2634 C CA . LEU B 1 46 ? -7.289 -21.422 -25.938 1 90.31 46 LEU B CA 1
ATOM 2635 C C . LEU B 1 46 ? -8.742 -21.547 -25.484 1 90.31 46 LEU B C 1
ATOM 2637 O O . LEU B 1 46 ? -9.031 -22.281 -24.531 1 90.31 46 LEU B O 1
ATOM 2641 N N . VAL B 1 47 ? -9.648 -20.859 -26.188 1 94.81 47 VAL B N 1
ATOM 2642 C CA . VAL B 1 47 ? -11.055 -20.844 -25.781 1 94.81 47 VAL B CA 1
ATOM 2643 C C . VAL B 1 47 ? -11.633 -22.25 -25.844 1 94.81 47 VAL B C 1
ATOM 2645 O O . VAL B 1 47 ? -12.211 -22.734 -24.875 1 94.81 47 VAL B O 1
ATOM 2648 N N . ASP B 1 48 ? -11.461 -22.891 -26.953 1 94.06 48 ASP B N 1
ATOM 2649 C CA . ASP B 1 48 ? -11.992 -24.25 -27.109 1 94.06 48 ASP B CA 1
ATOM 2650 C C . ASP B 1 48 ? -11.297 -25.219 -26.172 1 94.06 48 ASP B C 1
ATOM 2652 O O . ASP B 1 48 ? -11.922 -26.172 -25.672 1 94.06 48 ASP B O 1
ATOM 2656 N N . GLY B 1 49 ? -10.023 -25 -26.016 1 92.5 49 GLY B N 1
ATOM 2657 C CA . GLY B 1 49 ? -9.289 -25.828 -25.078 1 92.5 49 GLY B CA 1
ATOM 2658 C C . GLY B 1 49 ? -9.859 -25.766 -23.672 1 92.5 49 GLY B C 1
ATOM 2659 O O . GLY B 1 49 ? -10.07 -26.812 -23.031 1 92.5 49 GLY B O 1
ATOM 2660 N N . ILE B 1 50 ? -10.133 -24.578 -23.219 1 94.31 50 ILE B N 1
ATOM 2661 C CA . ILE B 1 50 ? -10.695 -24.375 -21.891 1 94.31 50 ILE B CA 1
ATOM 2662 C C . ILE B 1 50 ? -12.109 -24.953 -21.844 1 94.31 50 ILE B C 1
ATOM 2664 O O . ILE B 1 50 ? -12.484 -25.609 -20.875 1 94.31 50 ILE B O 1
ATOM 2668 N N . LYS B 1 51 ? -12.891 -24.656 -22.828 1 95.12 51 LYS B N 1
ATOM 2669 C CA . LYS B 1 51 ? -14.258 -25.172 -22.906 1 95.12 51 LYS B CA 1
ATOM 2670 C C . LYS B 1 51 ? -14.273 -26.703 -22.797 1 95.12 51 LYS B C 1
ATOM 2672 O O . LYS B 1 51 ? -15.047 -27.25 -22.016 1 95.12 51 LYS B O 1
ATOM 2677 N N . ASN B 1 52 ? -13.438 -27.344 -23.578 1 93.12 52 ASN B N 1
ATOM 2678 C CA . ASN B 1 52 ? -13.398 -28.797 -23.578 1 93.12 52 ASN B CA 1
ATOM 2679 C C . ASN B 1 52 ? -12.984 -29.344 -22.219 1 93.12 52 ASN B C 1
ATOM 2681 O O . ASN B 1 52 ? -13.547 -30.344 -21.75 1 93.12 52 ASN B O 1
ATOM 2685 N N . LEU B 1 53 ? -12.016 -28.672 -21.672 1 89.19 53 LEU B N 1
ATOM 2686 C CA . LEU B 1 53 ? -11.523 -29.062 -20.359 1 89.19 53 LEU B CA 1
ATOM 2687 C C . LEU B 1 53 ? -12.641 -29.016 -19.328 1 89.19 53 LEU B C 1
ATOM 2689 O O . LEU B 1 53 ? -12.773 -29.922 -18.5 1 89.19 53 LEU B O 1
ATOM 2693 N N . LEU B 1 54 ? -13.469 -28.031 -19.359 1 93.62 54 LEU B N 1
ATOM 2694 C CA . LEU B 1 54 ? -14.5 -27.797 -18.344 1 93.62 54 LEU B CA 1
ATOM 2695 C C . LEU B 1 54 ? -15.742 -28.641 -18.641 1 93.62 54 LEU B C 1
ATOM 2697 O O . LEU B 1 54 ? -16.328 -29.234 -17.734 1 93.62 54 LEU B O 1
ATOM 2701 N N . GLN B 1 55 ? -16.109 -28.688 -19.891 1 93.56 55 GLN B N 1
ATOM 2702 C CA . GLN B 1 55 ? -17.359 -29.328 -20.266 1 93.56 55 GLN B CA 1
ATOM 2703 C C . GLN B 1 55 ? -17.344 -30.812 -19.906 1 93.56 55 GLN B C 1
ATOM 2705 O O . GLN B 1 55 ? -18.359 -31.359 -19.453 1 93.56 55 GLN B O 1
ATOM 2710 N N . GLN B 1 56 ? -16.25 -31.391 -20.172 1 92.56 56 GLN B N 1
ATOM 2711 C CA . GLN B 1 56 ? -16.109 -32.812 -19.844 1 92.56 56 GLN B CA 1
ATOM 2712 C C . GLN B 1 56 ? -16.391 -33.062 -18.359 1 92.56 56 GLN B C 1
ATOM 2714 O O . GLN B 1 56 ? -17.125 -33.969 -18 1 92.56 56 GLN B O 1
ATOM 2719 N N . GLN B 1 57 ? -15.883 -32.25 -17.547 1 95.12 57 GLN B N 1
ATOM 2720 C CA . GLN B 1 57 ? -16 -32.469 -16.109 1 95.12 57 GLN B CA 1
ATOM 2721 C C . GLN B 1 57 ? -17.375 -32.031 -15.602 1 95.12 57 GLN B C 1
ATOM 2723 O O . GLN B 1 57 ? -17.906 -32.594 -14.664 1 95.12 57 GLN B O 1
ATOM 2728 N N . LEU B 1 58 ? -17.859 -30.984 -16.203 1 96.25 58 LEU B N 1
ATOM 2729 C CA . LEU B 1 58 ? -19.203 -30.531 -15.836 1 96.25 58 LEU B CA 1
ATOM 2730 C C . LEU B 1 58 ? -20.234 -31.609 -16.141 1 96.25 58 LEU B C 1
ATOM 2732 O O . LEU B 1 58 ? -21.125 -31.875 -15.328 1 96.25 58 LEU B O 1
ATOM 2736 N N . ALA B 1 59 ? -20.078 -32.25 -17.281 1 95.38 59 ALA B N 1
ATOM 2737 C CA . ALA B 1 59 ? -20.969 -33.312 -17.656 1 95.38 59 ALA B CA 1
ATOM 2738 C C . ALA B 1 59 ? -20.828 -34.5 -16.719 1 95.38 59 ALA B C 1
ATOM 2740 O O . ALA B 1 59 ? -21.812 -35.062 -16.25 1 95.38 59 ALA B O 1
ATOM 2741 N N . HIS B 1 60 ? -19.625 -34.844 -16.406 1 95.19 60 HIS B N 1
ATOM 2742 C CA . HIS B 1 60 ? -19.328 -35.969 -15.547 1 95.19 60 HIS B CA 1
ATOM 2743 C C . HIS B 1 60 ? -19.953 -35.781 -14.164 1 95.19 60 HIS B C 1
ATOM 2745 O O . HIS B 1 60 ? -20.391 -36.75 -13.547 1 95.19 60 HIS B O 1
ATOM 2751 N N . HIS B 1 61 ? -20.047 -34.594 -13.68 1 95.56 61 HIS B N 1
ATOM 2752 C CA . HIS B 1 61 ? -20.531 -34.312 -12.328 1 95.56 61 HIS B CA 1
ATOM 2753 C C . HIS B 1 61 ? -21.969 -33.812 -12.352 1 95.56 61 HIS B C 1
ATOM 2755 O O . HIS B 1 61 ? -22.5 -33.406 -11.312 1 95.56 61 HIS B O 1
ATOM 2761 N N . ASP B 1 62 ? -22.531 -33.812 -13.523 1 95.81 62 ASP B N 1
ATOM 2762 C CA . ASP B 1 62 ? -23.875 -33.25 -13.695 1 95.81 62 ASP B CA 1
ATOM 2763 C C . ASP B 1 62 ? -23.984 -31.875 -13.031 1 95.81 62 ASP B C 1
ATOM 2765 O O . ASP B 1 62 ? -24.844 -31.656 -12.18 1 95.81 62 ASP B O 1
ATOM 2769 N N . ALA B 1 63 ? -23.047 -30.984 -13.461 1 96.38 63 ALA B N 1
ATOM 2770 C CA . ALA B 1 63 ? -22.938 -29.672 -12.82 1 96.38 63 ALA B CA 1
ATOM 2771 C C . ALA B 1 63 ? -23.078 -28.547 -13.852 1 96.38 63 ALA B C 1
ATOM 2773 O O . ALA B 1 63 ? -22.938 -28.781 -15.055 1 96.38 63 ALA B O 1
ATOM 2774 N N . ARG B 1 64 ? -23.406 -27.391 -13.383 1 96.44 64 ARG B N 1
ATOM 2775 C CA . ARG B 1 64 ? -23.453 -26.156 -14.156 1 96.44 64 ARG B CA 1
ATOM 2776 C C . ARG B 1 64 ? -22.469 -25.125 -13.602 1 96.44 64 ARG B C 1
ATOM 2778 O O . ARG B 1 64 ? -22.484 -24.844 -12.398 1 96.44 64 ARG B O 1
ATOM 2785 N N . CYS B 1 65 ? -21.688 -24.594 -14.469 1 97.75 65 CYS B N 1
ATOM 2786 C CA . CYS B 1 65 ? -20.719 -23.578 -14.039 1 97.75 65 CYS B CA 1
ATOM 2787 C C . CYS B 1 65 ? -21.375 -22.203 -13.938 1 97.75 65 CYS B C 1
ATOM 2789 O O . CYS B 1 65 ? -21.906 -21.688 -14.922 1 97.75 65 CYS B O 1
ATOM 2791 N N . ARG B 1 66 ? -21.281 -21.609 -12.734 1 98.25 66 ARG B N 1
ATOM 2792 C CA . ARG B 1 66 ? -21.938 -20.328 -12.5 1 98.25 66 ARG B CA 1
ATOM 2793 C C . ARG B 1 66 ? -20.969 -19.172 -12.711 1 98.25 66 ARG B C 1
ATOM 2795 O O . ARG B 1 66 ? -21.391 -18.016 -12.812 1 98.25 66 ARG B O 1
ATOM 2802 N N . GLY B 1 67 ? -19.734 -19.453 -12.781 1 98.44 67 GLY B N 1
ATOM 2803 C CA . GLY B 1 67 ? -18.703 -18.438 -13 1 98.44 67 GLY B CA 1
ATOM 2804 C C . GLY B 1 67 ? -17.297 -19.016 -13.031 1 98.44 67 GLY B C 1
ATOM 2805 O O . GLY B 1 67 ? -17.031 -20.047 -12.391 1 98.44 67 GLY B O 1
ATOM 2806 N N . LEU B 1 68 ? -16.453 -18.391 -13.773 1 98.5 68 LEU B N 1
ATOM 2807 C CA . LEU B 1 68 ? -15.062 -18.812 -13.93 1 98.5 68 LEU B CA 1
ATOM 2808 C C . LEU B 1 68 ? -14.117 -17.656 -13.617 1 98.5 68 LEU B C 1
ATOM 2810 O O . LEU B 1 68 ? -14.336 -16.531 -14.086 1 98.5 68 LEU B O 1
ATOM 2814 N N . VAL B 1 69 ? -13.172 -17.875 -12.773 1 98.69 69 VAL B N 1
ATOM 2815 C CA . VAL B 1 69 ? -12.023 -16.984 -12.617 1 98.69 69 VAL B CA 1
ATOM 2816 C C . VAL B 1 69 ? -10.773 -17.641 -13.172 1 98.69 69 VAL B C 1
ATOM 2818 O O . VAL B 1 69 ? -10.484 -18.812 -12.875 1 98.69 69 VAL B O 1
ATOM 2821 N N . MET B 1 70 ? -10.102 -16.938 -14.008 1 97.69 70 MET B N 1
ATOM 2822 C CA . MET B 1 70 ? -8.898 -17.438 -14.656 1 97.69 70 MET B CA 1
ATOM 2823 C C . MET B 1 70 ? -7.703 -16.531 -14.383 1 97.69 70 MET B C 1
ATOM 2825 O O . MET B 1 70 ? -7.809 -15.305 -14.508 1 97.69 70 MET B O 1
ATOM 2829 N N . GLY B 1 71 ? -6.625 -17.141 -13.969 1 96.31 71 GLY B N 1
ATOM 2830 C CA . GLY B 1 71 ? -5.426 -16.391 -13.633 1 96.31 71 GLY B CA 1
ATOM 2831 C C . GLY B 1 71 ? -4.348 -16.484 -14.703 1 96.31 71 GLY B C 1
ATOM 2832 O O . GLY B 1 71 ? -4.234 -17.516 -15.383 1 96.31 71 GLY B O 1
ATOM 2833 N N . PHE B 1 72 ? -3.543 -15.445 -14.82 1 92.56 72 PHE B N 1
ATOM 2834 C CA . PHE B 1 72 ? -2.436 -15.336 -15.758 1 92.56 72 PHE B CA 1
ATOM 2835 C C . PHE B 1 72 ? -1.208 -14.742 -15.086 1 92.56 72 PHE B C 1
ATOM 2837 O O . PHE B 1 72 ? -1.332 -13.906 -14.18 1 92.56 72 PHE B O 1
ATOM 2844 N N . PRO B 1 73 ? -0.041 -15.188 -15.469 1 89.44 73 PRO B N 1
ATOM 2845 C CA . PRO B 1 73 ? 1.152 -14.406 -15.141 1 89.44 73 PRO B CA 1
ATOM 2846 C C . PRO B 1 73 ? 1.295 -13.156 -16 1 89.44 73 PRO B C 1
ATOM 2848 O O . PRO B 1 73 ? 2.203 -13.07 -16.828 1 89.44 73 PRO B O 1
ATOM 2851 N N . ALA B 1 74 ? 0.381 -12.172 -15.766 1 87.62 74 ALA B N 1
ATOM 2852 C CA . ALA B 1 74 ? 0.266 -10.984 -16.609 1 87.62 74 ALA B CA 1
ATOM 2853 C C . ALA B 1 74 ? -0.339 -9.82 -15.828 1 87.62 74 ALA B C 1
ATOM 2855 O O . ALA B 1 74 ? -0.848 -10.008 -14.719 1 87.62 74 ALA B O 1
ATOM 2856 N N . LEU B 1 75 ? -0.175 -8.617 -16.422 1 89.69 75 LEU B N 1
ATOM 2857 C CA . LEU B 1 75 ? -0.97 -7.492 -15.945 1 89.69 75 LEU B CA 1
ATOM 2858 C C . LEU B 1 75 ? -2.414 -7.609 -16.422 1 89.69 75 LEU B C 1
ATOM 2860 O O . LEU B 1 75 ? -2.666 -7.852 -17.609 1 89.69 75 LEU B O 1
ATOM 2864 N N . VAL B 1 76 ? -3.273 -7.535 -15.516 1 94.19 76 VAL B N 1
ATOM 2865 C CA . VAL B 1 76 ? -4.703 -7.59 -15.797 1 94.19 76 VAL B CA 1
ATOM 2866 C C . VAL B 1 76 ? -5.344 -6.234 -15.5 1 94.19 76 VAL B C 1
ATOM 2868 O O . VAL B 1 76 ? -5.074 -5.633 -14.461 1 94.19 76 VAL B O 1
ATOM 2871 N N . ALA B 1 77 ? -6.156 -5.777 -16.391 1 94.69 77 ALA B N 1
ATOM 2872 C CA . ALA B 1 77 ? -6.766 -4.457 -16.266 1 94.69 77 ALA B CA 1
ATOM 2873 C C . ALA B 1 77 ? -7.816 -4.441 -15.156 1 94.69 77 ALA B C 1
ATOM 2875 O O . ALA B 1 77 ? -8.25 -5.5 -14.695 1 94.69 77 ALA B O 1
ATOM 2876 N N . ARG B 1 78 ? -8.18 -3.279 -14.82 1 95.31 78 ARG B N 1
ATOM 2877 C CA . ARG B 1 78 ? -9.133 -3.062 -13.734 1 95.31 78 ARG B CA 1
ATOM 2878 C C . ARG B 1 78 ? -10.461 -3.738 -14.039 1 95.31 78 ARG B C 1
ATOM 2880 O O . ARG B 1 78 ? -11.148 -4.203 -13.125 1 95.31 78 ARG B O 1
ATOM 2887 N N . ASP B 1 79 ? -10.82 -3.857 -15.297 1 96.12 79 ASP B N 1
ATOM 2888 C CA . ASP B 1 79 ? -12.109 -4.43 -15.68 1 96.12 79 ASP B CA 1
ATOM 2889 C C . ASP B 1 79 ? -12.125 -5.941 -15.469 1 96.12 79 ASP B C 1
ATOM 2891 O O . ASP B 1 79 ? -13.164 -6.586 -15.609 1 96.12 79 ASP B O 1
ATOM 2895 N N . LYS B 1 80 ? -10.953 -6.551 -15.195 1 96.56 80 LYS B N 1
ATOM 2896 C CA . LYS B 1 80 ? -10.773 -7.977 -14.945 1 96.56 80 LYS B CA 1
ATOM 2897 C C . LYS B 1 80 ? -11.133 -8.797 -16.188 1 96.56 80 LYS B C 1
ATOM 2899 O O . LYS B 1 80 ? -11.578 -9.938 -16.078 1 96.56 80 LYS B O 1
ATOM 2904 N N . ARG B 1 81 ? -11.047 -8.164 -17.328 1 96.31 81 ARG B N 1
ATOM 2905 C CA . ARG B 1 81 ? -11.414 -8.82 -18.578 1 96.31 81 ARG B CA 1
ATOM 2906 C C . ARG B 1 81 ? -10.305 -8.664 -19.625 1 96.31 81 ARG B C 1
ATOM 2908 O O . ARG B 1 81 ? -10.242 -9.43 -20.594 1 96.31 81 ARG B O 1
ATOM 2915 N N . THR B 1 82 ? -9.5 -7.668 -19.406 1 93.75 82 THR B N 1
ATOM 2916 C CA . THR B 1 82 ? -8.477 -7.309 -20.375 1 93.75 82 THR B CA 1
ATOM 2917 C C . THR B 1 82 ? -7.086 -7.664 -19.844 1 93.75 82 THR B C 1
ATOM 2919 O O . THR B 1 82 ? -6.742 -7.332 -18.719 1 93.75 82 THR B O 1
ATOM 2922 N N . ILE B 1 83 ? -6.355 -8.336 -20.609 1 91.88 83 ILE B N 1
ATOM 2923 C CA . ILE B 1 83 ? -4.949 -8.609 -20.328 1 91.88 83 ILE B CA 1
ATOM 2924 C C . ILE B 1 83 ? -4.074 -7.535 -20.953 1 91.88 83 ILE B C 1
ATOM 2926 O O . ILE B 1 83 ? -4.102 -7.332 -22.172 1 91.88 83 ILE B O 1
ATOM 2930 N N . ILE B 1 84 ? -3.314 -6.867 -20.203 1 85.38 84 ILE B N 1
ATOM 2931 C CA . ILE B 1 84 ? -2.535 -5.715 -20.656 1 85.38 84 ILE B CA 1
ATOM 2932 C C . ILE B 1 84 ? -1.196 -6.188 -21.219 1 85.38 84 ILE B C 1
ATOM 2934 O O . ILE B 1 84 ? -0.75 -5.699 -22.266 1 85.38 84 ILE B O 1
ATOM 2938 N N . SER B 1 85 ? -0.501 -7.074 -20.5 1 77.75 85 SER B N 1
ATOM 2939 C CA . SER B 1 85 ? 0.817 -7.543 -20.906 1 77.75 85 SER B CA 1
ATOM 2940 C C . SER B 1 85 ? 1.064 -8.977 -20.453 1 77.75 85 SER B C 1
ATOM 2942 O O . SER B 1 85 ? 0.687 -9.344 -19.328 1 77.75 85 SER B O 1
ATOM 2944 N N . THR B 1 86 ? 1.513 -9.742 -21.484 1 69.69 86 THR B N 1
ATOM 2945 C CA . THR B 1 86 ? 1.849 -11.133 -21.172 1 69.69 86 THR B CA 1
ATOM 2946 C C . THR B 1 86 ? 3.283 -11.445 -21.594 1 69.69 86 THR B C 1
ATOM 2948 O O . THR B 1 86 ? 3.508 -12.172 -22.562 1 69.69 86 THR B O 1
ATOM 2951 N N . PRO B 1 87 ? 4.184 -11 -20.875 1 64.88 87 PRO B N 1
ATOM 2952 C CA . PRO B 1 87 ? 5.547 -11.156 -21.391 1 64.88 87 PRO B CA 1
ATOM 2953 C C . PRO B 1 87 ? 5.992 -12.617 -21.453 1 64.88 87 PRO B C 1
ATOM 2955 O O . PRO B 1 87 ? 6.824 -12.977 -22.281 1 64.88 87 PRO B O 1
ATOM 2958 N N . ASN B 1 88 ? 5.352 -13.492 -20.734 1 67.69 88 ASN B N 1
ATOM 2959 C CA . ASN B 1 88 ? 5.918 -14.836 -20.625 1 67.69 88 ASN B CA 1
ATOM 2960 C C . ASN B 1 88 ? 4.926 -15.898 -21.078 1 67.69 88 ASN B C 1
ATOM 2962 O O . ASN B 1 88 ? 5.133 -17.094 -20.844 1 67.69 88 ASN B O 1
ATOM 2966 N N . LEU B 1 89 ? 3.879 -15.477 -21.641 1 73.12 89 LEU B N 1
ATOM 2967 C CA . LEU B 1 89 ? 2.9 -16.469 -22.078 1 73.12 89 LEU B CA 1
ATOM 2968 C C . LEU B 1 89 ? 2.979 -16.672 -23.594 1 73.12 89 LEU B C 1
ATOM 2970 O O . LEU B 1 89 ? 3.125 -15.719 -24.359 1 73.12 89 LEU B O 1
ATOM 2974 N N . PRO B 1 90 ? 3.025 -17.922 -23.969 1 72.88 90 PRO B N 1
ATOM 2975 C CA . PRO B 1 90 ? 3.051 -18.25 -25.406 1 72.88 90 PRO B CA 1
ATOM 2976 C C . PRO B 1 90 ? 1.712 -17.984 -26.094 1 72.88 90 PRO B C 1
ATOM 2978 O O . PRO B 1 90 ? 1.117 -18.906 -26.656 1 72.88 90 PRO B O 1
ATOM 2981 N N . LEU B 1 91 ? 1.153 -16.828 -25.953 1 77.5 91 LEU B N 1
ATOM 2982 C CA . LEU B 1 91 ? -0.138 -16.469 -26.531 1 77.5 91 LEU B CA 1
ATOM 2983 C C . LEU B 1 91 ? 0.008 -15.312 -27.516 1 77.5 91 LEU B C 1
ATOM 2985 O O . LEU B 1 91 ? 0.792 -14.391 -27.281 1 77.5 91 LEU B O 1
ATOM 2989 N N . ALA B 1 92 ? -0.58 -15.594 -28.688 1 75.62 92 ALA B N 1
ATOM 2990 C CA . ALA B 1 92 ? -0.605 -14.531 -29.688 1 75.62 92 ALA B CA 1
ATOM 2991 C C . ALA B 1 92 ? -1.625 -13.453 -29.328 1 75.62 92 ALA B C 1
ATOM 2993 O O . ALA B 1 92 ? -2.51 -13.688 -28.5 1 75.62 92 ALA B O 1
ATOM 2994 N N . ALA B 1 93 ? -1.435 -12.305 -29.781 1 74.38 93 ALA B N 1
ATOM 2995 C CA . ALA B 1 93 ? -2.352 -11.188 -29.547 1 74.38 93 ALA B CA 1
ATOM 2996 C C . ALA B 1 93 ? -3.789 -11.586 -29.875 1 74.38 93 ALA B C 1
ATOM 2998 O O . ALA B 1 93 ? -4.723 -11.195 -29.172 1 74.38 93 ALA B O 1
ATOM 2999 N N . ASP B 1 94 ? -3.936 -12.383 -30.891 1 78 94 ASP B N 1
ATOM 3000 C CA . ASP B 1 94 ? -5.262 -12.805 -31.328 1 78 94 ASP B CA 1
ATOM 3001 C C . ASP B 1 94 ? -5.914 -13.719 -30.297 1 78 94 ASP B C 1
ATOM 3003 O O . ASP B 1 94 ? -7.141 -13.742 -30.156 1 78 94 ASP B O 1
ATOM 3007 N N . ASP B 1 95 ? -5.133 -14.383 -29.578 1 79.94 95 ASP B N 1
ATOM 3008 C CA . ASP B 1 95 ? -5.656 -15.266 -28.547 1 79.94 95 ASP B CA 1
ATOM 3009 C C . ASP B 1 95 ? -6.273 -14.461 -27.406 1 79.94 95 ASP B C 1
ATOM 3011 O O . ASP B 1 95 ? -7.254 -14.898 -26.797 1 79.94 95 ASP B O 1
ATOM 3015 N N . LEU B 1 96 ? -5.762 -13.336 -27.25 1 84.75 96 LEU B N 1
ATOM 3016 C CA . LEU B 1 96 ? -6.152 -12.562 -26.078 1 84.75 96 LEU B CA 1
ATOM 3017 C C . LEU B 1 96 ? -7.258 -11.57 -26.422 1 84.75 96 LEU B C 1
ATOM 3019 O O . LEU B 1 96 ? -7.926 -11.039 -25.531 1 84.75 96 LEU B O 1
ATOM 3023 N N . TYR B 1 97 ? -7.41 -11.398 -27.688 1 86 97 TYR B N 1
ATOM 3024 C CA . TYR B 1 97 ? -8.422 -10.445 -28.109 1 86 97 TYR B CA 1
ATOM 3025 C C . TYR B 1 97 ? -9.812 -10.891 -27.688 1 86 97 TYR B C 1
ATOM 3027 O O . TYR B 1 97 ? -10.242 -12 -28.016 1 86 97 TYR B O 1
ATOM 3035 N N . ASN B 1 98 ? -10.562 -10.062 -26.922 1 92.94 98 ASN B N 1
ATOM 3036 C CA . ASN B 1 98 ? -11.906 -10.305 -26.422 1 92.94 98 ASN B CA 1
ATOM 3037 C C . ASN B 1 98 ? -12.023 -11.68 -25.766 1 92.94 98 ASN B C 1
ATOM 3039 O O . ASN B 1 98 ? -13.055 -12.344 -25.891 1 92.94 98 ASN B O 1
ATOM 3043 N N . LEU B 1 99 ? -10.938 -12.109 -25.172 1 94.5 99 LEU B N 1
ATOM 3044 C CA . LEU B 1 99 ? -10.867 -13.453 -24.609 1 94.5 99 LEU B CA 1
ATOM 3045 C C . LEU B 1 99 ? -11.992 -13.688 -23.609 1 94.5 99 LEU B C 1
ATOM 3047 O O . LEU B 1 99 ? -12.641 -14.734 -23.625 1 94.5 99 LEU B O 1
ATOM 3051 N N . ALA B 1 100 ? -12.289 -12.742 -22.734 1 96.88 100 ALA B N 1
ATOM 3052 C CA . ALA B 1 100 ? -13.328 -12.898 -21.734 1 96.88 100 ALA B CA 1
ATOM 3053 C C . ALA B 1 100 ? -14.695 -13.125 -22.375 1 96.88 100 ALA B C 1
ATOM 3055 O O . ALA B 1 100 ? -15.43 -14.039 -21.984 1 96.88 100 ALA B O 1
ATOM 3056 N N . ASP B 1 101 ? -15 -12.328 -23.375 1 97.38 101 ASP B N 1
ATOM 3057 C CA . ASP B 1 101 ? -16.266 -12.453 -24.078 1 97.38 101 ASP B CA 1
ATOM 3058 C C . ASP B 1 101 ? -16.375 -13.812 -24.766 1 97.38 101 ASP B C 1
ATOM 3060 O O . ASP B 1 101 ? -17.438 -14.445 -24.734 1 97.38 101 ASP B O 1
ATOM 3064 N N . ARG B 1 102 ? -15.344 -14.195 -25.391 1 96.81 102 ARG B N 1
ATOM 3065 C CA . ARG B 1 102 ? -15.336 -15.469 -26.109 1 96.81 102 ARG B CA 1
ATOM 3066 C C . ARG B 1 102 ? -15.5 -16.641 -25.141 1 96.81 102 ARG B C 1
ATOM 3068 O O . ARG B 1 102 ? -16.234 -17.594 -25.438 1 96.81 102 ARG B O 1
ATOM 3075 N N . LEU B 1 103 ? -14.844 -16.562 -24.047 1 97.31 103 LEU B N 1
ATOM 3076 C CA . LEU B 1 103 ? -14.977 -17.609 -23.031 1 97.31 103 LEU B CA 1
ATOM 3077 C C . LEU B 1 103 ? -16.391 -17.641 -22.484 1 97.31 103 LEU B C 1
ATOM 3079 O O . LEU B 1 103 ? -16.969 -18.719 -22.281 1 97.31 103 LEU B O 1
ATOM 3083 N N . GLU B 1 104 ? -16.953 -16.5 -22.203 1 98.06 104 GLU B N 1
ATOM 3084 C CA . GLU B 1 104 ? -18.312 -16.438 -21.703 1 98.06 104 GLU B CA 1
ATOM 3085 C C . GLU B 1 104 ? -19.312 -17.047 -22.688 1 98.06 104 GLU B C 1
ATOM 3087 O O . GLU B 1 104 ? -20.219 -17.781 -22.297 1 98.06 104 GLU B O 1
ATOM 3092 N N . ALA B 1 105 ? -19.125 -16.703 -23.938 1 97.5 105 ALA B N 1
ATOM 3093 C CA . ALA B 1 105 ? -20 -17.234 -24.984 1 97.5 105 ALA B CA 1
ATOM 3094 C C . ALA B 1 105 ? -19.875 -18.766 -25.062 1 97.5 105 ALA B C 1
ATOM 3096 O O . ALA B 1 105 ? -20.875 -19.469 -25.234 1 97.5 105 ALA B O 1
ATOM 3097 N N . ALA B 1 106 ? -18.703 -19.25 -24.938 1 96.19 106 ALA B N 1
ATOM 3098 C CA . ALA B 1 106 ? -18.438 -20.688 -25.062 1 96.19 106 ALA B CA 1
ATOM 3099 C C . ALA B 1 106 ? -18.938 -21.453 -23.844 1 96.19 106 ALA B C 1
ATOM 3101 O O . ALA B 1 106 ? -19.391 -22.594 -23.969 1 96.19 106 ALA B O 1
ATOM 3102 N N . LEU B 1 107 ? -18.859 -20.844 -22.672 1 96.56 107 LEU B N 1
ATOM 3103 C CA . LEU B 1 107 ? -19.094 -21.547 -21.438 1 96.56 107 LEU B CA 1
ATOM 3104 C C . LEU B 1 107 ? -20.484 -21.25 -20.891 1 96.56 107 LEU B C 1
ATOM 3106 O O . LEU B 1 107 ? -21.016 -22 -20.062 1 96.56 107 LEU B O 1
ATOM 3110 N N . GLY B 1 108 ? -21 -20.125 -21.266 1 97.12 108 GLY B N 1
ATOM 3111 C CA . GLY B 1 108 ? -22.328 -19.734 -20.828 1 97.12 108 GLY B CA 1
ATOM 3112 C C . GLY B 1 108 ? -22.359 -19.219 -19.406 1 97.12 108 GLY B C 1
ATOM 3113 O O . GLY B 1 108 ? -23.375 -19.328 -18.703 1 97.12 108 GLY B O 1
ATOM 3114 N N . CYS B 1 109 ? -21.297 -18.75 -18.875 1 97.81 109 CYS B N 1
ATOM 3115 C CA . CYS B 1 109 ? -21.219 -18.188 -17.547 1 97.81 109 CYS B CA 1
ATOM 3116 C C . CYS B 1 109 ? -20.25 -17 -17.516 1 97.81 109 CYS B C 1
ATOM 3118 O O . CYS B 1 109 ? -19.453 -16.828 -18.438 1 97.81 109 CYS B O 1
ATOM 3120 N N . PRO B 1 110 ? -20.375 -16.141 -16.484 1 98.25 110 PRO B N 1
ATOM 3121 C CA . PRO B 1 110 ? -19.453 -15.008 -16.359 1 98.25 110 PRO B CA 1
ATOM 3122 C C . PRO B 1 110 ? -18 -15.438 -16.188 1 98.25 110 PRO B C 1
ATOM 3124 O O . PRO B 1 110 ? -17.734 -16.469 -15.562 1 98.25 110 PRO B O 1
ATOM 3127 N N . VAL B 1 111 ? -17.078 -14.633 -16.797 1 98.38 111 VAL B N 1
ATOM 3128 C CA . VAL B 1 111 ? -15.648 -14.898 -16.734 1 98.38 111 VAL B CA 1
ATOM 3129 C C . VAL B 1 111 ? -14.898 -13.656 -16.25 1 98.38 111 VAL B C 1
ATOM 3131 O O . VAL B 1 111 ? -15.195 -12.547 -16.703 1 98.38 111 VAL B O 1
ATOM 3134 N N . GLU B 1 112 ? -13.984 -13.82 -15.32 1 98 112 GLU B N 1
ATOM 3135 C CA . GLU B 1 112 ? -13.086 -12.766 -14.859 1 98 112 GLU B CA 1
ATOM 3136 C C . GLU B 1 112 ? -11.633 -13.234 -14.875 1 98 112 GLU B C 1
ATOM 3138 O O . GLU B 1 112 ? -11.352 -14.406 -14.633 1 98 112 GLU B O 1
ATOM 3143 N N . PHE B 1 113 ? -10.766 -12.32 -15.125 1 97.44 113 PHE B N 1
ATOM 3144 C CA . PHE B 1 113 ? -9.328 -12.578 -15.094 1 97.44 113 PHE B CA 1
ATOM 3145 C C . PHE B 1 113 ? -8.695 -12 -13.836 1 97.44 113 PHE B C 1
ATOM 3147 O O . PHE B 1 113 ? -9.234 -11.062 -13.242 1 97.44 113 PHE B O 1
ATOM 3154 N N . SER B 1 114 ? -7.633 -12.555 -13.391 1 97.06 114 SER B N 1
ATOM 3155 C CA . SER B 1 114 ? -6.852 -12.094 -12.25 1 97.06 114 SER B CA 1
ATOM 3156 C C . SER B 1 114 ? -5.367 -12.391 -12.438 1 97.06 114 SER B C 1
ATOM 3158 O O . SER B 1 114 ? -4.996 -13.227 -13.258 1 97.06 114 SER B O 1
ATOM 3160 N N . ARG B 1 115 ? -4.57 -11.695 -11.75 1 95.62 115 ARG B N 1
ATOM 3161 C CA . ARG B 1 115 ? -3.15 -12.023 -11.695 1 95.62 115 ARG B CA 1
ATOM 3162 C C . ARG B 1 115 ? -2.922 -13.328 -10.93 1 95.62 115 ARG B C 1
ATOM 3164 O O . ARG B 1 115 ? -3.572 -13.578 -9.914 1 95.62 115 ARG B O 1
ATOM 3171 N N . ASP B 1 116 ? -1.984 -14.047 -11.328 1 93.25 116 ASP B N 1
ATOM 3172 C CA . ASP B 1 116 ? -1.718 -15.344 -10.719 1 93.25 116 ASP B CA 1
ATOM 3173 C C . ASP B 1 116 ? -1.408 -15.195 -9.227 1 93.25 116 ASP B C 1
ATOM 3175 O O . ASP B 1 116 ? -1.849 -16.016 -8.414 1 93.25 116 ASP B O 1
ATOM 3179 N N . VAL B 1 117 ? -0.669 -14.141 -8.844 1 95.62 117 VAL B N 1
ATOM 3180 C CA . VAL B 1 117 ? -0.305 -13.969 -7.445 1 95.62 117 VAL B CA 1
ATOM 3181 C C . VAL B 1 117 ? -1.56 -13.703 -6.617 1 95.62 117 VAL B C 1
ATOM 3183 O O . VAL B 1 117 ? -1.619 -14.062 -5.438 1 95.62 117 VAL B O 1
ATOM 3186 N N . ASN B 1 118 ? -2.549 -13.062 -7.16 1 97.94 118 ASN B N 1
ATOM 3187 C CA . ASN B 1 118 ? -3.805 -12.844 -6.457 1 97.94 118 ASN B CA 1
ATOM 3188 C C . ASN B 1 118 ? -4.535 -14.156 -6.184 1 97.94 118 ASN B C 1
ATOM 3190 O O . ASN B 1 118 ? -5.203 -14.297 -5.16 1 97.94 118 ASN B O 1
ATOM 3194 N N . LEU B 1 119 ? -4.402 -15.125 -7.145 1 97.62 119 LEU B N 1
ATOM 3195 C CA . LEU B 1 119 ? -5 -16.438 -6.934 1 97.62 119 LEU B CA 1
ATOM 3196 C C . LEU B 1 119 ? -4.332 -17.156 -5.77 1 97.62 119 LEU B C 1
ATOM 3198 O O . LEU B 1 119 ? -5.012 -17.734 -4.914 1 97.62 119 LEU B O 1
ATOM 3202 N N . GLN B 1 120 ? -3.018 -17.078 -5.816 1 96.62 120 GLN B N 1
ATOM 3203 C CA . GLN B 1 120 ? -2.268 -17.703 -4.73 1 96.62 120 GLN B CA 1
ATOM 3204 C C . GLN B 1 120 ? -2.631 -17.078 -3.383 1 96.62 120 GLN B C 1
ATOM 3206 O O . GLN B 1 120 ? -2.852 -17.797 -2.402 1 96.62 120 GLN B O 1
ATOM 3211 N N . LEU B 1 121 ? -2.682 -15.789 -3.34 1 98.12 121 LEU B N 1
ATOM 3212 C CA . LEU B 1 121 ? -3.09 -15.086 -2.131 1 98.12 121 LEU B CA 1
ATOM 3213 C C . LEU B 1 121 ? -4.473 -15.539 -1.679 1 98.12 121 LEU B C 1
ATOM 3215 O O . LEU B 1 121 ? -4.688 -15.805 -0.494 1 98.12 121 LEU B O 1
ATOM 3219 N N . SER B 1 122 ? -5.375 -15.57 -2.605 1 97.94 122 SER B N 1
ATOM 3220 C CA . SER B 1 122 ? -6.738 -15.977 -2.279 1 97.94 122 SER B CA 1
ATOM 3221 C C . SER B 1 122 ? -6.766 -17.359 -1.623 1 97.94 122 SER B C 1
ATOM 3223 O O . SER B 1 122 ? -7.453 -17.547 -0.621 1 97.94 122 SER B O 1
ATOM 3225 N N . PHE B 1 123 ? -6.043 -18.312 -2.145 1 97.69 123 PHE B N 1
ATOM 3226 C CA . PHE B 1 123 ? -5.965 -19.641 -1.557 1 97.69 123 PHE B CA 1
ATOM 3227 C C . PHE B 1 123 ? -5.441 -19.578 -0.128 1 97.69 123 PHE B C 1
ATOM 3229 O O . PHE B 1 123 ? -6.059 -20.125 0.791 1 97.69 123 PHE B O 1
ATOM 3236 N N . ASP B 1 124 ? -4.297 -18.891 0.017 1 98.12 124 ASP B N 1
ATOM 3237 C CA . ASP B 1 124 ? -3.639 -18.844 1.318 1 98.12 124 ASP B CA 1
ATOM 3238 C C . ASP B 1 124 ? -4.523 -18.141 2.352 1 98.12 124 ASP B C 1
ATOM 3240 O O . ASP B 1 124 ? -4.559 -18.547 3.518 1 98.12 124 ASP B O 1
ATOM 3244 N N . VAL B 1 125 ? -5.211 -17.094 1.949 1 98 125 VAL B N 1
ATOM 3245 C CA . VAL B 1 125 ? -6.129 -16.391 2.836 1 98 125 VAL B CA 1
ATOM 3246 C C . VAL B 1 125 ? -7.234 -17.344 3.293 1 98 125 VAL B C 1
ATOM 3248 O O . VAL B 1 125 ? -7.555 -17.406 4.48 1 98 125 VAL B O 1
ATOM 3251 N N . GLN B 1 126 ? -7.785 -18.094 2.344 1 96.19 126 GLN B N 1
ATOM 3252 C CA . GLN B 1 126 ? -8.836 -19.047 2.684 1 96.19 126 GLN B CA 1
ATOM 3253 C C . GLN B 1 126 ? -8.305 -20.141 3.598 1 96.19 126 GLN B C 1
ATOM 3255 O O . GLN B 1 126 ? -8.938 -20.484 4.602 1 96.19 126 GLN B O 1
ATOM 3260 N N . GLU B 1 127 ? -7.199 -20.656 3.213 1 95.56 127 GLU B N 1
ATOM 3261 C CA . GLU B 1 127 ? -6.609 -21.766 3.947 1 95.56 127 GLU B CA 1
ATOM 3262 C C . GLU B 1 127 ? -6.309 -21.375 5.391 1 95.56 127 GLU B C 1
ATOM 3264 O O . GLU B 1 127 ? -6.414 -22.203 6.301 1 95.56 127 GLU B O 1
ATOM 3269 N N . ASN B 1 128 ? -5.945 -20.172 5.598 1 97.5 128 ASN B N 1
ATOM 3270 C CA . ASN B 1 128 ? -5.523 -19.734 6.926 1 97.5 128 ASN B CA 1
ATOM 3271 C C . ASN B 1 128 ? -6.613 -18.922 7.617 1 97.5 128 ASN B C 1
ATOM 3273 O O . ASN B 1 128 ? -6.371 -18.312 8.664 1 97.5 128 ASN B O 1
ATOM 3277 N N . HIS B 1 129 ? -7.828 -18.844 7.074 1 97.31 129 HIS B N 1
ATOM 3278 C CA . HIS B 1 129 ? -9 -18.203 7.641 1 97.31 129 HIS B CA 1
ATOM 3279 C C . HIS B 1 129 ? -8.734 -16.719 7.91 1 97.31 129 HIS B C 1
ATOM 3281 O O . HIS B 1 129 ? -9.023 -16.219 9 1 97.31 129 HIS B O 1
ATOM 3287 N N . LEU B 1 130 ? -8.203 -16 6.895 1 98.12 130 LEU B N 1
ATOM 3288 C CA . LEU B 1 130 ? -7.785 -14.609 7.039 1 98.12 130 LEU B CA 1
ATOM 3289 C C . LEU B 1 130 ? -8.695 -13.688 6.234 1 98.12 130 LEU B C 1
ATOM 3291 O O . LEU B 1 130 ? -8.312 -12.562 5.91 1 98.12 130 LEU B O 1
ATOM 3295 N N . GLN B 1 131 ? -9.883 -14.078 5.883 1 97.06 131 GLN B N 1
ATOM 3296 C CA . GLN B 1 131 ? -10.75 -13.383 4.934 1 97.06 131 GLN B CA 1
ATOM 3297 C C . GLN B 1 131 ? -11.125 -11.992 5.449 1 97.06 131 GLN B C 1
ATOM 3299 O O . GLN B 1 131 ? -11.391 -11.086 4.66 1 97.06 131 GLN B O 1
ATOM 3304 N N . GLU B 1 132 ? -11.141 -11.805 6.754 1 97.12 132 GLU B N 1
ATOM 3305 C CA . GLU B 1 132 ? -11.578 -10.531 7.316 1 97.12 132 GLU B CA 1
ATOM 3306 C C . GLU B 1 132 ? -10.383 -9.695 7.77 1 97.12 132 GLU B C 1
ATOM 3308 O O . GLU B 1 132 ? -10.555 -8.68 8.445 1 97.12 132 GLU B O 1
ATOM 3313 N N . GLN B 1 133 ? -9.211 -10.078 7.453 1 98.19 133 GLN B N 1
ATOM 3314 C CA . GLN B 1 133 ? -7.988 -9.406 7.891 1 98.19 133 GLN B CA 1
ATOM 3315 C C . GLN B 1 133 ? -7.293 -8.711 6.727 1 98.19 133 GLN B C 1
ATOM 3317 O O . GLN B 1 133 ? -7.633 -8.945 5.562 1 98.19 133 GLN B O 1
ATOM 3322 N N . GLU B 1 134 ? -6.453 -7.73 7.004 1 98.56 134 GLU B N 1
ATOM 3323 C CA . GLU B 1 134 ? -5.551 -7.141 6.023 1 98.56 134 GLU B CA 1
ATOM 3324 C C . GLU B 1 134 ? -4.277 -7.965 5.879 1 98.56 134 GLU B C 1
ATOM 3326 O O . GLU B 1 134 ? -3.527 -8.141 6.844 1 98.56 134 GLU B O 1
ATOM 3331 N N . VAL B 1 135 ? -4.066 -8.5 4.645 1 98.88 135 VAL B N 1
ATOM 3332 C CA . VAL B 1 135 ? -2.998 -9.484 4.473 1 98.88 135 VAL B CA 1
ATOM 3333 C C . VAL B 1 135 ? -2.117 -9.086 3.291 1 98.88 135 VAL B C 1
ATOM 3335 O O . VAL B 1 135 ? -2.619 -8.648 2.252 1 98.88 135 VAL B O 1
ATOM 3338 N N . LEU B 1 136 ? -0.823 -9.141 3.482 1 98.94 136 LEU B N 1
ATOM 3339 C CA . LEU B 1 136 ? 0.145 -9.07 2.393 1 98.94 136 LEU B CA 1
ATOM 3340 C C . LEU B 1 136 ? 0.741 -10.445 2.104 1 98.94 136 LEU B C 1
ATOM 3342 O O . LEU B 1 136 ? 0.875 -11.273 3.008 1 98.94 136 LEU B O 1
ATOM 3346 N N . ALA B 1 137 ? 1.045 -10.672 0.892 1 98.75 137 ALA B N 1
ATOM 3347 C CA . ALA B 1 137 ? 1.744 -11.898 0.528 1 98.75 137 ALA B CA 1
ATOM 3348 C C . ALA B 1 137 ? 2.938 -11.609 -0.376 1 98.75 137 ALA B C 1
ATOM 3350 O O . ALA B 1 137 ? 2.807 -10.898 -1.375 1 98.75 137 ALA B O 1
ATOM 3351 N N . ALA B 1 138 ? 4.047 -12.078 -0.007 1 98.62 138 ALA B N 1
ATOM 3352 C CA . ALA B 1 138 ? 5.266 -12.023 -0.805 1 98.62 138 ALA B CA 1
ATOM 3353 C C . ALA B 1 138 ? 5.695 -13.414 -1.263 1 98.62 138 ALA B C 1
ATOM 3355 O O . ALA B 1 138 ? 5.895 -14.312 -0.441 1 98.62 138 ALA B O 1
ATOM 3356 N N . TYR B 1 139 ? 5.738 -13.609 -2.539 1 97.19 139 TYR B N 1
ATOM 3357 C CA . TYR B 1 139 ? 6.094 -14.891 -3.141 1 97.19 139 TYR B CA 1
ATOM 3358 C C . TYR B 1 139 ? 7.402 -14.789 -3.918 1 97.19 139 TYR B C 1
ATOM 3360 O O . TYR B 1 139 ? 7.43 -14.25 -5.027 1 97.19 139 TYR B O 1
ATOM 3368 N N . LEU B 1 140 ? 8.469 -15.352 -3.357 1 97.38 140 LEU B N 1
ATOM 3369 C CA . LEU B 1 140 ? 9.766 -15.328 -4.02 1 97.38 140 LEU B CA 1
ATOM 3370 C C . LEU B 1 140 ? 9.945 -16.547 -4.91 1 97.38 140 LEU B C 1
ATOM 3372 O O . LEU B 1 140 ? 10.133 -17.656 -4.41 1 97.38 140 LEU B O 1
ATOM 3376 N N . GLY B 1 141 ? 9.797 -16.406 -6.125 1 94.25 141 GLY B N 1
ATOM 3377 C CA . GLY B 1 141 ? 9.992 -17.406 -7.148 1 94.25 141 GLY B CA 1
ATOM 3378 C C . GLY B 1 141 ? 10.883 -16.953 -8.281 1 94.25 141 GLY B C 1
ATOM 3379 O O . GLY B 1 141 ? 11.977 -16.438 -8.047 1 94.25 141 GLY B O 1
ATOM 3380 N N . THR B 1 142 ? 10.352 -17.188 -9.539 1 91.44 142 THR B N 1
ATOM 3381 C CA . THR B 1 142 ? 11.117 -16.656 -10.664 1 91.44 142 THR B CA 1
ATOM 3382 C C . THR B 1 142 ? 11.375 -15.164 -10.492 1 91.44 142 THR B C 1
ATOM 3384 O O . THR B 1 142 ? 12.484 -14.688 -10.75 1 91.44 142 THR B O 1
ATOM 3387 N N . GLY B 1 143 ? 10.438 -14.453 -10.078 1 94.19 143 GLY B N 1
ATOM 3388 C CA . GLY B 1 143 ? 10.523 -13.062 -9.664 1 94.19 143 GLY B CA 1
ATOM 3389 C C . GLY B 1 143 ? 10.094 -12.844 -8.227 1 94.19 143 GLY B C 1
ATOM 3390 O O . GLY B 1 143 ? 10.156 -13.758 -7.402 1 94.19 143 GLY B O 1
ATOM 3391 N N . MET B 1 144 ? 9.867 -11.641 -7.859 1 96.31 144 MET B N 1
ATOM 3392 C CA . MET B 1 144 ? 9.289 -11.281 -6.57 1 96.31 144 MET B CA 1
ATOM 3393 C C . MET B 1 144 ? 7.82 -10.891 -6.723 1 96.31 144 MET B C 1
ATOM 3395 O O . MET B 1 144 ? 7.508 -9.727 -6.996 1 96.31 144 MET B O 1
ATOM 3399 N N . GLY B 1 145 ? 6.914 -11.875 -6.52 1 96.12 145 GLY B N 1
ATOM 3400 C CA . GLY B 1 145 ? 5.48 -11.617 -6.535 1 96.12 145 GLY B CA 1
ATOM 3401 C C . GLY B 1 145 ? 4.98 -10.977 -5.254 1 96.12 145 GLY B C 1
ATOM 3402 O O . GLY B 1 145 ? 5.574 -11.156 -4.188 1 96.12 145 GLY B O 1
ATOM 3403 N N . PHE B 1 146 ? 3.922 -10.305 -5.391 1 98.06 146 PHE B N 1
ATOM 3404 C CA . PHE B 1 146 ? 3.316 -9.625 -4.254 1 98.06 146 PHE B CA 1
ATOM 3405 C C . PHE B 1 146 ? 1.828 -9.391 -4.492 1 98.06 146 PHE B C 1
ATOM 3407 O O . PHE B 1 146 ? 1.413 -9.086 -5.613 1 98.06 146 PHE B O 1
ATOM 3414 N N . ALA B 1 147 ? 1.075 -9.602 -3.514 1 98.56 147 ALA B N 1
ATOM 3415 C CA . ALA B 1 147 ? -0.369 -9.391 -3.574 1 98.56 147 ALA B CA 1
ATOM 3416 C C . ALA B 1 147 ? -0.902 -8.867 -2.244 1 98.56 147 ALA B C 1
ATOM 3418 O O . ALA B 1 147 ? -0.279 -9.062 -1.198 1 98.56 147 ALA B O 1
ATOM 3419 N N . VAL B 1 148 ? -1.984 -8.141 -2.314 1 98.69 148 VAL B N 1
ATOM 3420 C CA . VAL B 1 148 ? -2.557 -7.461 -1.157 1 98.69 148 VAL B CA 1
ATOM 3421 C C . VAL B 1 148 ? -4.027 -7.848 -1.006 1 98.69 148 VAL B C 1
ATOM 3423 O O . VAL B 1 148 ? -4.781 -7.828 -1.979 1 98.69 148 VAL B O 1
ATOM 3426 N N . TRP B 1 149 ? -4.41 -8.32 0.138 1 98.62 149 TRP B N 1
ATOM 3427 C CA . TRP B 1 149 ? -5.797 -8.602 0.499 1 98.62 149 TRP B CA 1
ATOM 3428 C C . TRP B 1 149 ? -6.348 -7.52 1.422 1 98.62 149 TRP B C 1
ATOM 3430 O O . TRP B 1 149 ? -5.93 -7.406 2.576 1 98.62 149 TRP B O 1
ATOM 3440 N N . LEU B 1 150 ? -7.191 -6.699 0.898 1 96.94 150 LEU B N 1
ATOM 3441 C CA . LEU B 1 150 ? -7.82 -5.613 1.639 1 96.94 150 LEU B CA 1
ATOM 3442 C C . LEU B 1 150 ? -9.336 -5.648 1.477 1 96.94 150 LEU B C 1
ATOM 3444 O O . LEU B 1 150 ? -9.844 -5.945 0.393 1 96.94 150 LEU B O 1
ATOM 3448 N N . ASN B 1 151 ? -10.031 -5.336 2.488 1 93.31 151 ASN B N 1
ATOM 3449 C CA . ASN B 1 151 ? -11.484 -5.176 2.453 1 93.31 151 ASN B CA 1
ATOM 3450 C C . ASN B 1 151 ? -12.164 -6.402 1.848 1 93.31 151 ASN B C 1
ATOM 3452 O O . ASN B 1 151 ? -13.023 -6.27 0.975 1 93.31 151 ASN B O 1
ATOM 3456 N N . GLY B 1 152 ? -11.664 -7.555 2.037 1 94.81 152 GLY B N 1
ATOM 3457 C CA . GLY B 1 152 ? -12.359 -8.797 1.743 1 94.81 152 GLY B CA 1
ATOM 3458 C C . GLY B 1 152 ? -12 -9.375 0.387 1 94.81 152 GLY B C 1
ATOM 3459 O O . GLY B 1 152 ? -12.641 -10.32 -0.076 1 94.81 152 GLY B O 1
ATOM 3460 N N . GLY B 1 153 ? -11 -8.844 -0.292 1 96.69 153 GLY B N 1
ATOM 3461 C CA . GLY B 1 153 ? -10.555 -9.359 -1.578 1 96.69 153 GLY B CA 1
ATOM 3462 C C . GLY B 1 153 ? -9.188 -8.844 -1.983 1 96.69 153 GLY B C 1
ATOM 3463 O O . GLY B 1 153 ? -8.609 -8 -1.297 1 96.69 153 GLY B O 1
ATOM 3464 N N . PRO B 1 154 ? -8.703 -9.336 -3.119 1 97.94 154 PRO B N 1
ATOM 3465 C CA . PRO B 1 154 ? -7.434 -8.805 -3.619 1 97.94 154 PRO B CA 1
ATOM 3466 C C . PRO B 1 154 ? -7.527 -7.328 -4.016 1 97.94 154 PRO B C 1
ATOM 3468 O O . PRO B 1 154 ? -8.469 -6.93 -4.699 1 97.94 154 PRO B O 1
ATOM 3471 N N . TRP B 1 155 ? -6.613 -6.566 -3.541 1 97.88 155 TRP B N 1
ATOM 3472 C CA . TRP B 1 155 ? -6.527 -5.172 -3.957 1 97.88 155 TRP B CA 1
ATOM 3473 C C . TRP B 1 155 ? -5.867 -5.055 -5.328 1 97.88 155 TRP B C 1
ATOM 3475 O O . TRP B 1 155 ? -4.715 -5.461 -5.504 1 97.88 155 TRP B O 1
ATOM 3485 N N . ILE B 1 156 ? -6.582 -4.43 -6.254 1 97.5 156 ILE B N 1
ATOM 3486 C CA . ILE B 1 156 ? -6.039 -4.434 -7.609 1 97.5 156 ILE B CA 1
ATOM 3487 C C . ILE B 1 156 ? -5.629 -3.016 -8 1 97.5 156 ILE B C 1
ATOM 3489 O O . ILE B 1 156 ? -4.926 -2.82 -9 1 97.5 156 ILE B O 1
ATOM 3493 N N . GLY B 1 157 ? -6.027 -1.956 -7.23 1 97.44 157 GLY B N 1
ATOM 3494 C CA . GLY B 1 157 ? -5.637 -0.583 -7.508 1 97.44 157 GLY B CA 1
ATOM 3495 C C . GLY B 1 157 ? -6.539 0.102 -8.516 1 97.44 157 GLY B C 1
ATOM 3496 O O . GLY B 1 157 ? -7.582 -0.438 -8.891 1 97.44 157 GLY B O 1
ATOM 3497 N N . ALA B 1 158 ? -6.211 1.314 -8.891 1 97.81 158 ALA B N 1
ATOM 3498 C CA . ALA B 1 158 ? -7.016 2.166 -9.758 1 97.81 158 ALA B CA 1
ATOM 3499 C C . ALA B 1 158 ? -7.027 1.633 -11.188 1 97.81 158 ALA B C 1
ATOM 3501 O O . ALA B 1 158 ? -8 1.821 -11.922 1 97.81 158 ALA B O 1
ATOM 3502 N N . HIS B 1 159 ? -5.941 0.902 -11.555 1 97.12 159 HIS B N 1
ATOM 3503 C CA . HIS B 1 159 ? -5.805 0.497 -12.953 1 97.12 159 HIS B CA 1
ATOM 3504 C C . HIS B 1 159 ? -5.668 -1.018 -13.078 1 97.12 159 HIS B C 1
ATOM 3506 O O . HIS B 1 159 ? -5.48 -1.54 -14.172 1 97.12 159 HIS B O 1
ATOM 3512 N N . GLY B 1 160 ? -5.703 -1.704 -11.953 1 96.81 160 GLY B N 1
ATOM 3513 C CA . GLY B 1 160 ? -5.699 -3.158 -11.938 1 96.81 160 GLY B CA 1
ATOM 3514 C C . GLY B 1 160 ? -4.32 -3.75 -11.711 1 96.81 160 GLY B C 1
ATOM 3515 O O . GLY B 1 160 ? -4.164 -4.969 -11.641 1 96.81 160 GLY B O 1
ATOM 3516 N N . VAL B 1 161 ? -3.301 -2.916 -11.453 1 96.56 161 VAL B N 1
ATOM 3517 C CA . VAL B 1 161 ? -1.935 -3.424 -11.508 1 96.56 161 VAL B CA 1
ATOM 3518 C C . VAL B 1 161 ? -1.232 -3.16 -10.18 1 96.56 161 VAL B C 1
ATOM 3520 O O . VAL B 1 161 ? -0.019 -2.943 -10.141 1 96.56 161 VAL B O 1
ATOM 3523 N N . ALA B 1 162 ? -1.969 -3.102 -9.07 1 97.69 162 ALA B N 1
ATOM 3524 C CA . ALA B 1 162 ? -1.368 -2.914 -7.754 1 97.69 162 ALA B CA 1
ATOM 3525 C C . ALA B 1 162 ? -0.464 -4.09 -7.391 1 97.69 162 ALA B C 1
ATOM 3527 O O . ALA B 1 162 ? -0.625 -5.191 -7.922 1 97.69 162 ALA B O 1
ATOM 3528 N N . GLY B 1 163 ? 0.495 -3.824 -6.535 1 97.69 163 GLY B N 1
ATOM 3529 C CA . GLY B 1 163 ? 1.262 -4.883 -5.898 1 97.69 163 GLY B CA 1
ATOM 3530 C C . GLY B 1 163 ? 2.492 -5.285 -6.688 1 97.69 163 GLY B C 1
ATOM 3531 O O . GLY B 1 163 ? 2.83 -6.469 -6.758 1 97.69 163 GLY B O 1
ATOM 3532 N N . GLU B 1 164 ? 3.141 -4.363 -7.293 1 96.69 164 GLU B N 1
ATOM 3533 C CA . GLU B 1 164 ? 4.336 -4.664 -8.078 1 96.69 164 GLU B CA 1
ATOM 3534 C C . GLU B 1 164 ? 5.602 -4.496 -7.242 1 96.69 164 GLU B C 1
ATOM 3536 O O . GLU B 1 164 ? 6.496 -3.73 -7.605 1 96.69 164 GLU B O 1
ATOM 3541 N N . LEU B 1 165 ? 5.727 -5.324 -6.258 1 98.06 165 LEU B N 1
ATOM 3542 C CA . LEU B 1 165 ? 6.852 -5.262 -5.332 1 98.06 165 LEU B CA 1
ATOM 3543 C C . LEU B 1 165 ? 8.164 -5.574 -6.051 1 98.06 165 LEU B C 1
ATOM 3545 O O . LEU B 1 165 ? 9.203 -4.996 -5.727 1 98.06 165 LEU B O 1
ATOM 3549 N N . GLY B 1 166 ? 8.164 -6.445 -7.004 1 97.81 166 GLY B N 1
ATOM 3550 C CA . GLY B 1 166 ? 9.367 -6.797 -7.746 1 97.81 166 GLY B CA 1
ATOM 3551 C C . GLY B 1 166 ? 9.898 -5.656 -8.586 1 97.81 166 GLY B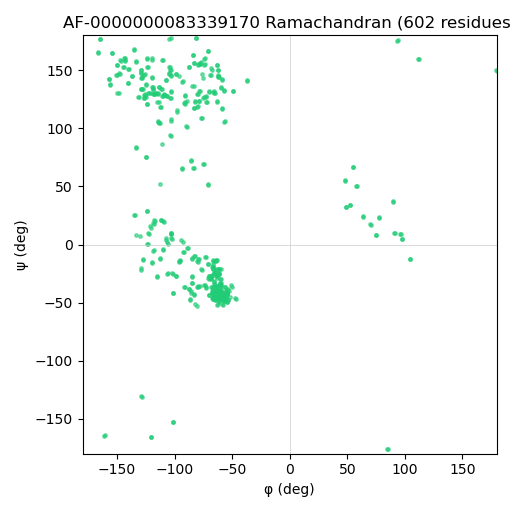 C 1
ATOM 3552 O O . GLY B 1 166 ? 11.055 -5.695 -9.031 1 97.81 166 GLY B O 1
ATOM 3553 N N . HIS B 1 167 ? 9.117 -4.637 -8.781 1 97.5 167 HIS B N 1
ATOM 3554 C CA . HIS B 1 167 ? 9.469 -3.561 -9.703 1 97.5 167 HIS B CA 1
ATOM 3555 C C . HIS B 1 167 ? 9.617 -2.23 -8.969 1 97.5 167 HIS B C 1
ATOM 3557 O O . HIS B 1 167 ? 9.5 -1.166 -9.578 1 97.5 167 HIS B O 1
ATOM 3563 N N . ILE B 1 168 ? 9.828 -2.268 -7.664 1 98.62 168 ILE B N 1
ATOM 3564 C CA . ILE B 1 168 ? 10.18 -1.044 -6.949 1 98.62 168 ILE B CA 1
ATOM 3565 C C . ILE B 1 168 ? 11.672 -0.778 -7.078 1 98.62 168 ILE B C 1
ATOM 3567 O O . ILE B 1 168 ? 12.461 -1.701 -7.316 1 98.62 168 ILE B O 1
ATOM 3571 N N . PRO B 1 169 ? 12.07 0.458 -6.938 1 98.44 169 PRO B N 1
ATOM 3572 C CA . PRO B 1 169 ? 13.469 0.829 -7.16 1 98.44 169 PRO B CA 1
ATOM 3573 C C . PRO B 1 169 ? 14.344 0.585 -5.934 1 98.44 169 PRO B C 1
ATOM 3575 O O . PRO B 1 169 ? 14.938 1.524 -5.398 1 98.44 169 PRO B O 1
ATOM 3578 N N . LEU B 1 170 ? 14.531 -0.629 -5.527 1 97.94 170 LEU B N 1
ATOM 3579 C CA . LEU B 1 170 ? 15.359 -1.072 -4.414 1 97.94 170 LEU B CA 1
ATOM 3580 C C . LEU B 1 170 ? 16.438 -2.041 -4.891 1 97.94 170 LEU B C 1
ATOM 3582 O O . LEU B 1 170 ? 16.938 -2.855 -4.109 1 97.94 170 LEU B O 1
ATOM 3586 N N . GLY B 1 171 ? 16.672 -2.078 -6.195 1 97.44 171 GLY B N 1
ATOM 3587 C CA . GLY B 1 171 ? 17.688 -2.955 -6.773 1 97.44 171 GLY B CA 1
ATOM 3588 C C . GLY B 1 171 ? 18.969 -2.234 -7.121 1 97.44 171 GLY B C 1
ATOM 3589 O O . GLY B 1 171 ? 19.391 -1.321 -6.406 1 97.44 171 GLY B O 1
ATOM 3590 N N . ASP B 1 172 ? 19.672 -2.729 -8.078 1 96.06 172 ASP B N 1
ATOM 3591 C CA . ASP B 1 172 ? 20.953 -2.186 -8.555 1 96.06 172 ASP B CA 1
ATOM 3592 C C . ASP B 1 172 ? 20.734 -1.176 -9.68 1 96.06 172 ASP B C 1
ATOM 3594 O O . ASP B 1 172 ? 20.188 -1.519 -10.727 1 96.06 172 ASP B O 1
ATOM 3598 N N . ASP B 1 173 ? 21.219 -0.012 -9.461 1 95.88 173 ASP B N 1
ATOM 3599 C CA . ASP B 1 173 ? 21.031 1.07 -10.422 1 95.88 173 ASP B CA 1
ATOM 3600 C C . ASP B 1 173 ? 21.672 0.727 -11.766 1 95.88 173 ASP B C 1
ATOM 3602 O O . ASP B 1 173 ? 21.281 1.264 -12.797 1 95.88 173 ASP B O 1
ATOM 3606 N N . ALA B 1 174 ? 22.625 -0.12 -11.766 1 96.5 174 ALA B N 1
ATOM 3607 C CA . ALA B 1 174 ? 23.391 -0.439 -12.969 1 96.5 174 ALA B CA 1
ATOM 3608 C C . ALA B 1 174 ? 22.672 -1.471 -13.828 1 96.5 174 ALA B C 1
ATOM 3610 O O . ALA B 1 174 ? 23.062 -1.734 -14.961 1 96.5 174 ALA B O 1
ATOM 3611 N N . LEU B 1 175 ? 21.641 -2.066 -13.344 1 96.44 175 LEU B N 1
ATOM 3612 C CA . LEU B 1 175 ? 20.922 -3.125 -14.055 1 96.44 175 LEU B CA 1
ATOM 3613 C C . LEU B 1 175 ? 19.578 -2.631 -14.57 1 96.44 175 LEU B C 1
ATOM 3615 O O . LEU B 1 175 ? 18.891 -1.872 -13.883 1 96.44 175 LEU B O 1
ATOM 3619 N N . THR B 1 176 ? 19.219 -3.057 -15.742 1 95.88 176 THR B N 1
ATOM 3620 C CA . THR B 1 176 ? 17.906 -2.797 -16.328 1 95.88 176 THR B CA 1
ATOM 3621 C C . THR B 1 176 ? 17.016 -4.039 -16.234 1 95.88 176 THR B C 1
ATOM 3623 O O . THR B 1 176 ? 17.438 -5.133 -16.641 1 95.88 176 THR B O 1
ATOM 3626 N N . CYS B 1 177 ? 15.914 -3.867 -15.703 1 94.44 177 CYS B N 1
ATOM 3627 C CA . CYS B 1 177 ? 14.953 -4.953 -15.531 1 94.44 177 CYS B CA 1
ATOM 3628 C C . CYS B 1 177 ? 14.297 -5.316 -16.859 1 94.44 177 CYS B C 1
ATOM 3630 O O . CYS B 1 177 ? 14.305 -4.52 -17.797 1 94.44 177 CYS B O 1
ATOM 3632 N N . ALA B 1 178 ? 13.734 -6.516 -16.938 1 86.75 178 ALA B N 1
ATOM 3633 C CA . ALA B 1 178 ? 13.016 -6.941 -18.141 1 86.75 178 ALA B CA 1
ATOM 3634 C C . ALA B 1 178 ? 11.82 -6.031 -18.422 1 86.75 178 ALA B C 1
ATOM 3636 O O . ALA B 1 178 ? 11.383 -5.906 -19.562 1 86.75 178 ALA B O 1
ATOM 3637 N N . CYS B 1 179 ? 11.359 -5.348 -17.422 1 88.75 179 CYS B N 1
ATOM 3638 C CA . CYS B 1 179 ? 10.227 -4.449 -17.609 1 88.75 179 CYS B CA 1
ATOM 3639 C C . CYS B 1 179 ? 10.664 -3.139 -18.25 1 88.75 179 CYS B C 1
ATOM 3641 O O . CYS B 1 179 ? 9.828 -2.326 -18.656 1 88.75 179 CYS B O 1
ATOM 3643 N N . GLY B 1 180 ? 11.922 -2.885 -18.312 1 92.88 180 GLY B N 1
ATOM 3644 C CA . GLY B 1 180 ? 12.477 -1.698 -18.938 1 92.88 180 GLY B CA 1
ATOM 3645 C C . GLY B 1 180 ? 12.953 -0.659 -17.938 1 92.88 180 GLY B C 1
ATOM 3646 O O . GLY B 1 180 ? 13.664 0.28 -18.312 1 92.88 180 GLY B O 1
ATOM 3647 N N . ASN B 1 181 ? 12.648 -0.745 -16.672 1 95.62 181 ASN B N 1
ATOM 3648 C CA . ASN B 1 181 ? 13.031 0.225 -15.656 1 95.62 181 ASN B CA 1
ATOM 3649 C C . ASN B 1 181 ? 14.406 -0.092 -15.07 1 95.62 181 ASN B C 1
ATOM 3651 O O . ASN B 1 181 ? 14.812 -1.253 -15.031 1 95.62 181 ASN B O 1
ATOM 3655 N N . PRO B 1 182 ? 15.039 0.886 -14.633 1 96.5 182 PRO B N 1
ATOM 3656 C CA . PRO B 1 182 ? 16.234 0.643 -13.828 1 96.5 182 PRO B CA 1
ATOM 3657 C C . PRO B 1 182 ? 15.922 0.282 -12.383 1 96.5 182 PRO B C 1
ATOM 3659 O O . PRO B 1 182 ? 14.852 0.621 -11.875 1 96.5 182 PRO B O 1
ATOM 3662 N N . ALA B 1 183 ? 16.812 -0.429 -11.695 1 97.5 183 ALA B N 1
ATOM 3663 C CA . ALA B 1 183 ? 16.953 -0.548 -10.25 1 97.5 183 ALA B CA 1
ATOM 3664 C C . ALA B 1 183 ? 15.789 -1.346 -9.656 1 97.5 183 ALA B C 1
ATOM 3666 O O . ALA B 1 183 ? 15.562 -1.315 -8.445 1 97.5 183 ALA B O 1
ATOM 3667 N N . CYS B 1 184 ? 15.078 -2.088 -10.516 1 98.12 184 CYS B N 1
ATOM 3668 C CA . CYS B 1 184 ? 14.008 -2.908 -9.961 1 98.12 184 CYS B CA 1
ATOM 3669 C C . CYS B 1 184 ? 14.562 -3.951 -9 1 98.12 184 CYS B C 1
ATOM 3671 O O . CYS B 1 184 ? 15.609 -4.547 -9.258 1 98.12 184 CYS B O 1
ATOM 3673 N N . LEU B 1 185 ? 13.828 -4.219 -7.984 1 98.5 185 LEU B N 1
ATOM 3674 C CA . LEU B 1 185 ? 14.203 -5.172 -6.945 1 98.5 185 LEU B CA 1
ATOM 3675 C C . LEU B 1 185 ? 14.523 -6.535 -7.547 1 98.5 185 LEU B C 1
ATOM 3677 O O . LEU B 1 185 ? 15.484 -7.188 -7.133 1 98.5 185 LEU B O 1
ATOM 3681 N N . GLU B 1 186 ? 13.789 -6.996 -8.523 1 97 186 GLU B N 1
ATOM 3682 C CA . GLU B 1 186 ? 13.867 -8.352 -9.062 1 97 186 GLU B CA 1
ATOM 3683 C C . GLU B 1 186 ? 15.227 -8.609 -9.703 1 97 186 GLU B C 1
ATOM 3685 O O . GLU B 1 186 ? 15.641 -9.766 -9.859 1 97 186 GLU B O 1
ATOM 3690 N N . THR B 1 187 ? 15.914 -7.523 -10.078 1 96.94 187 THR B N 1
ATOM 3691 C CA . THR B 1 187 ? 17.219 -7.691 -10.711 1 96.94 187 THR B CA 1
ATOM 3692 C C . THR B 1 187 ? 18.219 -8.266 -9.719 1 96.94 187 THR B C 1
ATOM 3694 O O . THR B 1 187 ? 19.234 -8.859 -10.117 1 96.94 187 THR B O 1
ATOM 3697 N N . VAL B 1 188 ? 17.938 -8.125 -8.406 1 97.88 188 VAL B N 1
ATOM 3698 C CA . VAL B 1 188 ? 18.906 -8.562 -7.414 1 97.88 188 VAL B CA 1
ATOM 3699 C C . VAL B 1 188 ? 18.25 -9.5 -6.41 1 97.88 188 VAL B C 1
ATOM 3701 O O . VAL B 1 188 ? 18.922 -10.156 -5.613 1 97.88 188 VAL B O 1
ATOM 3704 N N . CYS B 1 189 ? 16.984 -9.562 -6.402 1 98.25 189 CYS B N 1
ATOM 3705 C CA . CYS B 1 189 ? 16.219 -10.367 -5.461 1 98.25 189 CYS B CA 1
ATOM 3706 C C . CYS B 1 189 ? 15.125 -11.156 -6.184 1 98.25 189 CYS B C 1
ATOM 3708 O O . CYS B 1 189 ? 13.961 -10.758 -6.18 1 98.25 189 CYS B O 1
ATOM 3710 N N . SER B 1 190 ? 15.477 -12.266 -6.727 1 97.38 190 SER B N 1
ATOM 3711 C CA . SER B 1 190 ? 14.602 -13.164 -7.473 1 97.38 190 SER B CA 1
ATOM 3712 C C . SER B 1 190 ? 15.266 -14.523 -7.691 1 97.38 190 SER B C 1
ATOM 3714 O O . SER B 1 190 ? 16.453 -14.688 -7.449 1 97.38 190 SER B O 1
ATOM 3716 N N . GLY B 1 191 ? 14.383 -15.477 -8.078 1 96.56 191 GLY B N 1
ATOM 3717 C CA . GLY B 1 191 ? 14.953 -16.75 -8.477 1 96.56 191 GLY B CA 1
ATOM 3718 C C . GLY B 1 191 ? 15.891 -16.656 -9.672 1 96.56 191 GLY B C 1
ATOM 3719 O O . GLY B 1 191 ? 16.891 -17.359 -9.742 1 96.56 191 GLY B O 1
ATOM 3720 N N . ILE B 1 192 ? 15.609 -15.781 -10.578 1 95.25 192 ILE B N 1
ATOM 3721 C CA . ILE B 1 192 ? 16.453 -15.562 -11.742 1 95.25 192 ILE B CA 1
ATOM 3722 C C . ILE B 1 192 ? 17.812 -15.039 -11.297 1 95.25 192 ILE B C 1
ATOM 3724 O O . ILE B 1 192 ? 18.859 -15.5 -11.773 1 95.25 192 ILE B O 1
ATOM 3728 N N . ALA B 1 193 ? 17.812 -14.062 -10.391 1 96.69 193 ALA B N 1
ATOM 3729 C CA . ALA B 1 193 ? 19.062 -13.523 -9.859 1 96.69 193 ALA B CA 1
ATOM 3730 C C . ALA B 1 193 ? 19.875 -14.609 -9.148 1 96.69 193 ALA B C 1
ATOM 3732 O O . ALA B 1 193 ? 21.094 -14.695 -9.312 1 96.69 193 ALA B O 1
ATOM 3733 N N . LEU B 1 194 ? 19.219 -15.453 -8.383 1 96.88 194 LEU B N 1
ATOM 3734 C CA . LEU B 1 194 ? 19.859 -16.562 -7.684 1 96.88 194 LEU B CA 1
ATOM 3735 C C . LEU B 1 194 ? 20.484 -17.547 -8.672 1 96.88 194 LEU B C 1
ATOM 3737 O O . LEU B 1 194 ? 21.609 -17.984 -8.477 1 96.88 194 LEU B O 1
ATOM 3741 N N . LYS B 1 195 ? 19.734 -17.875 -9.68 1 96.38 195 LYS B N 1
ATOM 3742 C CA . LYS B 1 195 ? 20.219 -18.797 -10.703 1 96.38 195 LYS B CA 1
ATOM 3743 C C . LYS B 1 195 ? 21.438 -18.234 -11.422 1 96.38 195 LYS B C 1
ATOM 3745 O O . LYS B 1 195 ? 22.406 -18.953 -11.664 1 96.38 195 LYS B O 1
ATOM 3750 N N . ARG B 1 196 ? 21.375 -16.984 -11.789 1 95.94 196 ARG B N 1
ATOM 3751 C CA . ARG B 1 196 ? 22.5 -16.328 -12.43 1 95.94 196 ARG B CA 1
ATOM 3752 C C . ARG B 1 196 ? 23.75 -16.422 -11.562 1 95.94 196 ARG B C 1
ATOM 3754 O O . ARG B 1 196 ? 24.828 -16.75 -12.055 1 95.94 196 ARG B O 1
ATOM 3761 N N . TRP B 1 197 ? 23.625 -16.109 -10.297 1 96.38 197 TRP B N 1
ATOM 3762 C CA . TRP B 1 197 ? 24.75 -16.203 -9.359 1 96.38 197 TRP B CA 1
ATOM 3763 C C . TRP B 1 197 ? 25.25 -17.641 -9.266 1 96.38 197 TRP B C 1
ATOM 3765 O O . TRP B 1 197 ? 26.453 -17.891 -9.336 1 96.38 197 TRP B O 1
ATOM 3775 N N . TYR B 1 198 ? 24.344 -18.594 -9.133 1 96.31 198 TYR B N 1
ATOM 3776 C CA . TYR B 1 198 ? 24.656 -20.016 -9.023 1 96.31 198 TYR B CA 1
ATOM 3777 C C . TYR B 1 198 ? 25.484 -20.484 -10.211 1 96.31 198 TYR B C 1
ATOM 3779 O O . TYR B 1 198 ? 26.453 -21.219 -10.047 1 96.31 198 TYR B O 1
ATOM 3787 N N . GLU B 1 199 ? 25.047 -20.047 -11.375 1 96.12 199 GLU B N 1
ATOM 3788 C CA . GLU B 1 199 ? 25.688 -20.5 -12.609 1 96.12 199 GLU B CA 1
ATOM 3789 C C . GLU B 1 199 ? 27.125 -19.969 -12.703 1 96.12 199 GLU B C 1
ATOM 3791 O O . GLU B 1 199 ? 27.922 -20.5 -13.477 1 96.12 199 GLU B O 1
ATOM 3796 N N . GLN B 1 200 ? 27.438 -19 -11.945 1 94.38 200 GLN B N 1
ATOM 3797 C CA . GLN B 1 200 ? 28.781 -18.438 -11.961 1 94.38 200 GLN B CA 1
ATOM 3798 C C . GLN B 1 200 ? 29.672 -19.109 -10.914 1 94.38 200 GLN B C 1
ATOM 3800 O O . GLN B 1 200 ? 30.891 -18.859 -10.867 1 94.38 200 GLN B O 1
ATOM 3805 N N . GLN B 1 201 ? 29.109 -19.906 -10.156 1 90.44 201 GLN B N 1
ATOM 3806 C CA . GLN B 1 201 ? 29.875 -20.531 -9.078 1 90.44 201 GLN B CA 1
ATOM 3807 C C . GLN B 1 201 ? 30.453 -21.875 -9.516 1 90.44 201 GLN B C 1
ATOM 3809 O O . GLN B 1 201 ? 29.859 -22.578 -10.344 1 90.44 201 GLN B O 1
ATOM 3814 N N . THR B 1 202 ? 31.734 -22.172 -9.086 1 88.12 202 THR B N 1
ATOM 3815 C CA . THR B 1 202 ? 32.25 -23.531 -9.148 1 88.12 202 THR B CA 1
ATOM 3816 C C . THR B 1 202 ? 31.688 -24.375 -8.016 1 88.12 202 THR B C 1
ATOM 3818 O O . THR B 1 202 ? 31.969 -24.125 -6.84 1 88.12 202 THR B O 1
ATOM 3821 N N . ARG B 1 203 ? 30.797 -25.297 -8.477 1 79.81 203 ARG B N 1
ATOM 3822 C CA . ARG B 1 203 ? 30.078 -25.984 -7.414 1 79.81 203 ARG B CA 1
ATOM 3823 C C . ARG B 1 203 ? 29.844 -27.453 -7.781 1 79.81 203 ARG B C 1
ATOM 3825 O O . ARG B 1 203 ? 29.891 -27.812 -8.961 1 79.81 203 ARG B O 1
ATOM 3832 N N . ASP B 1 204 ? 29.609 -28.266 -6.766 1 90 204 ASP B N 1
ATOM 3833 C CA . ASP B 1 204 ? 29.266 -29.672 -6.941 1 90 204 ASP B CA 1
ATOM 3834 C C . ASP B 1 204 ? 27.891 -29.984 -6.379 1 90 204 ASP B C 1
ATOM 3836 O O . ASP B 1 204 ? 27.641 -31.094 -5.914 1 90 204 ASP B O 1
ATOM 3840 N N . TRP B 1 205 ? 27.125 -29 -6.195 1 92.25 205 TRP B N 1
ATOM 3841 C CA . TRP B 1 205 ? 25.766 -29.203 -5.676 1 92.25 205 TRP B CA 1
ATOM 3842 C C . TRP B 1 205 ? 24.734 -28.594 -6.613 1 92.25 205 TRP B C 1
ATOM 3844 O O . TRP B 1 205 ? 25.047 -27.703 -7.395 1 92.25 205 TRP B O 1
ATOM 3854 N N . ALA B 1 206 ? 23.469 -29.125 -6.633 1 94.81 206 ALA B N 1
ATOM 3855 C CA . ALA B 1 206 ? 22.391 -28.688 -7.512 1 94.81 206 ALA B CA 1
ATOM 3856 C C . ALA B 1 206 ? 21.766 -27.391 -7.004 1 94.81 206 ALA B C 1
ATOM 3858 O O . ALA B 1 206 ? 21.828 -27.078 -5.812 1 94.81 206 ALA B O 1
ATOM 3859 N N . LEU B 1 207 ? 21.156 -26.641 -7.883 1 94 207 LEU B N 1
ATOM 3860 C CA . LEU B 1 207 ? 20.5 -25.375 -7.566 1 94 207 LEU B CA 1
ATOM 3861 C C . LEU B 1 207 ? 19.484 -25.547 -6.434 1 94 207 LEU B C 1
ATOM 3863 O O . LEU B 1 207 ? 19.375 -24.688 -5.555 1 94 207 LEU B O 1
ATOM 3867 N N . GLY B 1 208 ? 18.781 -26.672 -6.453 1 94.38 208 GLY B N 1
ATOM 3868 C CA . GLY B 1 208 ? 17.766 -26.953 -5.457 1 94.38 208 GLY B CA 1
ATOM 3869 C C . GLY B 1 208 ? 18.328 -27.078 -4.051 1 94.38 208 GLY B C 1
ATOM 3870 O O . GLY B 1 208 ? 17.578 -27.031 -3.072 1 94.38 208 GLY B O 1
ATOM 3871 N N . GLU B 1 209 ? 19.641 -27.188 -3.916 1 95.94 209 GLU B N 1
ATOM 3872 C CA . GLU B 1 209 ? 20.297 -27.328 -2.625 1 95.94 209 GLU B CA 1
ATOM 3873 C C . GLU B 1 209 ? 21.078 -26.078 -2.256 1 95.94 209 GLU B C 1
ATOM 3875 O O . GLU B 1 209 ? 21.953 -26.109 -1.392 1 95.94 209 GLU B O 1
ATOM 3880 N N . LEU B 1 210 ? 20.75 -25.047 -2.838 1 96.25 210 LEU B N 1
ATOM 3881 C CA . LEU B 1 210 ? 21.531 -23.812 -2.74 1 96.25 210 LEU B CA 1
ATOM 3882 C C . LEU B 1 210 ? 21.641 -23.359 -1.29 1 96.25 210 LEU B C 1
ATOM 3884 O O . LEU B 1 210 ? 22.75 -23.078 -0.806 1 96.25 210 LEU B O 1
ATOM 3888 N N . PHE B 1 211 ? 20.594 -23.328 -0.543 1 97.25 211 PHE B N 1
ATOM 3889 C CA . PHE B 1 211 ? 20.609 -22.766 0.801 1 97.25 211 PHE B CA 1
ATOM 3890 C C . PHE B 1 211 ? 21.266 -23.734 1.783 1 97.25 211 PHE B C 1
ATOM 3892 O O . PHE B 1 211 ? 21.719 -23.312 2.855 1 97.25 211 PHE B O 1
ATOM 3899 N N . VAL B 1 212 ? 21.297 -24.969 1.421 1 96.94 212 VAL B N 1
ATOM 3900 C CA . VAL B 1 212 ? 22.016 -25.953 2.234 1 96.94 212 VAL B CA 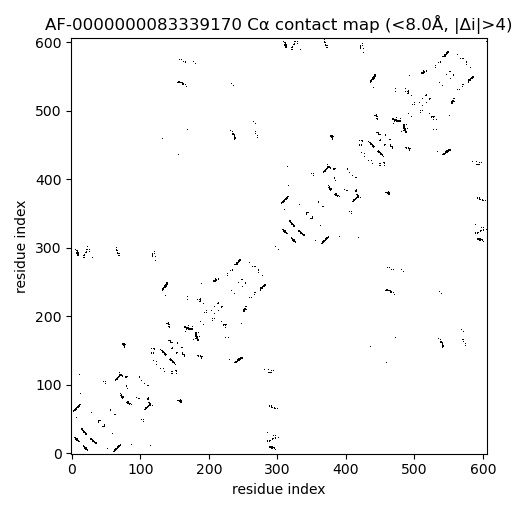1
ATOM 3901 C C . VAL B 1 212 ? 23.516 -25.672 2.197 1 96.94 212 VAL B C 1
ATOM 3903 O O . VAL B 1 212 ? 24.188 -25.719 3.229 1 96.94 212 VAL B O 1
ATOM 3906 N N . HIS B 1 213 ? 23.969 -25.281 1.082 1 95.56 213 HIS B N 1
ATOM 3907 C CA . HIS B 1 213 ? 25.422 -25.234 0.878 1 95.56 213 HIS B CA 1
ATOM 3908 C C . HIS B 1 213 ? 25.922 -23.797 0.885 1 95.56 213 HIS B C 1
ATOM 3910 O O . HIS B 1 213 ? 27.094 -23.547 1.219 1 95.56 213 HIS B O 1
ATOM 3916 N N . ALA B 1 214 ? 25.062 -22.875 0.559 1 94.75 214 ALA B N 1
ATOM 3917 C CA . ALA B 1 214 ? 25.562 -21.516 0.334 1 94.75 214 ALA B CA 1
ATOM 3918 C C . ALA B 1 214 ? 24.672 -20.484 1.023 1 94.75 214 ALA B C 1
ATOM 3920 O O . ALA B 1 214 ? 24.578 -19.344 0.577 1 94.75 214 ALA B O 1
ATOM 3921 N N . GLY B 1 215 ? 23.984 -20.891 2.061 1 94.19 215 GLY B N 1
ATOM 3922 C CA . GLY B 1 215 ? 23.094 -20 2.779 1 94.19 215 GLY B CA 1
ATOM 3923 C C . GLY B 1 215 ? 23.797 -18.781 3.363 1 94.19 215 GLY B C 1
ATOM 3924 O O . GLY B 1 215 ? 23.172 -17.734 3.539 1 94.19 215 GLY B O 1
ATOM 3925 N N . GLN B 1 216 ? 25.109 -18.891 3.539 1 95.75 216 GLN B N 1
ATOM 3926 C CA . GLN B 1 216 ? 25.859 -17.828 4.188 1 95.75 216 GLN B CA 1
ATOM 3927 C C . GLN B 1 216 ? 26.688 -17.031 3.172 1 95.75 216 GLN B C 1
ATOM 3929 O O . GLN B 1 216 ? 27.375 -16.078 3.531 1 95.75 216 GLN B O 1
ATOM 3934 N N . ALA B 1 217 ? 26.547 -17.453 1.921 1 96.19 217 ALA B N 1
ATOM 3935 C CA . ALA B 1 217 ? 27.266 -16.703 0.892 1 96.19 217 ALA B CA 1
ATOM 3936 C C . ALA B 1 217 ? 26.844 -15.234 0.884 1 96.19 217 ALA B C 1
ATOM 3938 O O . ALA B 1 217 ? 25.656 -14.922 1.054 1 96.19 217 ALA B O 1
ATOM 3939 N N . PRO B 1 218 ? 27.797 -14.344 0.66 1 97.38 218 PRO B N 1
ATOM 3940 C CA . PRO B 1 218 ? 27.5 -12.906 0.696 1 97.38 218 PRO B CA 1
ATOM 3941 C C . PRO B 1 218 ? 26.359 -12.523 -0.238 1 97.38 218 PRO B C 1
ATOM 3943 O O . PRO B 1 218 ? 25.484 -11.719 0.133 1 97.38 218 PRO B O 1
ATOM 3946 N N . PHE B 1 219 ? 26.359 -13.094 -1.409 1 96.62 219 PHE B N 1
ATOM 3947 C CA . PHE B 1 219 ? 25.281 -12.781 -2.354 1 96.62 219 PHE B CA 1
ATOM 3948 C C . PHE B 1 219 ? 23.922 -13.156 -1.779 1 96.62 219 PHE B C 1
ATOM 3950 O O . PHE B 1 219 ? 22.969 -12.406 -1.906 1 96.62 219 PHE B O 1
ATOM 3957 N N . VAL B 1 220 ? 23.859 -14.32 -1.176 1 97.25 220 VAL B N 1
ATOM 3958 C CA . VAL B 1 220 ? 22.609 -14.836 -0.628 1 97.25 220 VAL B CA 1
ATOM 3959 C C . VAL B 1 220 ? 22.156 -13.945 0.522 1 97.25 220 VAL B C 1
ATOM 3961 O O . VAL B 1 220 ? 20.969 -13.594 0.605 1 97.25 220 VAL B O 1
ATOM 3964 N N . GLN B 1 221 ? 23.078 -13.539 1.344 1 98 221 GLN B N 1
ATOM 3965 C CA . GLN B 1 221 ? 22.75 -12.656 2.457 1 98 221 GLN B CA 1
ATOM 3966 C C . GLN B 1 221 ? 22.234 -11.312 1.956 1 98 221 GLN B C 1
ATOM 3968 O O . GLN B 1 221 ? 21.312 -10.742 2.529 1 98 221 GLN B O 1
ATOM 3973 N N . THR B 1 222 ? 22.844 -10.812 0.905 1 97.94 222 THR B N 1
ATOM 3974 C CA . THR B 1 222 ? 22.406 -9.555 0.302 1 97.94 222 THR B CA 1
ATOM 3975 C C . THR B 1 222 ? 21.016 -9.695 -0.288 1 97.94 222 THR B C 1
ATOM 3977 O O . THR B 1 222 ? 20.188 -8.789 -0.152 1 97.94 222 THR B O 1
ATOM 3980 N N . LEU B 1 223 ? 20.781 -10.828 -0.958 1 98.19 223 LEU B N 1
ATOM 3981 C CA . LEU B 1 223 ? 19.469 -11.102 -1.517 1 98.19 223 LEU B CA 1
ATOM 3982 C C . LEU B 1 223 ? 18.406 -11.125 -0.42 1 98.19 223 LEU B C 1
ATOM 3984 O O . LEU B 1 223 ? 17.344 -10.5 -0.559 1 98.19 223 LEU B O 1
ATOM 3988 N N . LEU B 1 224 ? 18.719 -11.742 0.665 1 98.44 224 LEU B N 1
ATOM 3989 C CA . LEU B 1 224 ? 17.797 -11.82 1.787 1 98.44 224 LEU B CA 1
ATOM 3990 C C . LEU B 1 224 ? 17.547 -10.438 2.385 1 98.44 224 LEU B C 1
ATOM 3992 O O . LEU B 1 224 ? 16.406 -10.117 2.764 1 98.44 224 LEU B O 1
ATOM 3996 N N . ASN B 1 225 ? 18.562 -9.664 2.459 1 98.56 225 ASN B N 1
ATOM 3997 C CA . ASN B 1 225 ? 18.406 -8.312 2.982 1 98.56 225 ASN B CA 1
ATOM 3998 C C . ASN B 1 225 ? 17.516 -7.461 2.082 1 98.56 225 ASN B C 1
ATOM 4000 O O . ASN B 1 225 ? 16.703 -6.688 2.572 1 98.56 225 ASN B O 1
ATOM 4004 N N . HIS B 1 226 ? 17.703 -7.609 0.777 1 98.69 226 HIS B N 1
ATOM 4005 C CA . HIS B 1 226 ? 16.844 -6.91 -0.167 1 98.69 226 HIS B CA 1
ATOM 4006 C C . HIS B 1 226 ? 15.391 -7.34 -0.007 1 98.69 226 HIS B C 1
ATOM 4008 O O . HIS B 1 226 ? 14.477 -6.508 -0.038 1 98.69 226 HIS B O 1
ATOM 4014 N N . ALA B 1 227 ? 15.188 -8.625 0.134 1 98.81 227 ALA B N 1
ATOM 4015 C CA . ALA B 1 227 ? 13.836 -9.141 0.365 1 98.81 227 ALA B CA 1
ATOM 4016 C C . ALA B 1 227 ? 13.242 -8.555 1.643 1 98.81 227 ALA B C 1
ATOM 4018 O O . ALA B 1 227 ? 12.086 -8.117 1.651 1 98.81 227 ALA B O 1
ATOM 4019 N N . ALA B 1 228 ? 14.047 -8.539 2.682 1 98.88 228 ALA B N 1
ATOM 4020 C CA . ALA B 1 228 ? 13.594 -8.039 3.979 1 98.88 228 ALA B CA 1
ATOM 4021 C C . ALA B 1 228 ? 13.203 -6.562 3.887 1 98.88 228 ALA B C 1
ATOM 4023 O O . ALA B 1 228 ? 12.148 -6.168 4.391 1 98.88 228 ALA B O 1
ATOM 4024 N N . ARG B 1 229 ? 14.008 -5.762 3.246 1 98.81 229 ARG B N 1
ATOM 4025 C CA . ARG B 1 229 ? 13.742 -4.336 3.092 1 98.81 229 ARG B CA 1
ATOM 4026 C C . ARG B 1 229 ? 12.461 -4.102 2.303 1 98.81 229 ARG B C 1
ATOM 4028 O O . ARG B 1 229 ? 11.648 -3.246 2.666 1 98.81 229 ARG B O 1
ATOM 4035 N N . ALA B 1 230 ? 12.297 -4.887 1.26 1 98.88 230 ALA B N 1
ATOM 4036 C CA . ALA B 1 230 ? 11.117 -4.738 0.416 1 98.88 230 ALA B CA 1
ATOM 4037 C C . ALA B 1 230 ? 9.852 -5.113 1.179 1 98.88 230 ALA B C 1
ATOM 4039 O O . ALA B 1 230 ? 8.844 -4.395 1.124 1 98.88 230 ALA B O 1
ATOM 4040 N N . ILE B 1 231 ? 9.891 -6.203 1.88 1 98.94 231 ILE B N 1
ATOM 4041 C CA . ILE B 1 231 ? 8.727 -6.68 2.623 1 98.94 231 ILE B CA 1
ATOM 4042 C C . ILE B 1 231 ? 8.422 -5.727 3.777 1 98.94 231 ILE B C 1
ATOM 4044 O O . ILE B 1 231 ? 7.266 -5.383 4.023 1 98.94 231 ILE B O 1
ATOM 4048 N N . ALA B 1 232 ? 9.469 -5.27 4.457 1 98.94 232 ALA B N 1
ATOM 4049 C CA . ALA B 1 232 ? 9.281 -4.293 5.527 1 98.94 232 ALA B CA 1
ATOM 4050 C C . ALA B 1 232 ? 8.656 -3.006 4.988 1 98.94 232 ALA B C 1
ATOM 4052 O O . ALA B 1 232 ? 7.809 -2.396 5.648 1 98.94 232 ALA B O 1
ATOM 4053 N N . THR B 1 233 ? 9.117 -2.564 3.83 1 98.88 233 THR B N 1
ATOM 4054 C CA . THR B 1 233 ? 8.531 -1.406 3.166 1 98.88 233 THR B CA 1
ATOM 4055 C C . THR B 1 233 ? 7.02 -1.581 3.004 1 98.88 233 THR B C 1
ATOM 4057 O O . THR B 1 233 ? 6.246 -0.695 3.369 1 98.88 233 THR B O 1
ATOM 4060 N N . SER B 1 234 ? 6.629 -2.725 2.52 1 98.88 234 SER B N 1
ATOM 4061 C CA . SER B 1 234 ? 5.211 -2.992 2.318 1 98.88 234 SER B CA 1
ATOM 4062 C C . SER B 1 234 ? 4.457 -3.006 3.643 1 98.88 234 SER B C 1
ATOM 4064 O O . SER B 1 234 ? 3.34 -2.488 3.732 1 98.88 234 SER B O 1
ATOM 4066 N N . ILE B 1 235 ? 5.043 -3.582 4.703 1 98.88 235 ILE B N 1
ATOM 4067 C CA . ILE B 1 235 ? 4.418 -3.639 6.02 1 98.88 235 ILE B CA 1
ATOM 4068 C C . ILE B 1 235 ? 4.219 -2.223 6.555 1 98.88 235 ILE B C 1
ATOM 4070 O O . ILE B 1 235 ? 3.137 -1.88 7.039 1 98.88 235 ILE B O 1
ATOM 4074 N N . ASN B 1 236 ? 5.234 -1.418 6.422 1 98.62 236 ASN B N 1
ATOM 4075 C CA . ASN B 1 236 ? 5.184 -0.056 6.945 1 98.62 236 ASN B CA 1
ATOM 4076 C C . ASN B 1 236 ? 4.176 0.799 6.18 1 98.62 236 ASN B C 1
ATOM 4078 O O . ASN B 1 236 ? 3.605 1.738 6.738 1 98.62 236 ASN B O 1
ATOM 4082 N N . LEU B 1 237 ? 3.92 0.486 4.973 1 98.75 237 LEU B N 1
ATOM 4083 C CA . LEU B 1 237 ? 3.004 1.278 4.16 1 98.75 237 LEU B CA 1
ATOM 4084 C C . LEU B 1 237 ? 1.567 0.802 4.34 1 98.75 237 LEU B C 1
ATOM 4086 O O . LEU B 1 237 ? 0.649 1.616 4.457 1 98.75 237 LEU B O 1
ATOM 4090 N N . PHE B 1 238 ? 1.371 -0.527 4.449 1 98.81 238 PHE B N 1
ATOM 4091 C CA . PHE B 1 238 ? 0.016 -1.062 4.41 1 98.81 238 PHE B CA 1
ATOM 4092 C C . PHE B 1 238 ? -0.503 -1.333 5.816 1 98.81 238 PHE B C 1
ATOM 4094 O O . PHE B 1 238 ? -1.714 -1.411 6.031 1 98.81 238 PHE B O 1
ATOM 4101 N N . ASP B 1 239 ? 0.363 -1.617 6.84 1 98.62 239 ASP B N 1
ATOM 4102 C CA . ASP B 1 239 ? -0.014 -1.971 8.203 1 98.62 239 ASP B CA 1
ATOM 4103 C C . ASP B 1 239 ? -0.957 -3.172 8.219 1 98.62 239 ASP B C 1
ATOM 4105 O O . ASP B 1 239 ? -2.107 -3.059 8.648 1 98.62 239 ASP B O 1
ATOM 4109 N N . PRO B 1 240 ? -0.441 -4.336 7.809 1 98.81 240 PRO B N 1
ATOM 4110 C CA . PRO B 1 240 ? -1.285 -5.527 7.719 1 98.81 240 PRO B CA 1
ATOM 4111 C C . PRO B 1 240 ? -1.424 -6.258 9.055 1 98.81 240 PRO B C 1
ATOM 4113 O O . PRO B 1 240 ? -0.634 -6.027 9.969 1 98.81 240 PRO B O 1
ATOM 4116 N N . ASP B 1 241 ? -2.439 -7.125 9.109 1 98.81 241 ASP B N 1
ATOM 4117 C CA . ASP B 1 241 ? -2.541 -8.094 10.195 1 98.81 241 ASP B CA 1
ATOM 4118 C C . ASP B 1 241 ? -1.503 -9.203 10.039 1 98.81 241 ASP B C 1
ATOM 4120 O O . ASP B 1 241 ? -0.938 -9.68 11.023 1 98.81 241 ASP B O 1
ATOM 4124 N N . ALA B 1 242 ? -1.27 -9.578 8.812 1 98.88 242 ALA B N 1
ATOM 4125 C CA . ALA B 1 242 ? -0.413 -10.734 8.555 1 98.88 242 ALA B CA 1
ATOM 4126 C C . ALA B 1 242 ? 0.321 -10.594 7.227 1 98.88 242 ALA B C 1
ATOM 4128 O O . ALA B 1 242 ? -0.132 -9.875 6.336 1 98.88 242 ALA B O 1
ATOM 4129 N N . VAL B 1 243 ? 1.459 -11.25 7.137 1 98.94 243 VAL B N 1
ATOM 4130 C CA . VAL B 1 243 ? 2.252 -11.383 5.918 1 98.94 243 VAL B CA 1
ATOM 4131 C C . VAL B 1 243 ? 2.475 -12.852 5.602 1 98.94 243 VAL B C 1
ATOM 4133 O O . VAL B 1 243 ? 3.008 -13.602 6.426 1 98.94 243 VAL B O 1
ATOM 4136 N N . ILE B 1 244 ? 2.008 -13.227 4.434 1 98.81 244 ILE B N 1
ATOM 4137 C CA . ILE B 1 244 ? 2.244 -14.586 3.949 1 98.81 244 ILE B CA 1
ATOM 4138 C C . ILE B 1 244 ? 3.539 -14.625 3.139 1 98.81 244 ILE B C 1
ATOM 4140 O O . ILE B 1 244 ? 3.746 -13.797 2.25 1 98.81 244 ILE B O 1
ATOM 4144 N N . LEU B 1 245 ? 4.441 -15.547 3.457 1 98.69 245 LEU B N 1
ATOM 4145 C CA . LEU B 1 245 ? 5.719 -15.711 2.771 1 98.69 245 LEU B CA 1
ATOM 4146 C C . LEU B 1 245 ? 5.773 -17.062 2.055 1 98.69 245 LEU B C 1
ATOM 4148 O O . LEU B 1 245 ? 5.535 -18.109 2.666 1 98.69 245 LEU B O 1
ATOM 4152 N N . GLY B 1 246 ? 6 -16.984 0.783 1 97.38 246 GLY B N 1
ATOM 4153 C CA . GLY B 1 246 ? 6.082 -18.219 0.018 1 97.38 246 GLY B CA 1
ATOM 4154 C C . GLY B 1 246 ? 6.793 -18.047 -1.312 1 97.38 246 GLY B C 1
ATOM 4155 O O . GLY B 1 246 ? 7.523 -17.078 -1.513 1 97.38 246 GLY B O 1
ATOM 4156 N N . GLY B 1 247 ? 6.598 -19.094 -2.223 1 95.19 247 GLY B N 1
ATOM 4157 C CA . GLY B 1 247 ? 7.262 -19.125 -3.518 1 95.19 247 GLY B CA 1
ATOM 4158 C C . GLY B 1 247 ? 8.305 -20.219 -3.629 1 95.19 247 GLY B C 1
ATOM 4159 O O . GLY B 1 247 ? 8.781 -20.734 -2.617 1 95.19 247 GLY B O 1
ATOM 4160 N N . GLY B 1 248 ? 8.617 -20.547 -4.891 1 94.56 248 GLY B N 1
ATOM 4161 C CA . GLY B 1 248 ? 9.508 -21.656 -5.168 1 94.56 248 GLY B CA 1
ATOM 4162 C C . GLY B 1 248 ? 10.852 -21.531 -4.48 1 94.56 248 GLY B C 1
ATOM 4163 O O . GLY B 1 248 ? 11.43 -22.516 -4.039 1 94.56 248 GLY B O 1
ATOM 4164 N N . VAL B 1 249 ? 11.383 -20.328 -4.367 1 96.56 249 VAL B N 1
ATOM 4165 C CA . VAL B 1 249 ? 12.672 -20.109 -3.732 1 96.56 249 VAL B CA 1
ATOM 4166 C C . VAL B 1 249 ? 12.562 -20.359 -2.229 1 96.56 249 VAL B C 1
ATOM 4168 O O . VAL B 1 249 ? 13.414 -21.031 -1.64 1 96.56 249 VAL B O 1
ATOM 4171 N N . MET B 1 250 ? 11.492 -19.859 -1.584 1 96.62 250 MET B N 1
ATOM 4172 C CA . MET B 1 250 ? 11.32 -20.016 -0.142 1 96.62 250 MET B CA 1
ATOM 4173 C C . MET B 1 250 ? 10.992 -21.453 0.218 1 96.62 250 MET B C 1
ATOM 4175 O O . MET B 1 250 ? 11.109 -21.859 1.378 1 96.62 250 MET B O 1
ATOM 4179 N N . ASP B 1 251 ? 10.586 -22.219 -0.797 1 95 251 ASP B N 1
ATOM 4180 C CA . ASP B 1 251 ? 10.258 -23.625 -0.572 1 95 251 ASP B CA 1
ATOM 4181 C C . ASP B 1 251 ? 11.5 -24.5 -0.63 1 95 251 ASP B C 1
ATOM 4183 O O . ASP B 1 251 ? 11.453 -25.688 -0.282 1 95 251 ASP B O 1
ATOM 4187 N N . MET B 1 252 ? 12.609 -23.953 -1.088 1 96.12 252 MET B N 1
ATOM 4188 C CA . MET B 1 252 ? 13.836 -24.75 -1.195 1 96.12 252 MET B CA 1
ATOM 4189 C C . MET B 1 252 ? 14.297 -25.234 0.177 1 96.12 252 MET B C 1
ATOM 4191 O O . MET B 1 252 ? 14.133 -24.531 1.174 1 96.12 252 MET B O 1
ATOM 4195 N N . PRO B 1 253 ? 14.945 -26.375 0.166 1 96.75 253 PRO B N 1
ATOM 4196 C CA . PRO B 1 253 ? 15.469 -26.891 1.429 1 96.75 253 PRO B CA 1
ATOM 4197 C C . PRO B 1 253 ? 16.422 -25.922 2.125 1 96.75 253 PRO B C 1
ATOM 4199 O O . PRO B 1 253 ? 17.25 -25.297 1.472 1 96.75 253 PRO B O 1
ATOM 4202 N N . ALA B 1 254 ? 16.203 -25.734 3.408 1 97.75 254 ALA B N 1
ATOM 4203 C CA . ALA B 1 254 ? 17.078 -25 4.305 1 97.75 254 ALA B CA 1
ATOM 4204 C C . ALA B 1 254 ? 16.953 -23.484 4.07 1 97.75 254 ALA B C 1
ATOM 4206 O O . ALA B 1 254 ? 17.75 -22.703 4.59 1 97.75 254 ALA B O 1
ATOM 4207 N N . PHE B 1 255 ? 16 -23.078 3.266 1 97.94 255 PHE B N 1
ATOM 4208 C CA . PHE B 1 255 ? 15.758 -21.656 3.18 1 97.94 255 PHE B CA 1
ATOM 4209 C C . PHE B 1 255 ? 15.641 -21.031 4.57 1 97.94 255 PHE B C 1
ATOM 4211 O O . PHE B 1 255 ? 14.891 -21.547 5.41 1 97.94 255 PHE B O 1
ATOM 4218 N N . PRO B 1 256 ? 16.344 -19.922 4.816 1 97.88 256 PRO B N 1
ATOM 4219 C CA . PRO B 1 256 ? 16.391 -19.375 6.176 1 97.88 256 PRO B CA 1
ATOM 4220 C C . PRO B 1 256 ? 15.211 -18.453 6.48 1 97.88 256 PRO B C 1
ATOM 4222 O O . PRO B 1 256 ? 15.406 -17.25 6.707 1 97.88 256 PRO B O 1
ATOM 4225 N N . ARG B 1 257 ? 14.047 -19.016 6.633 1 97.88 257 ARG B N 1
ATOM 4226 C CA . ARG B 1 257 ? 12.812 -18.25 6.824 1 97.88 257 ARG B CA 1
ATOM 4227 C C . ARG B 1 257 ? 12.859 -17.422 8.102 1 97.88 257 ARG B C 1
ATOM 4229 O O . ARG B 1 257 ? 12.5 -16.25 8.094 1 97.88 257 ARG B O 1
ATOM 4236 N N . ASP B 1 258 ? 13.305 -18 9.203 1 98 258 ASP B N 1
ATOM 4237 C CA . ASP B 1 258 ? 13.359 -17.281 10.477 1 98 258 ASP B CA 1
ATOM 4238 C C . ASP B 1 258 ? 14.328 -16.109 10.406 1 98 258 ASP B C 1
ATOM 4240 O O . ASP B 1 258 ? 14.07 -15.039 10.977 1 98 258 ASP B O 1
ATOM 4244 N N . ALA B 1 259 ? 15.445 -16.359 9.75 1 98.19 259 ALA B N 1
ATOM 4245 C CA . ALA B 1 259 ? 16.406 -15.266 9.578 1 98.19 259 ALA B CA 1
ATOM 4246 C C . ALA B 1 259 ? 15.805 -14.133 8.758 1 98.19 259 ALA B C 1
ATOM 4248 O O . ALA B 1 259 ? 15.992 -12.961 9.078 1 98.19 259 ALA B O 1
ATOM 4249 N N . LEU B 1 260 ? 15.094 -14.5 7.699 1 98.69 260 LEU B N 1
ATOM 4250 C CA . LEU B 1 260 ? 14.43 -13.492 6.879 1 98.69 260 LEU B CA 1
ATOM 4251 C C . LEU B 1 260 ? 13.445 -12.68 7.711 1 98.69 260 LEU B C 1
ATOM 4253 O O . LEU B 1 260 ? 13.438 -11.453 7.652 1 98.69 260 LEU B O 1
ATOM 4257 N N . ILE B 1 261 ? 12.633 -13.359 8.516 1 98.81 261 ILE B N 1
ATOM 4258 C CA . ILE B 1 261 ? 11.633 -12.695 9.344 1 98.81 261 ILE B CA 1
ATOM 4259 C C . ILE B 1 261 ? 12.312 -11.758 10.336 1 98.81 261 ILE B C 1
ATOM 4261 O O . ILE B 1 261 ? 11.867 -10.633 10.547 1 98.81 261 ILE B O 1
ATOM 4265 N N . ALA B 1 262 ? 13.383 -12.203 10.898 1 98.5 262 ALA B N 1
ATOM 4266 C CA . ALA B 1 262 ? 14.141 -11.367 11.828 1 98.5 262 ALA B CA 1
ATOM 4267 C C . ALA B 1 262 ? 14.672 -10.117 11.125 1 98.5 262 ALA B C 1
ATOM 4269 O O . ALA B 1 262 ? 14.625 -9.023 11.688 1 98.5 262 ALA B O 1
ATOM 4270 N N . MET B 1 263 ? 15.203 -10.312 9.938 1 98.5 263 MET B N 1
ATOM 4271 C CA . MET B 1 263 ? 15.688 -9.18 9.156 1 98.5 263 MET B CA 1
ATOM 4272 C C . MET B 1 263 ? 14.547 -8.211 8.836 1 98.5 263 MET B C 1
ATOM 4274 O O . MET B 1 263 ? 14.711 -6.996 8.922 1 98.5 263 MET B O 1
ATOM 4278 N N . ILE B 1 264 ? 13.383 -8.75 8.438 1 98.81 264 ILE B N 1
ATOM 4279 C CA . ILE B 1 264 ? 12.219 -7.918 8.156 1 98.81 264 ILE B CA 1
ATOM 4280 C C . ILE B 1 264 ? 11.891 -7.062 9.383 1 98.81 264 ILE B C 1
ATOM 4282 O O . ILE B 1 264 ? 11.727 -5.848 9.266 1 98.81 264 ILE B O 1
ATOM 4286 N N . LYS B 1 265 ? 11.859 -7.641 10.516 1 98.38 265 LYS B N 1
ATOM 4287 C CA . LYS B 1 265 ? 11.445 -6.988 11.75 1 98.38 265 LYS B CA 1
ATOM 4288 C C . LYS B 1 265 ? 12.414 -5.875 12.141 1 98.38 265 LYS B C 1
ATOM 4290 O O . LYS B 1 265 ? 12.031 -4.91 12.797 1 98.38 265 LYS B O 1
ATOM 4295 N N . THR B 1 266 ? 13.672 -5.957 11.695 1 97.75 266 THR B N 1
ATOM 4296 C CA . THR B 1 266 ? 14.656 -4.91 11.945 1 97.75 266 THR B CA 1
ATOM 4297 C C . THR B 1 266 ? 14.219 -3.594 11.312 1 97.75 266 THR B C 1
ATOM 4299 O O . THR B 1 266 ? 14.562 -2.518 11.812 1 97.75 266 THR B O 1
ATOM 4302 N N . TYR B 1 267 ? 13.414 -3.688 10.281 1 98.19 267 TYR B N 1
ATOM 4303 C CA . TYR B 1 267 ? 13.102 -2.506 9.484 1 98.19 267 TYR B CA 1
ATOM 4304 C C . TYR B 1 267 ? 11.648 -2.084 9.688 1 98.19 267 TYR B C 1
ATOM 4306 O O . TYR B 1 267 ? 11.219 -1.058 9.156 1 98.19 267 TYR B O 1
ATOM 4314 N N . VAL B 1 268 ? 10.836 -2.826 10.461 1 98.19 268 VAL B N 1
ATOM 4315 C CA . VAL B 1 268 ? 9.422 -2.523 10.656 1 98.19 268 VAL B CA 1
ATOM 4316 C C . VAL B 1 268 ? 9.266 -1.503 11.781 1 98.19 268 VAL B C 1
ATOM 4318 O O . VAL B 1 268 ? 9.93 -1.604 12.82 1 98.19 268 VAL B O 1
ATOM 4321 N N . ARG B 1 269 ? 8.422 -0.575 11.531 1 94.75 269 ARG B N 1
ATOM 4322 C CA . ARG B 1 269 ? 8.203 0.52 12.477 1 94.75 269 ARG B CA 1
ATOM 4323 C C . ARG B 1 269 ? 7.734 -0.004 13.828 1 94.75 269 ARG B C 1
ATOM 4325 O O . ARG B 1 269 ? 6.887 -0.897 13.891 1 94.75 269 ARG B O 1
ATOM 4332 N N . ARG B 1 270 ? 8.359 0.553 14.875 1 91.88 270 ARG B N 1
ATOM 4333 C CA . ARG B 1 270 ? 7.98 0.249 16.25 1 91.88 270 ARG B CA 1
ATOM 4334 C C . ARG B 1 270 ? 7.152 1.38 16.859 1 91.88 270 ARG B C 1
ATOM 4336 O O . ARG B 1 270 ? 7.371 2.553 16.547 1 91.88 270 ARG B O 1
ATOM 4343 N N . PRO B 1 271 ? 6.188 1.05 17.719 1 92.5 271 PRO B N 1
ATOM 4344 C CA . PRO B 1 271 ? 5.848 -0.284 18.219 1 92.5 271 PRO B CA 1
ATOM 4345 C C . PRO B 1 271 ? 4.914 -1.048 17.297 1 92.5 271 PRO B C 1
ATOM 4347 O O . PRO B 1 271 ? 4.883 -2.281 17.312 1 92.5 271 PRO B O 1
ATOM 4350 N N . LEU B 1 272 ? 4.121 -0.234 16.547 1 92.62 272 LEU B N 1
ATOM 4351 C CA . LEU B 1 272 ? 3.225 -0.837 15.562 1 92.62 272 LEU B CA 1
ATOM 4352 C C . LEU B 1 272 ? 3.645 -0.467 14.141 1 92.62 272 LEU B C 1
ATOM 4354 O O . LEU B 1 272 ? 4.066 0.665 13.891 1 92.62 272 LEU B O 1
ATOM 4358 N N . PRO B 1 273 ? 3.639 -1.486 13.258 1 93.62 273 PRO B N 1
ATOM 4359 C CA . PRO B 1 273 ? 2.973 -2.787 13.359 1 93.62 273 PRO B CA 1
ATOM 4360 C C . PRO B 1 273 ? 3.891 -3.879 13.906 1 93.62 273 PRO B C 1
ATOM 4362 O O . PRO B 1 273 ? 3.482 -5.039 14.008 1 93.62 273 PRO B O 1
ATOM 4365 N N . TYR B 1 274 ? 5.047 -3.559 14.281 1 95.19 274 TYR B N 1
ATOM 4366 C CA . TYR B 1 274 ? 6.102 -4.492 14.664 1 95.19 274 TYR B CA 1
ATOM 4367 C C . TYR B 1 274 ? 5.566 -5.551 15.617 1 95.19 274 TYR B C 1
ATOM 4369 O O . TYR B 1 274 ? 5.758 -6.75 15.398 1 95.19 274 TYR B O 1
ATOM 4377 N N . GLN B 1 275 ? 4.84 -5.125 16.609 1 95.44 275 GLN B N 1
ATOM 4378 C CA . GLN B 1 275 ? 4.406 -6.027 17.672 1 95.44 275 GLN B CA 1
ATOM 4379 C C . GLN B 1 275 ? 3.205 -6.859 17.234 1 95.44 275 GLN B C 1
ATOM 4381 O O . GLN B 1 275 ? 2.902 -7.891 17.828 1 95.44 275 GLN B O 1
ATOM 4386 N N . ALA B 1 276 ? 2.566 -6.484 16.172 1 96.88 276 ALA B N 1
ATOM 4387 C CA . ALA B 1 276 ? 1.237 -7.039 15.93 1 96.88 276 ALA B CA 1
ATOM 4388 C C . ALA B 1 276 ? 1.221 -7.895 14.672 1 96.88 276 ALA B C 1
ATOM 4390 O O . ALA B 1 276 ? 0.403 -8.805 14.539 1 96.88 276 ALA B O 1
ATOM 4391 N N . VAL B 1 277 ? 2.115 -7.582 13.703 1 98.5 277 VAL B N 1
ATOM 4392 C CA . VAL B 1 277 ? 2.057 -8.266 12.414 1 98.5 277 VAL B CA 1
ATOM 4393 C C . VAL B 1 277 ? 2.49 -9.719 12.578 1 98.5 277 VAL B C 1
ATOM 4395 O O . VAL B 1 277 ? 3.469 -10.008 13.273 1 98.5 277 VAL B O 1
ATOM 4398 N N . ARG B 1 278 ? 1.729 -10.633 12.055 1 98.5 278 ARG B N 1
ATOM 4399 C CA . ARG B 1 278 ? 2.031 -12.062 12.062 1 98.5 278 ARG B CA 1
ATOM 4400 C C . ARG B 1 278 ? 2.637 -12.5 10.734 1 98.5 278 ARG B C 1
ATOM 4402 O O . ARG B 1 278 ? 2.279 -11.977 9.68 1 98.5 278 ARG B O 1
ATOM 4409 N N . PHE B 1 279 ? 3.523 -13.461 10.742 1 98.81 279 PHE B N 1
ATOM 4410 C CA . PHE B 1 279 ? 4.098 -14.062 9.547 1 98.81 279 PHE B CA 1
ATOM 4411 C C . PHE B 1 279 ? 3.615 -15.5 9.375 1 98.81 279 PHE B C 1
ATOM 4413 O O . PHE B 1 279 ? 3.676 -16.297 10.312 1 98.81 279 PHE B O 1
ATOM 4420 N N . ILE B 1 280 ? 3.105 -15.812 8.219 1 98.38 280 ILE B N 1
ATOM 4421 C CA . ILE B 1 280 ? 2.529 -17.125 7.918 1 98.38 280 ILE B CA 1
ATOM 4422 C C . ILE B 1 280 ? 3.211 -17.719 6.688 1 98.38 280 ILE B C 1
ATOM 4424 O O . ILE B 1 280 ? 3.469 -17.016 5.711 1 98.38 280 ILE B O 1
ATOM 4428 N N . ALA B 1 281 ? 3.529 -18.984 6.707 1 97.44 281 ALA B N 1
ATOM 4429 C CA . ALA B 1 281 ? 4.078 -19.672 5.539 1 97.44 281 ALA B CA 1
ATOM 4430 C C . ALA B 1 281 ? 2.982 -20.016 4.531 1 97.44 281 ALA B C 1
ATOM 4432 O O . ALA B 1 281 ? 1.907 -20.484 4.906 1 97.44 281 ALA B O 1
ATOM 4433 N N . ALA B 1 282 ? 3.268 -19.688 3.311 1 96.5 282 ALA B N 1
ATOM 4434 C CA . ALA B 1 282 ? 2.33 -20.078 2.262 1 96.5 282 ALA B CA 1
ATOM 4435 C C . ALA B 1 282 ? 2.299 -21.594 2.09 1 96.5 282 ALA B C 1
ATOM 4437 O O . ALA B 1 282 ? 3.273 -22.281 2.406 1 96.5 282 ALA B O 1
ATOM 4438 N N . SER B 1 283 ? 1.167 -22.047 1.687 1 89.88 283 SER B N 1
ATOM 4439 C CA . SER B 1 283 ? 1.057 -23.453 1.316 1 89.88 283 SER B CA 1
ATOM 4440 C C . SER B 1 283 ? 1.69 -23.719 -0.045 1 89.88 283 SER B C 1
ATOM 4442 O O . SER B 1 283 ? 1.66 -22.859 -0.928 1 89.88 283 SER B O 1
ATOM 4444 N N . SER B 1 284 ? 2.307 -24.922 -0.09 1 83.69 284 SER B N 1
ATOM 4445 C CA . SER B 1 284 ? 2.947 -25.266 -1.356 1 83.69 284 SER B CA 1
ATOM 4446 C C . SER B 1 284 ? 2.217 -26.406 -2.057 1 83.69 284 SER B C 1
ATOM 4448 O O . SER B 1 284 ? 2.135 -27.516 -1.526 1 83.69 284 SER B O 1
ATOM 4450 N N . SER B 1 285 ? 1.221 -26.094 -2.826 1 80.75 285 SER B N 1
ATOM 4451 C CA . SER B 1 285 ? 0.537 -27.047 -3.689 1 80.75 285 SER B CA 1
ATOM 4452 C C . SER B 1 285 ? 0.453 -26.547 -5.125 1 80.75 285 SER B C 1
ATOM 4454 O O . SER B 1 285 ? 0.308 -25.344 -5.352 1 80.75 285 SER B O 1
ATOM 4456 N N . ALA B 1 286 ? 0.578 -27.531 -5.977 1 82.5 286 ALA B N 1
ATOM 4457 C CA . ALA B 1 286 ? 0.498 -27.188 -7.395 1 82.5 286 ALA B CA 1
ATOM 4458 C C . ALA B 1 286 ? -0.881 -26.641 -7.75 1 82.5 286 ALA B C 1
ATOM 4460 O O . ALA B 1 286 ? -1.055 -26 -8.797 1 82.5 286 ALA B O 1
ATOM 4461 N N . PHE B 1 287 ? -1.845 -26.812 -6.875 1 90.56 287 PHE B N 1
ATOM 4462 C CA . PHE B 1 287 ? -3.215 -26.469 -7.234 1 90.56 287 PHE B CA 1
ATOM 4463 C C . PHE B 1 287 ? -3.66 -25.203 -6.516 1 90.56 287 PHE B C 1
ATOM 4465 O O . PHE B 1 287 ? -4.809 -24.781 -6.652 1 90.56 287 PHE B O 1
ATOM 4472 N N . ASN B 1 288 ? -2.791 -24.578 -5.781 1 94.19 288 ASN B N 1
ATOM 4473 C CA . ASN B 1 288 ? -3.189 -23.422 -4.984 1 94.19 288 ASN B CA 1
ATOM 4474 C C . ASN B 1 288 ? -3.77 -22.312 -5.859 1 94.19 288 ASN B C 1
ATOM 4476 O O . ASN B 1 288 ? -4.789 -21.719 -5.508 1 94.19 288 ASN B O 1
ATOM 4480 N N . GLY B 1 289 ? -3.119 -22.141 -6.996 1 96.19 289 GLY B N 1
ATOM 4481 C CA . GLY B 1 289 ? -3.609 -21.109 -7.898 1 96.19 289 GLY B CA 1
ATOM 4482 C C . GLY B 1 289 ? -5.027 -21.359 -8.375 1 96.19 289 GLY B C 1
ATOM 4483 O O . GLY B 1 289 ? -5.891 -20.484 -8.266 1 96.19 289 GLY B O 1
ATOM 4484 N N . ALA B 1 290 ? -5.293 -22.609 -8.844 1 97.75 290 ALA B N 1
ATOM 4485 C CA . ALA B 1 290 ? -6.613 -22.969 -9.359 1 97.75 290 ALA B CA 1
ATOM 4486 C C . ALA B 1 290 ? -7.66 -22.922 -8.242 1 97.75 290 ALA B C 1
ATOM 4488 O O . ALA B 1 290 ? -8.773 -22.438 -8.453 1 97.75 290 ALA B O 1
ATOM 4489 N N . ARG B 1 291 ? -7.281 -23.406 -7.137 1 97.44 291 ARG B N 1
ATOM 4490 C CA . ARG B 1 291 ? -8.203 -23.391 -6.004 1 97.44 291 ARG B CA 1
ATOM 4491 C C . ARG B 1 291 ? -8.477 -21.969 -5.543 1 97.44 291 ARG B C 1
ATOM 4493 O O . ARG B 1 291 ? -9.602 -21.641 -5.141 1 97.44 291 ARG B O 1
ATOM 4500 N N . GLY B 1 292 ? -7.438 -21.125 -5.527 1 97.81 292 GLY B N 1
ATOM 4501 C CA . GLY B 1 292 ? -7.637 -19.719 -5.223 1 97.81 292 GLY B CA 1
ATOM 4502 C C . GLY B 1 292 ? -8.555 -19.016 -6.207 1 97.81 292 GLY B C 1
ATOM 4503 O O . GLY B 1 292 ? -9.375 -18.188 -5.812 1 97.81 292 GLY B O 1
ATOM 4504 N N . ALA B 1 293 ? -8.375 -19.359 -7.445 1 98.31 293 ALA B N 1
ATOM 4505 C CA . ALA B 1 293 ? -9.258 -18.828 -8.484 1 98.31 293 ALA B CA 1
ATOM 4506 C C . ALA B 1 293 ? -10.703 -19.25 -8.234 1 98.31 293 ALA B C 1
ATOM 4508 O O . ALA B 1 293 ? -11.617 -18.422 -8.312 1 98.31 293 ALA B O 1
ATOM 4509 N N . ALA B 1 294 ? -10.922 -20.5 -7.91 1 98.19 294 ALA B N 1
ATOM 4510 C CA . ALA B 1 294 ? -12.258 -21.016 -7.633 1 98.19 294 ALA B CA 1
ATOM 4511 C C . ALA B 1 294 ? -12.867 -20.328 -6.414 1 98.19 294 ALA B C 1
ATOM 4513 O O . ALA B 1 294 ? -14.07 -20.047 -6.383 1 98.19 294 ALA B O 1
ATOM 4514 N N . ALA B 1 295 ? -12.031 -20.078 -5.465 1 97.56 295 ALA B N 1
ATOM 4515 C CA . ALA B 1 295 ? -12.508 -19.391 -4.266 1 97.56 295 ALA B CA 1
ATOM 4516 C C . ALA B 1 295 ? -13 -17.984 -4.594 1 97.56 295 ALA B C 1
ATOM 4518 O O . ALA B 1 295 ? -14.031 -17.547 -4.082 1 97.56 295 ALA B O 1
ATOM 4519 N N . LEU B 1 296 ? -12.273 -17.281 -5.395 1 97.81 296 LEU B N 1
ATOM 4520 C CA . LEU B 1 296 ? -12.703 -15.961 -5.832 1 97.81 296 LEU B CA 1
ATOM 4521 C C . LEU B 1 296 ? -14.023 -16.047 -6.598 1 97.81 296 LEU B C 1
ATOM 4523 O O . LEU B 1 296 ? -14.922 -15.234 -6.383 1 97.81 296 LEU B O 1
ATOM 4527 N N . ALA B 1 297 ? -14.094 -17.016 -7.465 1 98.25 297 ALA B N 1
ATOM 4528 C CA . ALA B 1 297 ? -15.32 -17.219 -8.234 1 98.25 297 ALA B CA 1
ATOM 4529 C C . ALA B 1 297 ? -16.5 -17.516 -7.316 1 98.25 297 ALA B C 1
ATOM 4531 O O . ALA B 1 297 ? -17.609 -17 -7.523 1 98.25 297 ALA B O 1
ATOM 4532 N N . ARG B 1 298 ? -16.281 -18.344 -6.344 1 97.31 298 ARG B N 1
ATOM 4533 C CA . ARG B 1 298 ? -17.312 -18.703 -5.395 1 97.31 298 ARG B CA 1
ATOM 4534 C C . ARG B 1 298 ? -17.859 -17.469 -4.676 1 97.31 298 ARG B C 1
ATOM 4536 O O . ARG B 1 298 ? -19.078 -17.297 -4.559 1 97.31 298 ARG B O 1
ATOM 4543 N N . SER B 1 299 ? -17 -16.641 -4.238 1 95 299 SER B N 1
ATOM 4544 C CA . SER B 1 299 ? -17.391 -15.438 -3.516 1 95 299 SER B CA 1
ATOM 4545 C C . SER B 1 299 ? -18.188 -14.492 -4.402 1 95 299 SER B C 1
ATOM 4547 O O . SER B 1 299 ? -19.062 -13.766 -3.916 1 95 299 SER B O 1
ATOM 4549 N N . ARG B 1 300 ? -18 -14.523 -5.633 1 94.94 300 ARG B N 1
ATOM 4550 C CA . ARG B 1 300 ? -18.594 -13.578 -6.566 1 94.94 300 ARG B CA 1
ATOM 4551 C C . ARG B 1 300 ? -19.922 -14.109 -7.102 1 94.94 300 ARG B C 1
ATOM 4553 O O . ARG B 1 300 ? -20.875 -13.344 -7.316 1 94.94 300 ARG B O 1
ATOM 4560 N N . TYR B 1 301 ? -19.922 -15.445 -7.297 1 96.56 301 TYR B N 1
ATOM 4561 C CA . TYR B 1 301 ? -21 -15.938 -8.148 1 96.56 301 TYR B CA 1
ATOM 4562 C C . TYR B 1 301 ? -21.875 -16.922 -7.395 1 96.56 301 TYR B C 1
ATOM 4564 O O . TYR B 1 301 ? -22.938 -17.328 -7.895 1 96.56 301 TYR B O 1
ATOM 4572 N N . LEU B 1 302 ? -21.453 -17.422 -6.293 1 93.25 302 LEU B N 1
ATOM 4573 C CA . LEU B 1 302 ? -22.266 -18.344 -5.512 1 93.25 302 LEU B CA 1
ATOM 4574 C C . LEU B 1 302 ? -22.562 -17.781 -4.129 1 93.25 302 LEU B C 1
ATOM 4576 O O . LEU B 1 302 ? -23.281 -18.391 -3.338 1 93.25 302 LEU B O 1
ATOM 4580 N N . ALA B 1 303 ? -21.984 -16.625 -3.729 1 77.81 303 ALA B N 1
ATOM 4581 C CA . ALA B 1 303 ? -22.25 -16.062 -2.404 1 77.81 303 ALA B CA 1
ATOM 4582 C C . ALA B 1 303 ? -23.562 -15.297 -2.373 1 77.81 303 ALA B C 1
ATOM 4584 O O . ALA B 1 303 ? -24.031 -14.805 -3.402 1 77.81 303 ALA B O 1
#

Organism: NCBI:txid2582917

pLDDT: mean 94.22, std 7.16, range [37.62, 98.94]

Foldseek 3Di:
DPDAFEWAKFWEDDQFKIKMWIAHLVLDTPDIDMDGNCVLAVPPGNLVSVLVVVVVVCVVRSHAHAEYEYEAQFQAWPVQQAGDDHPRHPDDPVRRVSVQVSNCVSRVHHYGYAYLVQLLVLLQCVVVVVQCWWEKEWAAEQFTFIWTRDPRGTDQPPTRPPGPLQADQCADQVDADPVGDGRGLRCLAHPNNLVVVVVPDDDDDDSLCCCVVCVPPPSNVVNLLSVLQSVLVVCQVRQTQEYEYYYPVCPRPNRPPVVSVVSNLVNHDPPPPSVRYYYHYRDDDPCSSRSSRSSVGSVVRVD/DPDAFEWAKFWEDDQFKIKMWIAHLVLDTPDIDIDGNCVLAPPPGNLVSVLVVPVVVCVVRSHAHAEYEYEAQFQAWPVQQAGDDHPRHPDDPVRRVSVQVSNCVSRVHHYGYAYLVQLLVLLQCVVVVVQCWWEKEWAAEQFTFIWTRDPRGTDQPPTRPPTPLQADQCADQVDADPVGDGRGLRCLAHPNNLVVVVVPDDDDDDSLCCCVVCVPPPSNVVNLLSVLQSVLVVCQVRQTQEYEYYYPVCPRPNRPPVVSVVSNLVNHDPPPPSVGYYYHYRDDDPCSSRSSRSSVGSVVRVD

Nearest PDB structures (foldseek):
  3htv-assembly1_A-2  TM=9.817E-01  e=1.765E-48  Escherichia coli K-12
  1z05-assembly1_A-2  TM=8.216E-01  e=1.249E-22  Vibrio cholerae O1 biovar El Tor str. N16961
  2yhw-assembly1_A-2  TM=7.587E-01  e=5.585E-21  Homo sapiens
  2aa4-assembly1_B  TM=7.499E-01  e=3.217E-21  Escherichia coli
  5f7q-assembly1_C  TM=8.246E-01  e=3.608E-19  Listeria monocytogenes EGD-e

Solvent-accessible surface area (backbone atoms only — not comparable to full-atom values): 30057 Å² total; per-residue (Å²): 130,82,76,58,43,63,27,19,29,4,28,25,42,47,64,62,40,29,29,36,26,35,24,36,78,86,66,47,73,79,45,74,52,76,43,49,28,63,72,40,29,66,80,67,32,59,59,49,23,51,41,54,62,46,50,55,53,28,60,74,64,48,37,41,59,53,18,34,18,37,24,30,72,36,45,29,32,57,83,22,53,45,74,75,43,54,92,67,45,97,62,56,72,75,65,58,56,64,36,36,60,52,39,21,69,71,63,68,28,58,53,37,46,41,32,35,51,47,17,39,45,43,26,46,31,59,74,67,71,39,59,90,42,34,35,37,32,42,29,36,19,71,41,31,42,30,31,38,32,44,94,66,38,72,49,35,44,64,58,22,52,24,28,34,57,26,48,21,55,70,35,48,75,90,42,70,34,95,75,68,34,48,10,16,22,28,66,52,35,21,38,52,35,50,50,56,55,54,71,69,51,93,72,94,71,58,79,72,43,41,36,69,76,40,54,78,36,66,68,48,48,50,26,45,48,48,49,17,36,53,53,16,33,50,41,29,40,50,15,36,42,30,38,33,45,29,38,66,52,59,66,31,53,63,44,61,59,67,60,40,52,54,50,18,56,56,34,33,41,67,66,63,48,54,78,64,46,42,80,43,77,46,78,91,54,96,51,36,33,9,50,7,17,18,50,55,20,32,62,70,56,61,101,129,80,78,59,43,63,26,17,29,4,29,25,42,48,63,62,38,27,28,36,25,34,24,37,79,87,66,49,72,78,45,72,51,74,43,50,29,63,73,38,28,69,80,68,33,59,59,50,22,51,40,55,60,48,50,56,52,28,59,74,63,48,38,40,59,54,18,35,20,38,24,30,74,36,44,28,31,60,82,23,53,45,75,75,43,54,89,67,45,95,64,55,71,76,64,57,55,64,34,36,60,52,41,20,68,72,62,69,26,56,52,38,45,42,33,37,50,45,17,38,45,43,27,44,32,60,75,66,71,39,59,90,42,32,34,37,34,42,29,36,19,72,41,30,44,30,30,39,31,45,95,69,39,71,49,34,45,62,58,22,51,24,26,37,58,25,48,22,54,70,34,47,75,89,42,70,32,96,79,68,34,47,11,16,22,29,66,52,34,22,38,53,35,50,47,56,56,54,71,71,50,93,74,93,72,59,78,72,45,40,36,67,76,41,52,78,37,68,66,48,47,49,27,45,48,48,48,16,37,53,52,17,32,50,42,27,38,50,15,36,43,32,37,33,44,29,38,65,53,59,65,31,54,65,44,60,59,68,60,39,52,52,52,17,56,56,36,31,41,66,67,62,47,53,78,64,46,41,81,42,76,47,79,90,55,94,51,35,33,9,49,7,17,18,52,54,18,31,63,70,56,61,101

InterPro domains:
  IPR000600 ROK family [PF00480] (9-299)
  IPR000600 ROK family [PTHR18964] (4-297)
  IPR030883 D-allose kinase [MF_00988] (13-302)
  IPR043129 ATPase, nucleotide binding domain [SSF53067] (8-300)
  IPR049874 ROK, conserved site [PS01125] (140-167)

Radius of gyration: 26.46 Å; Cα contacts (8 Å, |Δi|>4): 1407; chains: 2; bounding box: 69×70×64 Å

Secondary structure (DSSP, 8-state):
----EEEEEEEEE-SSEEEEEEEETT--EEEEEEEEHHHHHTTTHHHHHHHHHHHHHHHHTTEEEEEEEEEESSEE-TTSS-EEE-TT----HHHHTTHHHHHHHHHTS-EEEEEHHHHHHHHHHHHTT-TTS-EEEEEESSSEEEEEEETTEE---SSS----GGGSS-S-TT-B-TTS-BS-GGGTSSHHHHHHHHHTS--SS-GGGHHHHHTT-HHHHHHHHHHHHHHHHHHHHH--SEEEEESTTTTSTT--HHHHHHHHHHHSPTTTTTTT-EEEEPP--TTHHHHHHHHHHHHHHT-/----EEEEEEEEE-SSEEEEEEEETT--EEEEEEEEHHHHHTTTHHHHHHHHHHHHHHHHTTEEEEEEEEEESSEE-TTSS-EEE-TT----HHHHTTHHHHHHHHHTS-EEEEEHHHHHHHHHHHHTT-TTS-EEEEEESSSEEEEEEETTEE---SSS----GGGSS-S-TT-B-TTS-BS-GGGTSSHHHHHHHHHTS--SS-GGGHHHHHTT-HHHHHHHHHHHHHHHHHHHHH--SEEEEESTTTTSTT--HHHHHHHHHHHSPTTTTTTT-EEEEPP--TTHHHHHHHHHHHHHHT-

Sequence (606 aa):
MQKQRNVVAGVDMGATHIRFCLQTAQGVTLHGEKRRTADVITSDGLVDGIKNLLQQQLAHHDARCRGLVMGFPALVARDKRTIISTPNLPLAADDLYNLADRLEAALGCPVEFSRDVNLQLSFDVQENHLQEQEVLAAYLGTGMGFAVWLNGGPWIGAHGVAGELGHIPLGDDALTCACGNPACLETVCSGIALKRWYEQQTRDWALGELFVHAGQAPFVQTLLNHAARAIATSINLFDPDAVILGGGVMDMPAFPRDALIAMIKTYVRRPLPYQAVRFIAASSSAFNGARGAAALARSRYLAMQKQRNVVAGVDMGATHIRFCLQTAQGVTLHGEKRRTADVITSDGLVDGIKNLLQQQLAHHDARCRGLVMGFPALVARDKRTIISTPNLPLAADDLYNLADRLEAALGCPVEFSRDVNLQLSFDVQENHLQEQEVLAAYLGTGMGFAVWLNGGPWIGAHGVAGELGHIPLGDDALTCACGNPACLETVCSGIALKRWYEQQTRDWALGELFVHAGQAPFVQTLLNHAARAIATSINLFDPDAVILGGGVMDMPAFPRDALIAMIKTYVRRPLPYQAVRFIAASSSAFNGARGAAALARSRYLA